Protein AF-A0A4S2KL80-F1 (afdb_monomer)

Sequence (368 aa):
MNFLELFALPRQGFVNNRLKANHPDALMKLTPKEALWGYKMVVFGKWVEIGLLRSFNSSDITTYVVDTGAEDVRKSGTVLSIDSHRQTTYYEHEEPNLVSGKVGFQTAPNAKVGDVLEVTSKSMCRKIRFVANSTRPSKNHDGVKLLNFRLPPPEHMDSTINWSERQYCLSSDECVPRGLISLGCHREEMRGIRLYVSSPFFLRGDSRVKERLEFLDPVDLVKHDTEINVEPLTGVTMELQHRIQYNVFLDNHIEQFQKTSGPFYFPLLWYSREKMADYDTLESIRTSIFIPFELLQNCLKTLTGLFTVTTVVLAIALMFVLVARNQRIVSTETIDAAKFDQDDLSEISSPDLTVDRKYSTTTVSETI

Radius of gyration: 36.81 Å; Cα contacts (8 Å, |Δi|>4): 564; chains: 1; bounding box: 124×47×77 Å

Organism: Opisthorchis felineus (NCBI:txid147828)

pLDDT: mean 80.37, std 19.39, range [27.38, 97.56]

Secondary structure (DSSP, 8-state):
-EEE-----SS-HHHHHHHHHH--SSEEE--HHHHHH-EEEEETTEEEEE-TTGGGTTTS-PPEEE---SS-GGGTTBEEEETTBSB--SSSSHHHHB--SBSTT---SS--TT-EEEEEEGGGTEEEEEEEEEEEEETTEEEEEEEEEEPPPGGGG-TTT-HHHHTT--TTSPPPPTTEEE-GGGTTTTTT--EEEESGGGTT--HHHHTTS--SS---HHHHS-EEEE-TTT--EEEEEEEEEEEEEEPTTSGGGTTSSSSEEEEEEEEEEEEE--HHHHHHHIIIIIHHHHHHHHHHHHHHHHHHHHHHHHHHHHHHHHHHHHHHHHHHHHHHHHHHHHHSTTS---------------------

Mean predicted aligned error: 12.31 Å

Structure (mmCIF, N/CA/C/O backbone):
data_AF-A0A4S2KL80-F1
#
_entry.id   AF-A0A4S2KL80-F1
#
loop_
_atom_site.group_PDB
_atom_site.id
_atom_site.type_symbol
_atom_site.label_atom_id
_atom_site.label_alt_id
_atom_site.label_comp_id
_atom_site.label_asym_id
_atom_site.label_entity_id
_atom_site.label_seq_id
_atom_site.pdbx_PDB_ins_code
_atom_site.Cartn_x
_atom_site.Cartn_y
_atom_site.Cartn_z
_atom_site.occupancy
_atom_site.B_iso_or_equiv
_atom_site.auth_seq_id
_atom_site.auth_comp_id
_atom_site.auth_asym_id
_atom_site.auth_atom_id
_atom_site.pdbx_PDB_model_num
ATOM 1 N N . MET A 1 1 ? 26.111 -7.194 -10.249 1.00 31.42 1 MET A N 1
ATOM 2 C CA . MET A 1 1 ? 24.814 -7.603 -10.822 1.00 31.42 1 MET A CA 1
ATOM 3 C C . MET A 1 1 ? 24.880 -7.339 -12.316 1.00 31.42 1 MET A C 1
ATOM 5 O O . MET A 1 1 ? 25.393 -6.295 -12.698 1.00 31.42 1 MET A O 1
ATOM 9 N N . ASN A 1 2 ? 24.448 -8.285 -13.145 1.00 27.47 2 ASN A N 1
ATOM 10 C CA . ASN A 1 2 ? 24.267 -8.032 -14.575 1.00 27.47 2 ASN A CA 1
ATOM 11 C C . ASN A 1 2 ? 22.843 -7.477 -14.748 1.00 27.47 2 ASN A C 1
ATOM 13 O O . ASN A 1 2 ? 21.900 -8.079 -14.247 1.00 27.47 2 ASN A O 1
ATOM 17 N N . PHE A 1 3 ? 22.707 -6.315 -15.374 1.00 34.38 3 PHE A N 1
ATOM 18 C CA . PHE A 1 3 ? 21.450 -5.643 -15.707 1.00 34.38 3 PHE A CA 1
ATOM 19 C C . PHE A 1 3 ? 21.225 -5.735 -17.220 1.00 34.38 3 PHE A C 1
ATOM 21 O O . PHE A 1 3 ? 22.179 -5.697 -17.983 1.00 34.38 3 PHE A O 1
ATOM 28 N N . LEU A 1 4 ? 19.986 -5.871 -17.685 1.00 37.88 4 LEU A N 1
ATOM 29 C CA . LEU A 1 4 ? 19.698 -5.873 -19.125 1.00 37.88 4 LEU A CA 1
ATOM 30 C C . LEU A 1 4 ? 19.850 -4.480 -19.734 1.00 37.88 4 LEU A C 1
ATOM 32 O O . LEU A 1 4 ? 19.434 -3.488 -19.131 1.00 37.88 4 LEU A O 1
ATOM 36 N N . GLU A 1 5 ? 20.366 -4.426 -20.960 1.00 37.97 5 GLU A N 1
ATOM 37 C CA . GLU A 1 5 ? 20.173 -3.264 -21.818 1.00 37.97 5 GLU A CA 1
ATOM 38 C C . GLU A 1 5 ? 18.746 -3.251 -22.359 1.00 37.97 5 GLU A C 1
ATOM 40 O O . GLU A 1 5 ? 18.240 -4.244 -22.882 1.00 37.97 5 GLU A O 1
ATOM 45 N N . LEU A 1 6 ? 18.082 -2.106 -22.235 1.00 44.25 6 LEU A N 1
ATOM 46 C CA . LEU A 1 6 ? 16.686 -1.947 -22.617 1.00 44.25 6 LEU A CA 1
ATOM 47 C C . LEU A 1 6 ? 16.532 -0.762 -23.551 1.00 44.25 6 LEU A C 1
ATOM 49 O O . LEU A 1 6 ? 16.249 0.351 -23.116 1.00 44.25 6 LEU A O 1
ATOM 53 N N . PHE A 1 7 ? 16.673 -1.021 -24.849 1.00 42.53 7 PHE A N 1
ATOM 54 C CA . PHE A 1 7 ? 16.248 -0.087 -25.884 1.00 42.53 7 PHE A CA 1
ATOM 55 C C . PHE A 1 7 ? 15.554 -0.810 -27.025 1.00 42.53 7 PHE A C 1
ATOM 57 O O . PHE A 1 7 ? 16.185 -1.295 -27.956 1.00 42.53 7 PHE A O 1
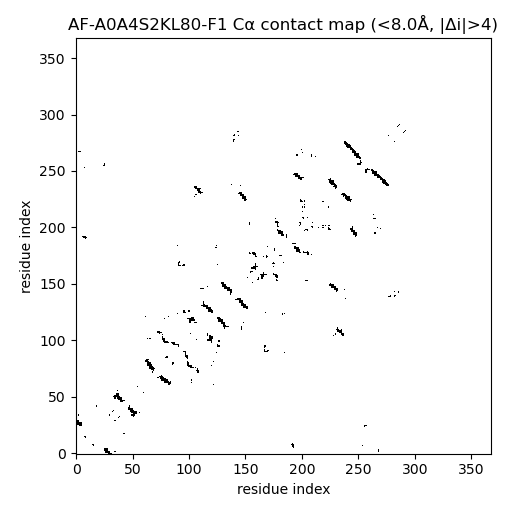ATOM 64 N N . ALA A 1 8 ? 14.227 -0.787 -26.993 1.00 33.16 8 ALA A N 1
ATOM 65 C CA . ALA A 1 8 ? 13.438 -0.789 -28.211 1.00 33.16 8 ALA A CA 1
ATOM 66 C C . ALA A 1 8 ? 12.853 0.612 -28.364 1.00 33.16 8 ALA A C 1
ATOM 68 O O . ALA A 1 8 ? 11.794 0.919 -27.825 1.00 33.16 8 ALA A O 1
ATOM 69 N N . LEU A 1 9 ? 13.576 1.493 -29.055 1.00 33.38 9 LEU A N 1
ATOM 70 C CA . LEU A 1 9 ? 12.987 2.744 -29.519 1.00 33.38 9 LEU A CA 1
ATOM 71 C C . LEU A 1 9 ? 12.082 2.398 -30.716 1.00 33.38 9 LEU A C 1
ATOM 73 O O . LEU A 1 9 ? 12.598 1.898 -31.716 1.00 33.38 9 LEU A O 1
ATOM 77 N N . PRO A 1 10 ? 10.760 2.666 -30.673 1.00 33.03 10 PRO A N 1
ATOM 78 C CA . PRO A 1 10 ? 9.826 2.252 -31.728 1.00 33.03 10 PRO A CA 1
ATOM 79 C C . PRO A 1 10 ? 10.025 2.973 -33.070 1.00 33.03 10 PRO A C 1
ATOM 81 O O . PRO A 1 10 ? 9.266 2.755 -34.011 1.00 33.03 10 PRO A O 1
ATOM 84 N N . ARG A 1 11 ? 11.000 3.885 -33.180 1.00 36.53 11 ARG A N 1
ATOM 85 C CA . ARG A 1 11 ? 11.204 4.699 -34.378 1.00 36.53 11 ARG A CA 1
ATOM 86 C C . ARG A 1 11 ? 12.631 4.576 -34.909 1.00 36.53 11 ARG A C 1
ATOM 88 O O . ARG A 1 11 ? 13.561 5.118 -34.329 1.00 36.53 11 ARG A O 1
ATOM 95 N N . GLN A 1 12 ? 12.695 3.963 -36.096 1.00 36.75 12 GLN A N 1
ATOM 96 C CA . GLN A 1 12 ? 13.754 3.963 -37.116 1.00 36.75 12 GLN A CA 1
ATOM 97 C C . GLN A 1 12 ? 14.901 2.950 -36.945 1.00 36.75 12 GLN A C 1
ATOM 99 O O . GLN A 1 12 ? 15.694 3.011 -36.013 1.00 36.75 12 GLN A O 1
ATOM 104 N N . GLY A 1 13 ? 15.078 2.081 -37.949 1.00 38.72 13 GLY A N 1
ATOM 105 C CA . GLY A 1 13 ? 16.168 1.094 -38.041 1.00 38.72 13 GLY A CA 1
ATOM 106 C C . GLY A 1 13 ? 17.595 1.669 -37.997 1.00 38.72 13 GLY A C 1
ATOM 107 O O . GLY A 1 13 ? 18.551 0.923 -37.819 1.00 38.72 13 GLY A O 1
ATOM 108 N N . PHE A 1 14 ? 17.761 2.992 -38.081 1.00 35.56 14 PHE A N 1
ATOM 109 C CA . PHE A 1 14 ? 19.045 3.674 -37.886 1.00 35.56 14 PHE A CA 1
ATOM 110 C C . PHE A 1 14 ? 19.476 3.733 -36.405 1.00 35.56 14 PHE A C 1
ATOM 112 O O . PHE A 1 14 ? 20.667 3.747 -36.094 1.00 35.56 14 PHE A O 1
ATOM 119 N N . VAL A 1 15 ? 18.503 3.737 -35.486 1.00 43.91 15 VAL A N 1
ATOM 120 C CA . VAL A 1 15 ? 18.697 3.777 -34.028 1.00 43.91 15 VAL A CA 1
ATOM 121 C C . VAL A 1 15 ? 19.325 2.486 -33.512 1.00 43.91 15 VAL A C 1
ATOM 123 O O . VAL A 1 15 ? 20.262 2.525 -32.716 1.00 43.91 15 VAL A O 1
ATOM 126 N N . ASN A 1 16 ? 18.853 1.352 -34.030 1.00 48.31 16 ASN A N 1
ATOM 127 C CA . ASN A 1 16 ? 19.287 0.028 -33.599 1.00 48.31 16 ASN A CA 1
ATOM 128 C C . ASN A 1 16 ? 20.767 -0.234 -33.951 1.00 48.31 16 ASN A C 1
ATOM 130 O O . ASN A 1 16 ? 21.532 -0.738 -33.135 1.00 48.31 16 ASN A O 1
ATOM 134 N N . ASN A 1 17 ? 21.212 0.217 -35.131 1.00 43.78 17 ASN A N 1
ATOM 135 C CA . ASN A 1 17 ? 22.571 -0.031 -35.630 1.00 43.78 17 ASN A CA 1
ATOM 136 C C . ASN A 1 17 ? 23.673 0.719 -34.860 1.00 43.78 17 ASN A C 1
ATOM 138 O O . ASN A 1 17 ? 24.789 0.217 -34.746 1.00 43.78 17 ASN A O 1
ATOM 142 N N . ARG A 1 18 ? 23.390 1.917 -34.326 1.00 44.09 18 ARG A N 1
ATOM 143 C CA . ARG A 1 18 ? 24.398 2.747 -33.634 1.00 44.09 18 ARG A CA 1
ATOM 144 C C . ARG A 1 18 ? 24.534 2.408 -32.146 1.00 44.09 18 ARG A C 1
ATOM 146 O O . ARG A 1 18 ? 25.623 2.545 -31.603 1.00 44.09 18 ARG A O 1
ATOM 153 N N . LEU A 1 19 ? 23.456 1.941 -31.513 1.00 46.22 19 LEU A N 1
ATOM 154 C CA . LEU A 1 19 ? 23.481 1.378 -30.156 1.00 46.22 19 LEU A CA 1
ATOM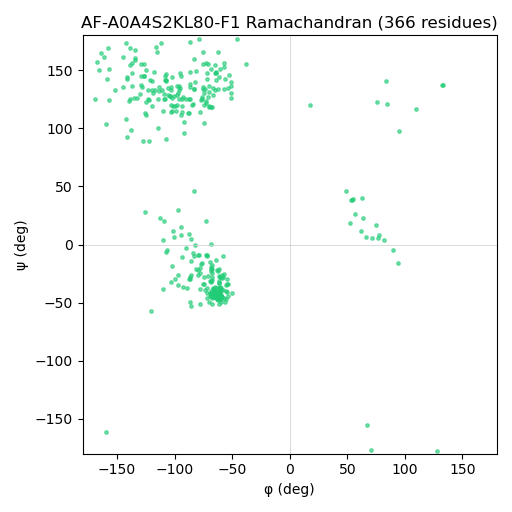 155 C C . LEU A 1 19 ? 24.220 0.031 -30.135 1.00 46.22 19 LEU A C 1
ATOM 157 O O . LEU A 1 19 ? 25.130 -0.142 -29.329 1.00 46.22 19 LEU A O 1
ATOM 161 N N . LYS A 1 20 ? 23.944 -0.844 -31.112 1.00 51.03 20 LYS A N 1
ATOM 162 C CA . LYS A 1 20 ? 24.644 -2.126 -31.324 1.00 51.03 20 LYS A CA 1
ATOM 163 C C . LYS A 1 20 ? 26.166 -1.985 -31.458 1.00 51.03 20 LYS A C 1
ATOM 165 O O . LYS A 1 20 ? 26.905 -2.860 -31.026 1.00 51.03 20 LYS A O 1
ATOM 170 N N . ALA A 1 21 ? 26.639 -0.886 -32.049 1.00 50.34 21 ALA A N 1
ATOM 171 C CA . ALA A 1 21 ? 28.070 -0.619 -32.202 1.00 50.34 21 ALA A CA 1
ATOM 172 C C . ALA A 1 21 ? 28.776 -0.278 -30.875 1.00 50.34 21 ALA A C 1
ATOM 174 O O . ALA A 1 21 ? 29.973 -0.517 -30.752 1.00 50.34 21 ALA A O 1
ATOM 175 N N . ASN A 1 22 ? 28.046 0.269 -29.897 1.00 49.66 22 ASN A N 1
ATOM 176 C CA . ASN A 1 22 ? 28.597 0.661 -28.598 1.00 49.66 22 ASN A CA 1
ATOM 177 C C . ASN A 1 22 ? 28.379 -0.412 -27.519 1.00 49.66 22 ASN A C 1
ATOM 179 O O . ASN A 1 22 ? 29.173 -0.489 -26.584 1.00 49.66 22 ASN A O 1
ATOM 183 N N . HIS A 1 23 ? 27.338 -1.239 -27.663 1.00 55.44 23 HIS A N 1
ATOM 184 C CA . HIS A 1 23 ? 26.968 -2.281 -26.710 1.00 55.44 23 HIS A CA 1
ATOM 185 C C . HIS A 1 23 ? 26.486 -3.544 -27.456 1.00 55.44 23 HIS A C 1
ATOM 187 O O . HIS A 1 23 ? 25.323 -3.640 -27.852 1.00 55.44 23 HIS A O 1
ATOM 193 N N . PRO A 1 24 ? 27.393 -4.499 -27.738 1.00 55.28 24 PRO A N 1
ATOM 194 C CA . PRO A 1 24 ? 27.075 -5.681 -28.541 1.00 55.28 24 PRO A CA 1
ATOM 195 C C . PRO A 1 24 ? 26.300 -6.761 -27.767 1.00 55.28 24 PRO A C 1
ATOM 197 O O . PRO A 1 24 ? 25.646 -7.598 -28.390 1.00 55.28 24 PRO A O 1
ATOM 200 N N . ASP A 1 25 ? 26.353 -6.737 -26.432 1.00 62.81 25 ASP A N 1
ATOM 201 C CA . ASP A 1 25 ? 25.706 -7.714 -25.558 1.00 62.81 25 ASP A CA 1
ATOM 202 C C . ASP A 1 25 ? 24.363 -7.188 -25.037 1.00 62.81 25 ASP A C 1
ATOM 204 O O . ASP A 1 25 ? 24.266 -6.063 -24.562 1.00 62.81 25 ASP A O 1
ATOM 208 N N . ALA A 1 26 ? 23.328 -8.035 -25.035 1.00 66.38 26 ALA A N 1
ATOM 209 C CA . ALA A 1 26 ? 22.003 -7.696 -24.495 1.00 66.38 26 ALA A CA 1
ATOM 210 C C . ALA A 1 26 ? 22.001 -7.415 -22.973 1.00 66.38 26 ALA A C 1
ATOM 212 O O . ALA A 1 26 ? 21.018 -6.929 -22.411 1.00 66.38 26 ALA A O 1
ATOM 213 N N . LEU A 1 27 ? 23.092 -7.772 -22.290 1.00 72.00 27 LEU A N 1
ATOM 214 C CA . LEU A 1 27 ? 23.291 -7.653 -20.852 1.00 72.00 27 LEU A CA 1
ATOM 215 C C . LEU A 1 27 ? 24.482 -6.734 -20.578 1.00 72.00 27 LEU A C 1
ATOM 217 O O . LEU A 1 27 ? 25.580 -6.952 -21.080 1.00 72.00 27 LEU A O 1
ATOM 221 N N . MET A 1 28 ? 24.282 -5.765 -19.695 1.00 74.31 28 MET A N 1
ATOM 222 C CA . MET A 1 28 ? 25.298 -4.848 -19.204 1.00 74.31 28 MET A CA 1
ATOM 223 C C . MET A 1 28 ? 25.656 -5.160 -17.750 1.00 74.31 28 MET A C 1
ATOM 225 O O . MET A 1 28 ? 24.809 -5.446 -16.906 1.00 74.31 28 MET A O 1
ATOM 229 N N . LYS A 1 29 ? 26.934 -5.057 -17.398 1.00 80.38 29 LYS A N 1
ATOM 230 C CA . LYS A 1 29 ? 27.355 -5.136 -15.998 1.00 80.38 29 LYS A CA 1
ATOM 231 C C . LYS A 1 29 ? 27.311 -3.742 -15.380 1.00 80.38 29 LYS A C 1
ATOM 233 O O . LYS A 1 29 ? 28.110 -2.890 -15.747 1.00 80.38 29 LYS A O 1
ATOM 238 N N . LEU A 1 30 ? 26.401 -3.534 -14.430 1.00 83.69 30 LEU A N 1
ATOM 239 C CA . LEU A 1 30 ? 26.254 -2.274 -13.699 1.00 83.69 30 LEU A CA 1
ATOM 240 C C . LEU A 1 30 ? 26.516 -2.481 -12.206 1.00 83.69 30 LEU A C 1
ATOM 242 O O . LEU A 1 30 ? 26.220 -3.537 -11.628 1.00 83.69 30 LEU A O 1
ATOM 246 N N . THR A 1 31 ? 27.050 -1.453 -11.553 1.00 88.50 31 THR A N 1
ATOM 247 C CA . THR A 1 31 ? 27.034 -1.382 -10.090 1.00 88.50 31 THR A CA 1
ATOM 248 C C . THR A 1 31 ? 25.607 -1.115 -9.590 1.00 88.50 31 THR A C 1
ATOM 250 O O . THR A 1 31 ? 24.802 -0.513 -10.306 1.00 88.50 31 THR A O 1
ATOM 253 N N . PRO A 1 32 ? 25.265 -1.498 -8.344 1.00 87.38 32 PRO A N 1
ATOM 254 C CA . PRO A 1 32 ? 23.957 -1.170 -7.772 1.00 87.38 32 PRO A CA 1
ATOM 255 C C . PRO A 1 32 ? 23.650 0.334 -7.800 1.00 87.38 32 PRO A C 1
ATOM 257 O O . PRO A 1 32 ? 22.512 0.728 -8.034 1.00 87.38 32 PRO A O 1
ATOM 260 N N . LYS A 1 33 ? 24.672 1.183 -7.613 1.00 87.62 33 LYS A N 1
ATOM 261 C CA . LYS A 1 33 ? 24.525 2.641 -7.668 1.00 87.62 33 LYS A CA 1
ATOM 262 C C . LYS A 1 33 ? 24.093 3.110 -9.058 1.00 87.62 33 LYS A C 1
ATOM 264 O O . LYS A 1 33 ? 23.167 3.905 -9.160 1.00 87.62 33 LYS A O 1
ATOM 269 N N . GLU A 1 34 ? 24.744 2.611 -10.102 1.00 87.50 34 GLU A N 1
ATOM 270 C CA . GLU A 1 34 ? 24.444 2.966 -11.493 1.00 87.50 34 GLU A CA 1
ATOM 271 C C . GLU A 1 34 ? 23.052 2.497 -11.915 1.00 87.50 34 GLU A C 1
ATOM 273 O O . GLU A 1 34 ? 22.286 3.273 -12.480 1.00 87.50 34 GLU A O 1
ATOM 278 N N . ALA A 1 35 ? 22.694 1.254 -11.588 1.00 83.94 35 ALA A N 1
ATOM 279 C CA . ALA A 1 35 ? 21.402 0.694 -11.965 1.00 83.94 35 ALA A CA 1
ATOM 280 C C . ALA A 1 35 ? 20.217 1.386 -11.269 1.00 83.94 35 ALA A C 1
ATOM 282 O O . ALA A 1 35 ? 19.172 1.606 -11.884 1.00 83.94 35 ALA A O 1
ATOM 283 N N . LEU A 1 36 ? 20.374 1.748 -9.990 1.00 84.31 36 LEU A N 1
ATOM 284 C CA . LEU A 1 36 ? 19.325 2.428 -9.232 1.00 84.31 36 LEU A CA 1
ATOM 285 C C . LEU A 1 36 ? 19.241 3.914 -9.580 1.00 84.31 36 LEU A C 1
ATOM 287 O O . LEU A 1 36 ? 18.157 4.407 -9.882 1.00 84.31 36 LEU A O 1
ATOM 291 N N . TRP A 1 37 ? 20.364 4.628 -9.545 1.00 83.44 37 TRP A N 1
ATOM 292 C CA . TRP A 1 37 ? 20.358 6.094 -9.534 1.00 83.44 37 TRP A CA 1
ATOM 293 C C . TRP A 1 37 ? 20.690 6.733 -10.872 1.00 83.44 37 TRP A C 1
ATOM 295 O O . TRP A 1 37 ? 20.377 7.904 -11.075 1.00 83.44 37 TRP A O 1
ATOM 305 N N . GLY A 1 38 ? 21.299 5.988 -11.788 1.00 84.62 38 GLY A N 1
ATOM 306 C CA . GLY A 1 38 ? 21.689 6.527 -13.075 1.00 84.62 38 GLY A CA 1
ATOM 307 C C . GLY A 1 38 ? 23.109 6.158 -13.466 1.00 84.62 38 GLY A C 1
ATOM 308 O O . GLY A 1 38 ? 24.040 6.308 -12.675 1.00 84.62 38 GLY A O 1
ATOM 309 N N . TYR A 1 39 ? 23.289 5.798 -14.729 1.00 82.69 39 TYR A N 1
ATOM 310 C CA . TYR A 1 39 ? 24.567 5.911 -15.426 1.00 82.69 39 TYR A CA 1
ATOM 311 C C . TYR A 1 39 ? 24.392 6.727 -16.701 1.00 82.69 39 TYR A C 1
ATOM 313 O O . TYR A 1 39 ? 23.312 6.750 -17.293 1.00 82.69 39 TYR A O 1
ATOM 321 N N . LYS A 1 40 ? 25.456 7.422 -17.110 1.00 81.75 40 LYS A N 1
ATOM 322 C CA . LYS A 1 40 ? 25.483 8.224 -18.335 1.00 81.75 40 LYS A CA 1
ATOM 323 C C . LYS A 1 40 ? 25.787 7.338 -19.532 1.00 81.75 40 LYS A C 1
ATOM 325 O O . LYS A 1 40 ? 26.754 6.586 -19.519 1.00 81.75 40 LYS A O 1
ATOM 330 N N . MET A 1 41 ? 25.019 7.519 -20.592 1.00 74.75 41 MET A N 1
ATOM 331 C CA . MET A 1 41 ? 25.278 6.939 -21.900 1.00 74.75 41 MET A CA 1
ATOM 332 C C . MET A 1 41 ? 25.100 7.989 -22.994 1.00 74.75 41 MET A C 1
ATOM 334 O O . MET A 1 41 ? 24.410 8.996 -22.805 1.00 74.75 41 MET A O 1
ATOM 338 N N . VAL A 1 42 ? 25.708 7.747 -24.152 1.00 71.88 42 VAL A N 1
ATOM 339 C CA . VAL A 1 42 ? 25.571 8.619 -25.319 1.00 71.88 42 VAL A CA 1
ATOM 340 C C . VAL A 1 42 ? 24.615 7.974 -26.311 1.00 71.88 42 VAL A C 1
ATOM 342 O O . VAL A 1 42 ? 24.931 6.957 -26.922 1.00 71.88 42 VAL A O 1
ATOM 345 N N . VAL A 1 43 ? 23.464 8.611 -26.518 1.00 67.44 43 VAL A N 1
ATOM 346 C CA . VAL A 1 43 ? 22.474 8.207 -27.522 1.00 67.44 43 VAL A CA 1
ATOM 347 C C . VAL A 1 43 ? 22.302 9.377 -28.490 1.00 67.44 43 VAL A C 1
ATOM 349 O O . VAL A 1 43 ? 21.979 10.492 -28.086 1.00 67.44 43 VAL A O 1
ATOM 352 N N . PHE A 1 44 ? 22.599 9.160 -29.775 1.00 65.62 44 PHE A N 1
ATOM 353 C CA . PHE A 1 44 ? 22.618 10.206 -30.820 1.00 65.62 44 PHE A CA 1
ATOM 354 C C . PHE A 1 44 ? 23.498 11.428 -30.511 1.00 65.62 44 PHE A C 1
ATOM 356 O O . PHE A 1 44 ? 23.132 12.558 -30.823 1.00 65.62 44 PHE A O 1
ATOM 363 N N . GLY A 1 45 ? 24.660 11.221 -29.886 1.00 70.44 45 GLY A N 1
ATOM 364 C CA . GLY A 1 45 ? 25.564 12.323 -29.531 1.00 70.44 45 GLY A CA 1
ATOM 365 C C . GLY A 1 45 ? 25.055 13.207 -28.386 1.00 70.44 45 GLY A C 1
ATOM 366 O O . GLY A 1 45 ? 25.692 14.206 -28.066 1.00 70.44 45 GLY A O 1
ATOM 367 N N . LYS A 1 46 ? 23.933 12.843 -27.750 1.00 70.00 46 LYS A N 1
ATOM 368 C CA . LYS A 1 46 ? 23.431 13.475 -26.529 1.00 70.00 46 LYS A CA 1
ATOM 369 C C . LYS A 1 46 ? 23.634 12.550 -25.338 1.00 70.00 46 LYS A C 1
ATOM 371 O O . LYS A 1 46 ? 23.442 11.338 -25.436 1.00 70.00 46 LYS A O 1
ATOM 376 N N . TRP A 1 47 ? 23.988 13.145 -24.205 1.00 75.31 47 TRP A N 1
ATOM 377 C CA . TRP A 1 47 ? 24.058 12.432 -22.939 1.00 75.31 47 TRP A CA 1
ATOM 378 C C . TRP A 1 47 ? 22.658 12.140 -22.415 1.00 75.31 47 TRP A C 1
ATOM 380 O O . TRP A 1 47 ? 21.779 13.002 -22.391 1.00 75.31 47 TRP A O 1
ATOM 390 N N . VAL A 1 48 ? 22.475 10.905 -21.983 1.00 72.44 48 VAL A N 1
ATOM 391 C CA . VAL A 1 48 ? 21.264 10.386 -21.365 1.00 72.44 48 VAL A CA 1
ATOM 392 C C . VAL A 1 48 ? 21.685 9.707 -20.075 1.00 72.44 48 VAL A C 1
ATOM 394 O O . VAL A 1 48 ? 22.670 8.977 -20.093 1.00 72.44 48 VAL A O 1
ATOM 397 N N . GLU A 1 49 ? 20.948 9.897 -18.978 1.00 77.38 49 GLU A N 1
ATOM 398 C CA . GLU A 1 49 ? 21.149 9.057 -17.792 1.00 77.38 49 GLU A CA 1
ATOM 399 C C . GLU A 1 49 ? 19.959 8.149 -17.562 1.00 77.38 49 GLU A C 1
ATOM 401 O O . GLU A 1 49 ? 18.813 8.608 -17.578 1.00 77.38 49 GLU A O 1
ATOM 406 N N . ILE A 1 50 ? 20.263 6.880 -17.313 1.00 76.69 50 ILE A N 1
ATOM 407 C CA . ILE A 1 50 ? 19.284 5.816 -17.120 1.00 76.69 50 ILE A CA 1
ATOM 408 C C . ILE A 1 50 ? 19.496 5.186 -15.762 1.00 76.69 50 ILE A C 1
ATOM 410 O O . ILE A 1 50 ? 20.590 4.714 -15.470 1.00 76.69 50 ILE A O 1
ATOM 414 N N . GLY A 1 51 ? 18.438 5.171 -14.957 1.00 79.44 51 GLY A N 1
ATOM 415 C CA . GLY A 1 51 ? 18.401 4.516 -13.657 1.00 79.44 51 GLY A CA 1
ATOM 416 C C . GLY A 1 51 ? 16.957 4.238 -13.261 1.00 79.44 51 GLY A C 1
ATOM 417 O O . GLY A 1 51 ? 16.076 5.054 -13.538 1.00 79.44 51 GLY A O 1
ATOM 418 N N . LEU A 1 52 ? 16.716 3.091 -12.625 1.00 78.12 52 LEU A N 1
ATOM 419 C CA . LEU A 1 52 ? 15.365 2.631 -12.289 1.00 78.12 52 LEU A CA 1
ATOM 420 C C . LEU A 1 52 ? 14.643 3.580 -11.322 1.00 78.12 52 LEU A C 1
ATOM 422 O O . LEU A 1 52 ? 13.444 3.799 -11.442 1.00 78.12 52 LEU A O 1
ATOM 426 N N . LEU A 1 53 ? 15.382 4.144 -10.366 1.00 75.50 53 LEU A N 1
ATOM 427 C CA . LEU A 1 53 ? 14.874 5.036 -9.325 1.00 75.50 53 LEU A CA 1
ATOM 428 C C . LEU A 1 53 ? 15.394 6.467 -9.496 1.00 75.50 53 LEU A C 1
ATOM 430 O O . LEU A 1 53 ? 15.421 7.238 -8.540 1.00 75.50 53 LEU A O 1
ATOM 434 N N . ARG A 1 54 ? 15.806 6.849 -10.710 1.00 74.75 54 ARG A N 1
ATOM 435 C CA . ARG A 1 54 ? 16.363 8.181 -10.988 1.00 74.75 54 ARG A CA 1
ATOM 436 C C . ARG A 1 54 ? 15.430 9.307 -10.514 1.00 74.75 54 ARG A C 1
ATOM 438 O O . ARG A 1 54 ? 15.892 10.251 -9.879 1.00 74.75 54 ARG A O 1
ATOM 445 N N . SER A 1 55 ? 14.129 9.195 -10.785 1.00 61.72 55 SER A N 1
ATOM 446 C CA . SER A 1 55 ? 13.119 10.193 -10.396 1.00 61.72 55 SER A CA 1
ATOM 447 C C . SER A 1 55 ? 12.864 10.259 -8.883 1.00 61.72 55 SER A C 1
ATOM 449 O O . SER A 1 55 ? 12.329 11.251 -8.395 1.00 61.72 55 SER A O 1
ATOM 451 N N . PHE A 1 56 ? 13.311 9.261 -8.110 1.00 62.16 56 PHE A N 1
ATOM 452 C CA . PHE A 1 56 ? 13.140 9.227 -6.653 1.00 62.16 56 PHE A CA 1
ATOM 453 C C . PHE A 1 56 ? 14.148 10.105 -5.896 1.00 62.16 56 PHE A C 1
ATOM 455 O O . PHE A 1 56 ? 13.970 10.316 -4.699 1.00 62.16 56 PHE A O 1
ATOM 462 N N . ASN A 1 57 ? 15.175 10.653 -6.558 1.00 55.41 57 ASN A N 1
ATOM 463 C CA . ASN A 1 57 ? 16.135 11.576 -5.939 1.00 55.41 57 ASN A CA 1
ATOM 464 C C . ASN A 1 57 ? 15.622 13.035 -5.913 1.00 55.41 57 ASN A C 1
ATOM 466 O O . ASN A 1 57 ? 16.336 13.967 -6.278 1.00 55.41 57 ASN A O 1
ATOM 470 N N . SER A 1 58 ? 14.361 13.227 -5.511 1.00 51.00 58 SER A N 1
ATOM 471 C CA . SER A 1 58 ? 13.749 14.542 -5.245 1.00 51.00 58 SER A CA 1
ATOM 472 C C . SER A 1 58 ? 13.621 15.498 -6.443 1.00 51.00 58 SER A C 1
ATOM 474 O O . SER A 1 58 ? 13.532 16.706 -6.244 1.00 51.00 58 SER A O 1
ATOM 476 N N . SER A 1 59 ? 13.609 14.992 -7.681 1.00 55.31 59 SER A N 1
ATOM 477 C CA . SER A 1 59 ? 13.460 15.845 -8.877 1.00 55.31 59 SER A CA 1
ATOM 478 C C . SER A 1 59 ? 11.997 16.109 -9.261 1.00 55.31 59 SER A C 1
ATOM 480 O O . SER A 1 59 ? 11.703 17.189 -9.760 1.00 55.31 59 SER A O 1
ATOM 482 N N . ASP A 1 60 ? 11.081 15.179 -8.962 1.00 63.62 60 ASP A N 1
ATOM 483 C CA . ASP A 1 60 ? 9.649 15.315 -9.254 1.00 63.62 60 ASP A CA 1
ATOM 484 C C . ASP A 1 60 ? 8.832 15.387 -7.956 1.00 63.62 60 ASP A C 1
ATOM 486 O O . ASP A 1 60 ? 8.552 14.377 -7.303 1.00 63.62 60 ASP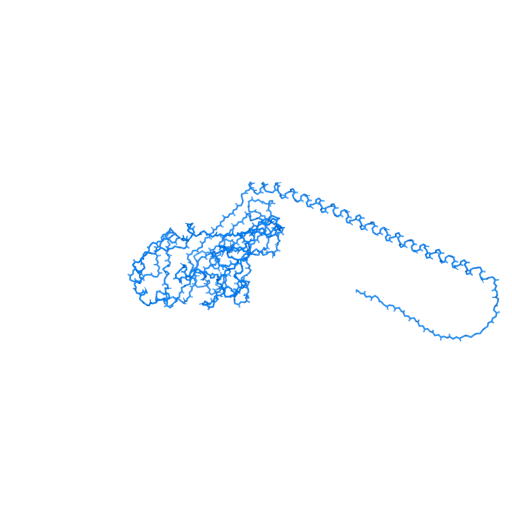 A O 1
ATOM 490 N N . ILE A 1 61 ? 8.443 16.601 -7.560 1.00 71.56 61 ILE A N 1
ATOM 491 C CA . ILE A 1 61 ? 7.546 16.818 -6.419 1.00 71.56 61 ILE A CA 1
ATOM 492 C C . ILE A 1 61 ? 6.119 16.518 -6.880 1.00 71.56 61 ILE A C 1
ATOM 494 O O . ILE A 1 61 ? 5.573 17.228 -7.718 1.00 71.56 61 ILE A O 1
ATOM 498 N N . THR A 1 62 ? 5.508 15.473 -6.324 1.00 82.50 62 THR A N 1
ATOM 499 C CA . THR A 1 62 ? 4.076 15.200 -6.521 1.00 82.50 62 THR A CA 1
ATOM 500 C C . THR A 1 62 ? 3.281 15.841 -5.395 1.00 82.50 62 THR A C 1
ATOM 502 O O . THR A 1 62 ? 3.552 15.571 -4.221 1.00 82.50 62 THR A O 1
ATOM 505 N N . THR A 1 63 ? 2.280 16.646 -5.738 1.00 90.44 63 THR A N 1
ATOM 506 C CA . THR A 1 63 ? 1.421 17.314 -4.755 1.00 90.44 63 THR A CA 1
ATOM 507 C C . THR A 1 63 ? 0.096 16.577 -4.627 1.00 90.44 63 THR A C 1
ATOM 509 O O . THR A 1 63 ? -0.670 16.481 -5.584 1.00 90.44 63 THR A O 1
ATOM 512 N N . TYR A 1 64 ? -0.196 16.086 -3.425 1.00 92.56 64 TYR A N 1
ATOM 513 C CA . TYR A 1 64 ? -1.475 15.467 -3.094 1.00 92.56 64 TYR A CA 1
ATOM 514 C C . TYR A 1 64 ? -2.310 16.446 -2.271 1.00 92.56 64 TYR A C 1
ATOM 516 O O . TYR A 1 64 ? -1.850 16.938 -1.241 1.00 92.56 64 TYR A O 1
ATOM 524 N N . VAL A 1 65 ? -3.547 16.694 -2.696 1.00 95.31 65 VAL A N 1
ATOM 525 C CA . VAL A 1 65 ? -4.559 17.340 -1.849 1.00 95.31 65 VAL A CA 1
ATOM 526 C C . VAL A 1 65 ? -5.387 16.234 -1.223 1.00 95.31 65 VAL A C 1
ATOM 528 O O . VAL A 1 65 ? -5.909 15.377 -1.938 1.00 95.31 65 VAL A O 1
ATOM 531 N N . VAL A 1 66 ? -5.485 16.240 0.101 1.00 95.38 66 VAL A N 1
ATOM 532 C CA . VAL A 1 66 ? -6.116 15.168 0.871 1.00 95.38 66 VAL A CA 1
ATOM 533 C C . VAL A 1 66 ? -7.177 15.727 1.802 1.00 95.38 66 VAL A C 1
ATOM 535 O O . VAL A 1 66 ? -7.030 16.824 2.340 1.00 95.38 66 VAL A O 1
ATOM 538 N N . ASP A 1 67 ? -8.245 14.965 1.982 1.00 95.56 67 ASP A N 1
ATOM 539 C CA . ASP A 1 67 ? -9.281 15.257 2.962 1.00 95.56 67 ASP A CA 1
ATOM 540 C C . ASP A 1 67 ? -8.722 15.015 4.373 1.00 95.56 67 ASP A C 1
ATOM 542 O O . ASP A 1 67 ? -8.162 13.954 4.666 1.00 95.56 67 ASP A O 1
ATOM 546 N N . THR A 1 68 ? -8.837 16.015 5.245 1.00 93.69 68 THR A N 1
ATOM 547 C CA . THR A 1 68 ? -8.343 15.946 6.627 1.00 93.69 68 THR A CA 1
ATOM 548 C C . THR A 1 68 ? -9.248 15.108 7.530 1.00 93.69 68 THR A C 1
ATOM 550 O O . THR A 1 68 ? -8.831 14.714 8.616 1.00 93.69 68 THR A O 1
ATOM 553 N N . GLY A 1 69 ? -10.482 14.832 7.099 1.00 94.44 69 GLY A N 1
ATOM 554 C CA . GLY A 1 69 ? -11.503 14.159 7.892 1.00 94.44 69 GLY A CA 1
ATOM 555 C C . GLY A 1 69 ? -12.141 15.039 8.967 1.00 94.44 69 GLY A C 1
ATOM 556 O O . GLY A 1 69 ? -12.771 14.503 9.874 1.00 94.44 69 GLY A O 1
ATOM 557 N N . ALA A 1 70 ? -11.990 16.368 8.886 1.00 95.50 70 ALA A N 1
ATOM 558 C CA . ALA A 1 70 ? -12.558 17.303 9.862 1.00 95.50 70 ALA A CA 1
ATOM 559 C C . ALA A 1 70 ? -14.096 17.231 9.938 1.00 95.50 70 ALA A C 1
ATOM 561 O O . ALA A 1 70 ? -14.660 17.343 11.023 1.00 95.50 70 ALA A O 1
ATOM 562 N N . GLU A 1 71 ? -14.765 17.019 8.800 1.00 95.50 71 GLU A N 1
ATOM 563 C CA . GLU A 1 71 ? -16.224 16.837 8.735 1.00 95.50 71 GLU A CA 1
ATOM 564 C C . GLU A 1 71 ? -16.642 15.366 8.887 1.00 95.50 71 GLU A C 1
ATOM 566 O O . GLU A 1 71 ? -17.654 15.060 9.513 1.00 95.50 71 GLU A O 1
ATOM 571 N N . ASP A 1 72 ? -15.864 14.445 8.312 1.00 94.81 72 ASP A N 1
ATOM 572 C CA . ASP A 1 72 ? -16.094 13.003 8.398 1.00 94.81 72 ASP A CA 1
ATOM 573 C C . ASP A 1 72 ? -14.759 12.271 8.524 1.00 94.81 72 ASP A C 1
ATOM 575 O O . ASP A 1 72 ? -14.009 12.134 7.553 1.00 94.81 72 ASP A O 1
ATOM 579 N N . VAL A 1 73 ? -14.486 11.736 9.715 1.00 91.75 73 VAL A N 1
ATOM 580 C CA . VAL A 1 73 ? -13.227 11.043 10.023 1.00 91.75 73 VAL A CA 1
ATOM 581 C C . VAL A 1 73 ? -12.951 9.863 9.082 1.00 91.75 73 VAL A C 1
ATOM 583 O O . VAL A 1 73 ? -11.795 9.528 8.824 1.00 91.75 73 VAL A O 1
ATOM 586 N N . ARG A 1 74 ? -13.987 9.257 8.484 1.00 92.62 74 ARG A N 1
ATOM 587 C CA . ARG A 1 74 ? -13.832 8.149 7.523 1.00 92.62 74 ARG A CA 1
ATOM 588 C C . ARG A 1 74 ? -13.170 8.603 6.225 1.00 92.62 74 ARG A C 1
ATOM 590 O O . ARG A 1 74 ? -12.539 7.795 5.539 1.00 92.62 74 ARG A O 1
ATOM 597 N N . LYS A 1 75 ? -13.276 9.891 5.889 1.00 93.88 75 LYS A N 1
ATOM 598 C CA . LYS A 1 75 ? -12.618 10.493 4.725 1.00 93.88 75 LYS A CA 1
ATOM 599 C C . LYS A 1 75 ? -11.177 10.916 5.000 1.00 93.88 75 LYS A C 1
ATOM 601 O O . LYS A 1 75 ? -10.469 11.196 4.043 1.00 93.88 75 LYS A O 1
ATOM 606 N N . SER A 1 76 ? -10.702 10.861 6.246 1.00 92.75 76 SER A N 1
ATOM 607 C CA . SER A 1 76 ? -9.323 11.227 6.590 1.00 92.75 76 SER A CA 1
ATOM 608 C C . SER A 1 76 ? -8.296 10.510 5.708 1.00 92.75 76 SER A C 1
ATOM 610 O O . SER A 1 76 ? -8.342 9.287 5.540 1.00 92.75 76 SER A O 1
ATOM 612 N N . GLY A 1 77 ? -7.408 11.278 5.082 1.00 92.25 77 GLY A N 1
ATOM 613 C CA . GLY A 1 77 ? -6.383 10.777 4.174 1.00 92.25 77 GLY A CA 1
ATOM 614 C C . GLY A 1 77 ? -6.887 10.385 2.784 1.00 92.25 77 GLY A C 1
ATOM 615 O O . GLY A 1 77 ? -6.104 9.839 2.011 1.00 92.25 77 GLY A O 1
ATOM 616 N N . THR A 1 78 ? -8.156 10.623 2.436 1.00 95.19 78 THR A N 1
ATOM 617 C CA . THR A 1 78 ? -8.663 10.391 1.075 1.00 95.19 78 THR A CA 1
ATOM 618 C C . THR A 1 78 ? -8.069 11.416 0.108 1.00 95.19 78 THR A C 1
ATOM 620 O O . THR A 1 78 ? -8.096 12.614 0.380 1.00 95.19 78 THR A O 1
ATOM 623 N N . VAL A 1 79 ? -7.540 10.965 -1.028 1.00 95.50 79 VAL A N 1
ATOM 624 C CA . VAL A 1 79 ? -6.958 11.838 -2.054 1.00 95.50 79 V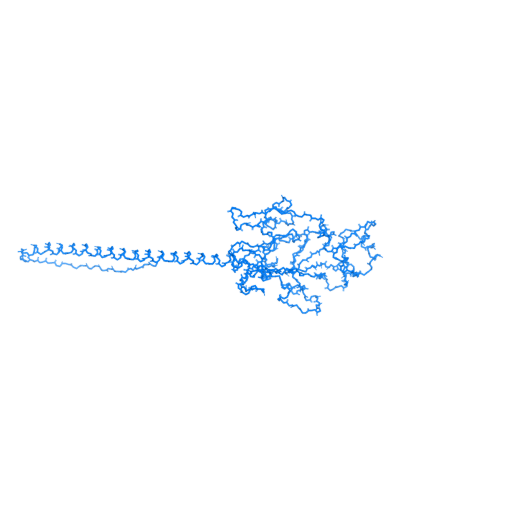AL A CA 1
ATOM 625 C C . VAL A 1 79 ? -8.070 12.508 -2.855 1.00 95.50 79 VAL A C 1
ATOM 627 O O . VAL A 1 79 ? -8.920 11.834 -3.432 1.00 95.50 79 VAL A O 1
ATOM 630 N N . LEU A 1 80 ? -8.036 13.838 -2.906 1.00 95.25 80 LEU A N 1
ATOM 631 C CA . LEU A 1 80 ? -8.973 14.672 -3.660 1.00 95.25 80 LEU A CA 1
ATOM 632 C C . LEU A 1 80 ? -8.406 15.085 -5.022 1.00 95.25 80 LEU A C 1
ATOM 634 O O . LEU A 1 80 ? -9.155 15.203 -5.987 1.00 95.25 80 LEU A O 1
ATOM 638 N N . SER A 1 81 ? -7.094 15.322 -5.111 1.00 94.94 81 SER A N 1
ATOM 639 C CA . SER A 1 81 ? -6.414 15.614 -6.378 1.00 94.94 81 SER A CA 1
ATOM 640 C C . SER A 1 81 ? -4.923 15.295 -6.321 1.00 94.94 81 SER A C 1
ATOM 642 O O . SER A 1 81 ? -4.303 15.435 -5.263 1.00 94.94 81 SER A O 1
ATOM 644 N N . ILE A 1 82 ? -4.348 14.953 -7.473 1.00 92.62 82 ILE A N 1
ATOM 645 C CA . ILE A 1 82 ? -2.905 14.782 -7.692 1.00 92.62 82 ILE A CA 1
ATOM 646 C C . ILE A 1 82 ? -2.462 15.867 -8.670 1.00 92.62 82 ILE A C 1
ATOM 648 O O . ILE A 1 82 ? -3.059 16.004 -9.734 1.00 92.62 82 ILE A O 1
ATOM 652 N N . ASP A 1 83 ? -1.457 16.658 -8.301 1.00 90.62 83 ASP A N 1
ATOM 653 C CA . ASP A 1 83 ? -0.941 17.779 -9.099 1.00 90.62 83 ASP A CA 1
ATOM 654 C C . ASP A 1 83 ? -2.066 18.696 -9.610 1.00 90.62 83 ASP A C 1
ATOM 656 O O . ASP A 1 83 ? -2.137 19.033 -10.787 1.00 90.62 83 ASP A O 1
ATOM 660 N N . SER A 1 84 ? -2.997 19.042 -8.712 1.00 92.62 84 SER A N 1
ATOM 661 C CA . SER A 1 84 ? -4.198 19.855 -8.979 1.00 92.62 84 SER A CA 1
ATOM 662 C C . SER A 1 84 ? -5.259 19.227 -9.898 1.00 92.62 84 SER A C 1
ATOM 664 O O . SER A 1 84 ? -6.266 19.873 -10.184 1.00 92.62 84 SER A O 1
ATOM 666 N N . HIS A 1 85 ? -5.110 17.961 -10.293 1.00 93.25 85 HIS A N 1
ATOM 667 C CA . HIS A 1 85 ? -6.082 17.240 -11.116 1.00 93.25 85 HIS A CA 1
ATOM 668 C C . HIS A 1 85 ? -6.902 16.254 -10.273 1.00 93.25 85 HIS A C 1
ATOM 670 O O . HIS A 1 85 ? -6.354 15.427 -9.543 1.00 93.25 85 HIS A O 1
ATOM 676 N N . ARG A 1 86 ? -8.236 16.328 -10.376 1.00 94.25 86 ARG A N 1
ATOM 677 C CA . ARG A 1 86 ? -9.172 15.365 -9.750 1.00 94.25 86 ARG A CA 1
ATOM 678 C C . ARG A 1 86 ? -9.373 14.094 -10.578 1.00 94.25 86 ARG A C 1
ATOM 680 O O . ARG A 1 86 ? -9.982 13.133 -10.119 1.00 94.25 86 ARG A O 1
ATOM 687 N N . GLN A 1 87 ? -8.865 14.098 -11.802 1.00 94.44 87 GLN A N 1
ATOM 688 C CA . GLN A 1 87 ? -8.946 12.990 -12.731 1.00 94.44 87 GLN A CA 1
ATOM 689 C C . GLN A 1 87 ? -7.658 12.939 -13.550 1.00 94.44 87 GLN A C 1
ATOM 691 O O . GLN A 1 87 ? -7.161 13.979 -13.983 1.00 94.44 87 GLN A O 1
ATOM 696 N N . THR A 1 88 ? -7.106 11.745 -13.729 1.00 91.50 88 THR A N 1
ATOM 697 C CA . THR A 1 88 ? -5.954 11.503 -14.602 1.00 91.50 88 THR A CA 1
ATOM 698 C C . THR A 1 88 ? -6.409 11.242 -16.036 1.00 91.50 88 THR A C 1
ATOM 700 O O . THR A 1 88 ? -7.594 11.126 -16.320 1.00 91.50 88 THR A O 1
ATOM 703 N N . THR A 1 89 ? -5.469 11.130 -16.965 1.00 91.62 89 THR A N 1
ATOM 704 C CA . THR A 1 89 ? -5.759 10.821 -18.376 1.00 91.62 89 THR A CA 1
ATOM 705 C C . THR A 1 89 ? -4.969 9.604 -18.851 1.00 91.62 89 THR A C 1
ATOM 707 O O . THR A 1 89 ? -4.620 9.495 -20.021 1.00 91.62 89 THR A O 1
ATOM 710 N N . TYR A 1 90 ? -4.637 8.703 -17.922 1.00 89.62 90 TYR A N 1
ATOM 711 C CA . TYR A 1 90 ? -3.793 7.545 -18.196 1.00 89.62 90 TYR A CA 1
ATOM 712 C C . TYR A 1 90 ? -4.524 6.475 -18.999 1.00 89.62 90 TYR A C 1
ATOM 714 O O . TYR A 1 90 ? -3.909 5.876 -19.870 1.00 89.62 90 TYR A O 1
ATOM 722 N N . TYR A 1 91 ? -5.807 6.241 -18.719 1.00 91.62 91 TYR A N 1
ATOM 723 C CA . TYR A 1 91 ? -6.594 5.174 -19.348 1.00 91.62 91 TYR A CA 1
ATOM 724 C C . TYR A 1 91 ? -7.735 5.731 -20.199 1.00 91.62 91 TYR A C 1
ATOM 726 O O . TYR A 1 91 ? -8.098 6.898 -20.083 1.00 91.62 91 TYR A O 1
ATOM 734 N N . GLU A 1 92 ? -8.326 4.889 -21.040 1.00 90.56 92 GLU A N 1
ATOM 735 C CA . GLU A 1 92 ? -9.456 5.277 -21.898 1.00 90.56 92 GLU A CA 1
ATOM 736 C C . GLU A 1 92 ? -10.770 5.402 -21.133 1.00 90.56 92 GLU A C 1
ATOM 738 O O . GLU A 1 92 ? -11.606 6.24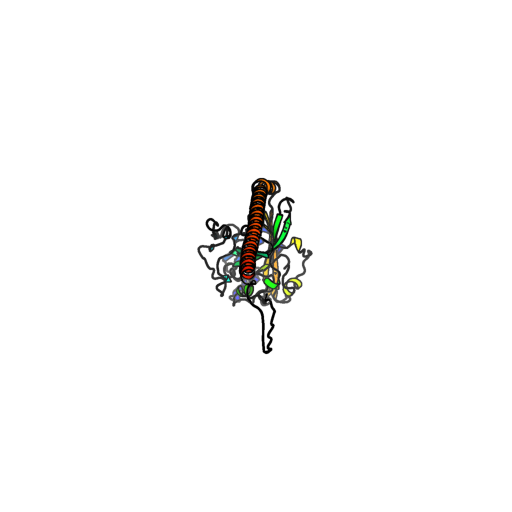5 -21.450 1.00 90.56 92 GLU A O 1
ATOM 743 N N . HIS A 1 93 ? -10.955 4.563 -20.116 1.00 90.88 93 HIS A N 1
ATOM 744 C CA . HIS A 1 93 ? -12.156 4.581 -19.296 1.00 90.88 93 HIS A CA 1
ATOM 745 C C . HIS A 1 93 ? -12.080 5.666 -18.218 1.00 90.88 93 HIS A C 1
ATOM 747 O O . HIS A 1 93 ? -11.014 5.997 -17.699 1.00 90.88 93 HIS A O 1
ATOM 753 N N . GLU A 1 94 ? -13.237 6.206 -17.843 1.00 91.94 94 GLU A N 1
ATOM 754 C CA . GLU A 1 94 ? -13.330 7.309 -16.885 1.00 91.94 94 GLU A CA 1
ATOM 755 C C . GLU A 1 94 ? -13.006 6.875 -15.444 1.00 91.94 94 GLU A C 1
ATOM 757 O O . GLU A 1 94 ? -12.215 7.513 -14.753 1.00 91.94 94 GLU A O 1
ATOM 762 N N . GLU A 1 95 ? -13.576 5.752 -15.006 1.00 91.94 95 GLU A N 1
ATOM 763 C CA . GLU A 1 95 ? -13.455 5.196 -13.652 1.00 91.94 95 GLU A CA 1
ATOM 764 C C . GLU A 1 95 ? -12.010 4.953 -13.149 1.00 91.94 95 GLU A C 1
ATOM 766 O O . GLU A 1 95 ? -11.698 5.376 -12.023 1.00 91.94 95 GLU A O 1
ATOM 771 N N . PRO A 1 96 ? -11.083 4.340 -13.920 1.00 91.94 96 PRO A N 1
ATOM 772 C CA . PRO A 1 96 ? -9.707 4.126 -13.467 1.00 91.94 96 PRO A CA 1
ATOM 773 C C . PRO A 1 96 ? -8.933 5.441 -13.324 1.00 91.94 96 PRO A C 1
ATOM 775 O O . PRO A 1 96 ? -7.949 5.487 -12.584 1.00 91.94 96 PRO A O 1
ATOM 778 N N . ASN A 1 97 ? -9.392 6.497 -14.001 1.00 93.62 97 ASN A N 1
ATOM 779 C CA . ASN A 1 97 ? -8.795 7.821 -13.970 1.00 93.62 97 ASN A CA 1
ATOM 780 C C . ASN A 1 97 ? -9.292 8.695 -12.810 1.00 93.62 97 ASN A C 1
ATOM 782 O O . ASN A 1 97 ? -8.681 9.723 -12.520 1.00 93.62 97 ASN A O 1
ATOM 786 N N . LEU A 1 98 ? -10.385 8.326 -12.135 1.00 94.44 98 LEU A N 1
ATOM 787 C CA . LEU A 1 98 ? -10.902 9.096 -11.003 1.00 94.44 98 LEU A CA 1
ATOM 788 C C . LEU A 1 98 ? -9.942 9.030 -9.809 1.00 94.44 98 LEU A C 1
ATOM 790 O O . LEU A 1 98 ? -9.731 7.959 -9.214 1.00 94.44 98 LEU A O 1
ATOM 794 N N . VAL A 1 99 ? -9.422 10.195 -9.409 1.00 93.62 99 VAL A N 1
ATOM 795 C CA . VAL A 1 99 ? -8.590 10.329 -8.211 1.00 93.62 99 VAL A CA 1
ATOM 796 C C . VAL A 1 99 ? -9.471 10.132 -6.981 1.00 93.62 99 VAL A C 1
ATOM 798 O O . VAL A 1 99 ? -10.442 10.845 -6.756 1.00 93.62 99 VAL A O 1
ATOM 801 N N . SER A 1 100 ? -9.153 9.099 -6.212 1.00 93.00 100 SER A N 1
ATOM 802 C CA . SER A 1 100 ? -9.870 8.680 -5.002 1.00 93.00 100 SER A CA 1
ATOM 803 C C . SER A 1 100 ? -8.929 7.816 -4.156 1.00 93.00 100 SER A C 1
ATOM 805 O O . SER A 1 100 ? -7.716 7.886 -4.349 1.00 93.00 100 SER A O 1
ATOM 807 N N . GLY A 1 101 ? -9.436 7.011 -3.220 1.00 93.44 101 GLY A N 1
ATOM 808 C CA . GLY A 1 101 ? -8.600 6.171 -2.357 1.00 93.44 101 GLY A CA 1
ATOM 809 C C . GLY A 1 101 ? -7.796 6.973 -1.329 1.00 93.44 101 GLY A C 1
ATOM 810 O O . GLY A 1 101 ? -7.938 8.188 -1.207 1.00 93.44 101 GLY A O 1
ATOM 811 N N . LYS A 1 102 ? -6.967 6.285 -0.551 1.00 94.25 102 LYS A N 1
ATOM 812 C CA . LYS A 1 102 ? -6.164 6.843 0.537 1.00 94.25 102 LYS A CA 1
ATOM 813 C C . LYS A 1 102 ? -4.761 7.206 0.063 1.00 94.25 102 LYS A C 1
ATOM 815 O O . LYS A 1 102 ? -4.164 6.515 -0.766 1.00 94.25 102 LYS A O 1
ATOM 820 N N . VAL A 1 103 ? -4.223 8.287 0.626 1.00 90.25 103 VAL A N 1
ATOM 821 C CA . VAL A 1 103 ? -2.792 8.579 0.582 1.00 90.25 103 VAL A CA 1
ATOM 822 C C . VAL A 1 103 ? -2.089 7.669 1.591 1.00 90.25 103 VAL A C 1
ATOM 824 O O . VAL A 1 103 ? -2.442 7.635 2.773 1.00 90.25 103 VAL A O 1
ATOM 827 N N . GLY A 1 104 ? -1.094 6.914 1.130 1.00 88.19 104 GLY A N 1
ATOM 828 C CA . GLY A 1 104 ? -0.402 5.941 1.978 1.00 88.19 104 GLY A CA 1
ATOM 829 C C . GLY A 1 104 ? -1.291 4.763 2.395 1.00 88.19 104 GLY A C 1
ATOM 830 O O . GLY A 1 104 ? -2.235 4.410 1.701 1.00 88.19 104 GLY A O 1
ATOM 831 N N . PHE A 1 105 ? -0.960 4.126 3.520 1.00 91.38 105 PHE A N 1
ATOM 832 C CA . PHE A 1 105 ? -1.506 2.815 3.908 1.00 91.38 105 PHE A CA 1
ATOM 833 C C . PHE A 1 105 ? -2.488 2.855 5.095 1.00 91.38 105 PHE A C 1
ATOM 835 O O . PHE A 1 105 ? -2.721 1.838 5.746 1.00 91.38 105 PHE A O 1
ATOM 842 N N . GLN A 1 106 ? -3.061 4.024 5.380 1.00 91.19 106 GLN A N 1
ATOM 843 C CA . GLN A 1 106 ? -4.031 4.228 6.461 1.00 91.19 106 GLN A CA 1
ATOM 844 C C . GLN A 1 106 ? -5.465 3.930 6.007 1.00 91.19 106 GLN A C 1
ATOM 846 O O . GLN A 1 106 ? -5.819 4.167 4.853 1.00 91.19 106 GLN A O 1
ATOM 851 N N . THR A 1 107 ? -6.300 3.452 6.923 1.00 93.62 107 THR A N 1
ATOM 852 C CA . THR A 1 107 ? -7.711 3.109 6.674 1.00 93.62 107 THR A CA 1
ATOM 853 C C . THR A 1 107 ? -8.645 4.072 7.405 1.00 93.62 107 THR A C 1
ATOM 855 O O . THR A 1 107 ? -8.200 4.929 8.167 1.00 93.62 107 THR A O 1
ATOM 858 N N . ALA A 1 108 ? -9.951 3.957 7.161 1.00 92.44 108 ALA A N 1
ATOM 859 C CA . ALA A 1 108 ? -10.930 4.631 8.005 1.00 92.44 108 ALA A CA 1
ATOM 860 C C . ALA A 1 108 ? -10.948 4.005 9.419 1.00 92.44 108 ALA A C 1
ATOM 862 O O . ALA A 1 108 ? -10.706 2.804 9.547 1.00 92.44 108 ALA A O 1
ATOM 863 N N . PRO A 1 109 ? -11.282 4.778 10.469 1.00 92.75 109 PRO A N 1
ATOM 864 C CA . PRO A 1 109 ? -11.463 4.239 11.817 1.00 92.75 109 PRO A CA 1
ATOM 865 C C . PRO A 1 109 ? -12.515 3.125 11.878 1.00 92.75 109 PRO A C 1
ATOM 867 O O . PRO A 1 109 ? -13.496 3.144 11.130 1.00 92.75 109 PRO A O 1
ATOM 870 N N . ASN A 1 110 ? -12.372 2.227 12.853 1.00 92.56 110 ASN A N 1
ATOM 871 C CA . ASN A 1 110 ? -13.217 1.043 13.065 1.00 92.56 110 ASN A CA 1
ATOM 872 C C . ASN A 1 110 ? -13.175 0.019 11.917 1.00 92.56 110 ASN A C 1
ATOM 874 O O . ASN A 1 110 ? -14.210 -0.557 11.565 1.00 92.56 110 ASN A O 1
ATOM 878 N N . ALA A 1 111 ? -11.986 -0.215 11.360 1.00 94.38 111 ALA A N 1
ATOM 879 C CA . ALA A 1 111 ? -11.764 -1.191 10.301 1.00 94.38 111 ALA A CA 1
ATOM 880 C C . ALA A 1 111 ? -12.041 -2.633 10.769 1.00 94.38 111 ALA A C 1
ATOM 882 O O . ALA A 1 111 ? -11.818 -2.999 11.928 1.00 94.38 111 ALA A O 1
ATOM 883 N N . LYS A 1 112 ? -12.517 -3.478 9.854 1.00 96.12 112 LYS A N 1
ATOM 884 C CA . LYS A 1 112 ? -12.936 -4.863 10.104 1.00 96.12 112 LYS A CA 1
ATOM 885 C C . LYS A 1 112 ? -12.389 -5.814 9.046 1.00 96.12 112 LYS A C 1
ATOM 887 O O . LYS A 1 112 ? -12.016 -5.422 7.945 1.00 96.12 112 LYS A O 1
ATOM 892 N N . VAL A 1 113 ? -12.366 -7.104 9.378 1.00 97.00 113 VAL A N 1
ATOM 893 C CA . VAL A 1 113 ? -12.067 -8.156 8.396 1.00 97.00 113 VAL A CA 1
ATOM 894 C C . VAL A 1 113 ? -13.064 -8.061 7.238 1.00 97.00 113 VAL A C 1
ATOM 896 O O . VAL A 1 113 ? -14.265 -7.935 7.467 1.00 97.00 113 VAL A O 1
ATOM 899 N N . GLY A 1 114 ? -12.556 -8.126 6.008 1.00 95.69 114 GLY A N 1
ATOM 900 C CA . GLY A 1 114 ? -13.323 -7.914 4.780 1.00 95.69 114 GLY A CA 1
ATOM 901 C C . GLY A 1 114 ? -13.282 -6.480 4.244 1.00 95.69 114 GLY A C 1
ATOM 902 O O . GLY A 1 114 ? -13.585 -6.286 3.068 1.00 95.69 114 GLY A O 1
ATOM 903 N N . ASP A 1 115 ? -12.859 -5.494 5.042 1.00 96.00 115 ASP A N 1
ATOM 904 C CA . ASP A 1 115 ? -12.725 -4.118 4.563 1.00 96.00 115 ASP A CA 1
ATOM 905 C C . ASP A 1 115 ? -11.649 -4.006 3.476 1.00 96.00 115 ASP A C 1
ATOM 907 O O . ASP A 1 115 ? -10.632 -4.711 3.481 1.00 96.00 115 ASP A O 1
ATOM 911 N N . VAL A 1 116 ? -11.872 -3.079 2.543 1.00 95.19 116 VAL A N 1
ATOM 912 C CA . VAL A 1 116 ? -10.969 -2.805 1.422 1.00 95.19 116 VAL A CA 1
ATOM 913 C C . VAL A 1 116 ? -10.267 -1.471 1.641 1.00 95.19 116 VAL A C 1
ATOM 915 O O . VAL A 1 116 ? -10.904 -0.431 1.800 1.00 95.19 116 VAL A O 1
ATOM 918 N N . LEU A 1 117 ? -8.941 -1.502 1.590 1.00 95.75 117 LEU A N 1
ATOM 919 C CA . LEU A 1 117 ? -8.082 -0.331 1.531 1.00 95.75 117 LEU A CA 1
ATOM 920 C C . LEU A 1 117 ? -7.668 -0.088 0.079 1.00 95.75 117 LEU A C 1
ATOM 922 O O . LEU A 1 117 ? -6.940 -0.888 -0.503 1.00 95.75 117 LEU A O 1
ATOM 926 N N . GLU A 1 118 ? -8.094 1.030 -0.498 1.00 95.31 118 GLU A N 1
ATOM 927 C CA . GLU A 1 118 ? -7.626 1.473 -1.812 1.00 95.31 118 GLU A CA 1
ATOM 928 C C . GLU A 1 118 ? -6.554 2.541 -1.638 1.00 95.31 118 GLU A C 1
ATOM 930 O O . GLU A 1 118 ? -6.819 3.591 -1.060 1.00 95.31 118 GLU A O 1
ATOM 935 N N . VAL A 1 119 ? -5.348 2.280 -2.132 1.00 94.94 119 VAL A N 1
ATOM 936 C CA . VAL A 1 119 ? -4.207 3.195 -2.054 1.00 94.94 119 VAL A CA 1
ATOM 937 C C . VAL A 1 119 ? -3.963 3.810 -3.418 1.00 94.94 119 VAL A C 1
ATOM 939 O O . VAL A 1 119 ? -3.798 3.096 -4.409 1.00 94.94 119 VAL A O 1
ATOM 942 N N . THR A 1 120 ? -3.880 5.134 -3.457 1.00 92.00 120 THR A N 1
ATOM 943 C CA . THR A 1 120 ? -3.568 5.874 -4.680 1.00 92.00 120 THR A CA 1
ATOM 944 C C . THR A 1 120 ? -2.111 6.293 -4.688 1.00 92.00 120 THR A C 1
ATOM 946 O O . THR A 1 120 ? -1.621 6.912 -3.745 1.00 92.00 120 THR A O 1
ATOM 949 N N . SER A 1 121 ? -1.417 5.971 -5.779 1.00 87.38 121 SER A N 1
ATOM 950 C CA . SER A 1 121 ? -0.030 6.373 -6.001 1.00 87.38 121 SER A CA 1
ATOM 951 C C . SER A 1 121 ? 0.171 6.806 -7.446 1.00 87.38 121 SER A C 1
ATOM 953 O O . SER A 1 121 ? -0.066 6.013 -8.360 1.00 87.38 121 SER A O 1
ATOM 955 N N . LYS A 1 122 ? 0.689 8.024 -7.654 1.00 87.19 122 LYS A N 1
ATOM 956 C CA . LYS A 1 122 ? 1.062 8.515 -8.990 1.00 87.19 122 LYS A CA 1
ATOM 957 C C . LYS A 1 122 ? 2.036 7.564 -9.691 1.00 87.19 122 LYS A C 1
ATOM 959 O O . LYS A 1 122 ? 1.855 7.286 -10.863 1.00 87.19 122 LYS A O 1
ATOM 964 N N . SER A 1 123 ? 2.998 6.996 -8.957 1.00 84.94 123 SER A N 1
ATOM 965 C CA . SER A 1 123 ? 4.016 6.097 -9.523 1.00 84.94 123 SER A CA 1
ATOM 966 C C . SER A 1 123 ? 3.481 4.752 -10.014 1.00 84.94 123 SER A C 1
ATOM 968 O O . SER A 1 123 ? 4.138 4.090 -10.807 1.00 84.94 123 SER A O 1
ATOM 970 N N . MET A 1 124 ? 2.329 4.310 -9.502 1.00 88.81 124 MET A N 1
ATOM 971 C CA . MET A 1 124 ? 1.671 3.085 -9.968 1.00 88.81 124 MET A CA 1
ATOM 972 C C . MET A 1 124 ? 0.642 3.391 -11.056 1.00 88.81 124 MET A C 1
ATOM 974 O O . MET A 1 124 ? 0.111 2.464 -11.654 1.00 88.81 124 MET A O 1
ATOM 978 N N . CYS A 1 125 ? 0.325 4.672 -11.277 1.00 87.50 125 CYS A N 1
ATOM 979 C CA . CYS A 1 125 ? -0.707 5.156 -12.192 1.00 87.50 125 CYS A CA 1
ATOM 980 C C . CYS A 1 125 ? -2.087 4.538 -12.004 1.00 87.50 125 CYS A C 1
ATOM 982 O O . CYS A 1 125 ? -2.897 4.570 -12.920 1.00 87.50 125 CYS A O 1
ATOM 984 N N . ARG A 1 126 ? -2.372 3.936 -10.854 1.00 90.56 126 ARG A N 1
ATOM 985 C CA . ARG A 1 126 ? -3.679 3.368 -10.540 1.00 90.56 126 ARG A CA 1
ATOM 986 C C . ARG A 1 126 ? -3.868 3.258 -9.038 1.00 90.56 126 ARG A C 1
ATOM 988 O O . ARG A 1 126 ? -2.922 3.392 -8.258 1.00 90.56 126 ARG A O 1
ATOM 995 N N . LYS A 1 127 ? -5.108 2.966 -8.660 1.00 92.06 127 LYS A N 1
ATOM 996 C CA . LYS A 1 127 ? -5.475 2.533 -7.315 1.00 92.06 127 LYS A CA 1
ATOM 997 C C . LYS A 1 127 ? -5.050 1.080 -7.124 1.00 92.06 127 LYS A C 1
ATOM 999 O O . LYS A 1 127 ? -5.296 0.243 -7.997 1.00 92.06 127 LYS A O 1
ATOM 1004 N N . ILE A 1 128 ? -4.421 0.792 -5.989 1.00 92.88 128 ILE A N 1
ATOM 1005 C CA . ILE A 1 128 ? -4.065 -0.562 -5.558 1.00 92.88 128 ILE A CA 1
ATOM 1006 C C . ILE A 1 128 ? -4.959 -0.936 -4.387 1.00 92.88 128 ILE A C 1
ATOM 1008 O O . ILE A 1 128 ? -5.033 -0.209 -3.398 1.00 92.88 128 ILE A O 1
ATOM 1012 N N . ARG A 1 129 ? -5.649 -2.067 -4.510 1.00 93.75 129 ARG A N 1
ATOM 1013 C CA . ARG A 1 129 ? -6.600 -2.544 -3.508 1.00 93.75 129 ARG A CA 1
ATOM 1014 C C . ARG A 1 129 ? -5.911 -3.553 -2.598 1.00 93.75 129 ARG A C 1
ATOM 1016 O O . ARG A 1 129 ? -5.206 -4.438 -3.077 1.00 93.75 129 ARG A O 1
ATOM 1023 N N . PHE A 1 130 ? -6.154 -3.439 -1.301 1.00 95.56 130 PHE A N 1
ATOM 1024 C CA . PHE A 1 130 ? -5.768 -4.406 -0.282 1.00 95.56 130 PHE A CA 1
ATOM 1025 C C . PHE A 1 130 ? -7.006 -4.788 0.525 1.00 95.56 130 PHE A C 1
ATOM 1027 O O . PHE A 1 130 ? -7.871 -3.950 0.762 1.00 95.56 130 PHE A O 1
ATOM 1034 N N . VAL A 1 131 ? -7.101 -6.042 0.955 1.00 96.19 131 VAL A N 1
ATOM 1035 C CA . VAL A 1 131 ? -8.260 -6.574 1.680 1.00 96.19 131 VAL A CA 1
ATOM 1036 C C . VAL A 1 131 ? -7.819 -7.069 3.049 1.00 96.19 131 VAL A C 1
ATOM 1038 O O . VAL A 1 131 ? -6.826 -7.795 3.163 1.00 96.19 131 VAL A O 1
ATOM 1041 N N . ALA A 1 132 ? -8.564 -6.682 4.080 1.00 96.75 132 ALA A N 1
ATOM 1042 C CA . ALA A 1 132 ? -8.373 -7.169 5.436 1.00 96.75 132 ALA A CA 1
ATOM 1043 C C . ALA A 1 132 ? -8.744 -8.653 5.531 1.00 96.75 132 ALA A C 1
ATOM 1045 O O . ALA A 1 132 ? -9.900 -9.023 5.320 1.00 96.75 132 ALA A O 1
ATOM 1046 N N . ASN A 1 133 ? -7.783 -9.508 5.880 1.00 94.19 133 ASN A N 1
ATOM 1047 C CA . ASN A 1 133 ? -7.986 -10.960 5.902 1.00 94.19 133 ASN A CA 1
ATOM 1048 C C . ASN A 1 133 ? -8.166 -11.545 7.313 1.00 94.19 133 ASN A C 1
ATOM 1050 O O . ASN A 1 133 ? -8.846 -12.552 7.480 1.00 94.19 133 ASN A O 1
ATOM 1054 N N . SER A 1 134 ? -7.520 -10.961 8.322 1.00 95.38 134 SER A N 1
ATOM 1055 C CA . SER A 1 134 ? -7.379 -11.540 9.657 1.00 95.38 134 SER A CA 1
ATOM 1056 C C . SER A 1 134 ? -6.867 -10.497 10.643 1.00 95.38 134 SER A C 1
ATOM 1058 O O . SER A 1 134 ? -6.216 -9.529 10.255 1.00 95.38 134 SER A O 1
ATOM 1060 N N . THR A 1 135 ? -7.125 -10.718 11.929 1.00 96.56 135 THR A N 1
ATOM 1061 C CA . THR A 1 135 ? -6.561 -9.920 13.022 1.00 96.56 135 THR A CA 1
ATOM 1062 C C . THR A 1 135 ? -5.484 -10.729 13.733 1.00 96.56 135 THR A C 1
ATOM 1064 O O . THR A 1 135 ? -5.693 -11.909 14.023 1.00 96.56 135 THR A O 1
ATOM 1067 N N . ARG A 1 136 ? -4.335 -10.115 14.021 1.00 95.00 136 ARG A N 1
ATOM 1068 C CA . ARG A 1 136 ? -3.190 -10.756 14.685 1.00 95.00 136 ARG A CA 1
ATOM 1069 C C . ARG A 1 136 ? -2.560 -9.809 15.710 1.00 95.00 136 ARG A C 1
ATOM 1071 O O . ARG A 1 136 ? -2.706 -8.599 15.556 1.00 95.00 136 ARG A O 1
ATOM 1078 N N . PRO A 1 137 ? -1.881 -10.316 16.749 1.00 95.94 137 PRO A N 1
ATOM 1079 C CA . PRO A 1 137 ? -1.061 -9.471 17.611 1.00 95.94 137 PRO A CA 1
ATOM 1080 C C . PRO A 1 137 ? 0.054 -8.780 16.813 1.00 95.94 137 PRO A C 1
ATOM 1082 O O . PRO A 1 137 ? 0.514 -9.317 15.801 1.00 95.94 137 PRO A O 1
ATOM 1085 N N . SER A 1 138 ? 0.484 -7.602 17.264 1.00 96.06 138 SER A N 1
ATOM 1086 C CA . SER A 1 138 ? 1.687 -6.953 16.743 1.00 96.06 138 SER A CA 1
ATOM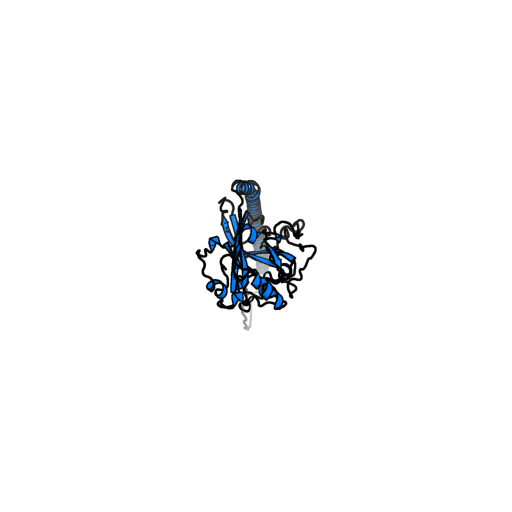 1087 C C . SER A 1 138 ? 2.905 -7.835 16.996 1.00 96.06 138 SER A C 1
ATOM 1089 O O . SER A 1 138 ? 3.020 -8.461 18.049 1.00 96.06 138 SER A O 1
ATOM 1091 N N . LYS A 1 139 ? 3.852 -7.833 16.054 1.00 94.00 139 LYS A N 1
ATOM 1092 C CA . LYS A 1 139 ? 5.122 -8.565 16.177 1.00 94.00 139 LYS A CA 1
ATOM 1093 C C . LYS A 1 139 ? 5.953 -8.097 17.369 1.00 94.00 139 LYS A C 1
ATOM 1095 O O . LYS A 1 139 ? 6.731 -8.880 17.902 1.00 94.00 139 LYS A O 1
ATOM 1100 N N . ASN A 1 140 ? 5.788 -6.835 17.758 1.00 96.00 140 ASN A N 1
ATOM 1101 C CA . ASN A 1 140 ? 6.555 -6.206 18.823 1.00 96.00 140 ASN A CA 1
ATOM 1102 C C . ASN A 1 140 ? 5.739 -6.002 20.103 1.00 96.00 140 ASN A C 1
ATOM 1104 O O . ASN A 1 140 ? 6.316 -5.536 21.073 1.00 96.00 140 ASN A O 1
ATOM 1108 N N . HIS A 1 141 ? 4.433 -6.304 20.136 1.00 96.19 141 HIS A N 1
ATOM 1109 C CA . HIS A 1 141 ? 3.613 -6.113 21.336 1.00 96.19 141 HIS A CA 1
ATOM 1110 C C . HIS A 1 141 ? 2.323 -6.960 21.316 1.00 96.19 141 HIS A C 1
ATOM 1112 O O . HIS A 1 141 ? 1.319 -6.571 20.715 1.00 96.19 141 HIS A O 1
ATOM 1118 N N . ASP A 1 142 ? 2.284 -8.061 22.073 1.00 93.19 142 ASP A N 1
ATOM 1119 C CA . ASP A 1 142 ? 1.158 -9.018 22.066 1.00 93.19 142 ASP A CA 1
ATOM 1120 C C . ASP A 1 142 ? -0.194 -8.414 22.485 1.00 93.19 142 ASP A C 1
ATOM 1122 O O . ASP A 1 142 ? -1.261 -8.856 22.053 1.00 93.19 142 ASP A O 1
ATOM 1126 N N . GLY A 1 143 ? -0.164 -7.371 23.319 1.00 92.31 143 GLY A N 1
ATOM 1127 C CA . GLY A 1 143 ? -1.366 -6.646 23.727 1.00 92.31 143 GLY A CA 1
ATOM 1128 C C . GLY A 1 143 ? -2.028 -5.839 22.604 1.00 92.31 143 GLY A C 1
ATOM 1129 O O . GLY A 1 143 ? -3.215 -5.543 22.705 1.00 92.31 143 GLY A O 1
ATOM 1130 N N . VAL A 1 144 ? -1.315 -5.484 21.531 1.00 96.12 144 VAL A N 1
ATOM 1131 C CA . VAL A 1 144 ? -1.865 -4.667 20.439 1.00 96.12 144 VAL A CA 1
ATOM 1132 C C . VAL A 1 144 ? -2.303 -5.581 19.304 1.00 96.12 144 VAL A C 1
ATOM 1134 O O . VAL A 1 144 ? -1.496 -6.312 18.739 1.00 96.12 144 VAL A O 1
ATOM 1137 N N . LYS A 1 145 ? -3.590 -5.539 18.953 1.00 95.88 145 LYS A N 1
ATOM 1138 C CA . LYS A 1 145 ? -4.153 -6.328 17.852 1.00 95.88 145 LYS A CA 1
ATOM 1139 C C . LYS A 1 145 ? -4.231 -5.483 16.591 1.00 95.88 145 LYS A C 1
ATOM 1141 O O . LYS A 1 145 ? -4.788 -4.392 16.610 1.00 95.88 145 LYS A O 1
ATOM 1146 N N . LEU A 1 146 ? -3.722 -6.021 15.492 1.00 97.25 146 LEU A N 1
ATOM 1147 C CA . LEU A 1 146 ? -3.674 -5.370 14.193 1.00 97.25 146 LEU A CA 1
ATOM 1148 C C . LEU A 1 146 ? -4.453 -6.180 13.158 1.00 97.25 146 LEU A C 1
ATOM 1150 O O . LEU A 1 146 ? -4.418 -7.411 13.134 1.00 97.25 146 LEU A O 1
ATOM 1154 N N . LEU A 1 147 ? -5.157 -5.476 12.287 1.00 97.56 147 LEU A N 1
ATOM 1155 C CA . LEU A 1 147 ? -5.835 -6.014 11.123 1.00 97.56 147 LEU A CA 1
ATOM 1156 C C . LEU A 1 147 ? -4.840 -6.121 9.964 1.00 97.56 147 LEU A C 1
ATOM 1158 O O . LEU A 1 147 ? -4.251 -5.123 9.551 1.00 97.56 147 LEU A O 1
ATOM 1162 N N . ASN A 1 148 ? -4.646 -7.332 9.449 1.00 96.38 148 ASN A N 1
ATOM 1163 C CA . ASN A 1 148 ? -3.722 -7.617 8.361 1.00 96.38 148 ASN A CA 1
ATOM 1164 C C . ASN A 1 148 ? -4.421 -7.429 7.008 1.00 96.38 148 ASN A C 1
ATOM 1166 O O . ASN A 1 148 ? -5.318 -8.190 6.640 1.00 96.38 148 ASN A O 1
ATOM 1170 N N . PHE A 1 149 ? -3.986 -6.419 6.263 1.00 96.62 149 PHE A N 1
ATOM 1171 C CA . PHE A 1 149 ? -4.363 -6.178 4.878 1.00 96.62 149 PHE A CA 1
ATOM 1172 C C . PHE A 1 149 ? -3.318 -6.782 3.942 1.00 96.62 149 PHE A C 1
ATOM 1174 O O . PHE A 1 149 ? -2.109 -6.615 4.136 1.00 96.62 149 PHE A O 1
ATOM 1181 N N . ARG A 1 150 ? -3.798 -7.471 2.906 1.00 94.25 150 ARG A N 1
ATOM 1182 C CA . ARG A 1 150 ? -2.974 -8.076 1.849 1.00 94.25 150 ARG A CA 1
ATOM 1183 C C . ARG A 1 150 ? -3.552 -7.775 0.478 1.00 94.25 150 ARG A C 1
ATOM 1185 O O . ARG A 1 150 ? -4.692 -7.328 0.371 1.00 94.25 150 ARG A O 1
ATOM 1192 N N . LEU A 1 151 ? -2.778 -8.036 -0.572 1.00 92.38 151 LEU A N 1
ATOM 1193 C CA . LEU A 1 151 ? -3.324 -8.024 -1.928 1.00 92.38 151 LEU A CA 1
ATOM 1194 C C . LEU A 1 151 ? -4.509 -9.005 -2.023 1.00 92.38 151 LEU A C 1
ATOM 1196 O O . LEU A 1 151 ? -4.473 -10.064 -1.384 1.00 92.38 151 LEU A O 1
ATOM 1200 N N . PRO A 1 152 ? -5.562 -8.663 -2.785 1.00 91.12 152 PRO A N 1
ATOM 1201 C CA . PRO A 1 152 ? -6.712 -9.533 -2.961 1.00 91.12 152 PRO A CA 1
ATOM 1202 C C . PRO A 1 152 ? -6.306 -10.853 -3.637 1.00 91.12 152 PRO A C 1
ATOM 1204 O O . PRO A 1 152 ? -5.211 -10.960 -4.202 1.00 91.12 152 PRO A O 1
ATOM 1207 N N . PRO A 1 153 ? -7.178 -11.876 -3.599 1.00 87.56 153 PRO A N 1
ATOM 1208 C CA . PRO A 1 153 ? -6.935 -13.118 -4.316 1.00 87.56 153 PRO A CA 1
ATOM 1209 C C . PRO A 1 153 ? -6.620 -12.861 -5.801 1.00 87.56 153 PRO A C 1
ATOM 1211 O O . PRO A 1 153 ? -7.189 -11.930 -6.381 1.00 87.56 153 PRO A O 1
ATOM 1214 N N . PRO A 1 154 ? -5.743 -13.665 -6.430 1.00 84.44 154 PRO A N 1
ATOM 1215 C CA . PRO A 1 154 ? -5.257 -13.423 -7.790 1.00 84.44 154 PRO A CA 1
ATOM 1216 C C . PRO A 1 154 ? -6.371 -13.235 -8.822 1.00 84.44 154 PRO A C 1
ATOM 1218 O O . PRO A 1 154 ? -6.221 -12.446 -9.748 1.00 84.44 154 PRO A O 1
ATOM 1221 N N . GLU A 1 155 ? -7.492 -13.936 -8.653 1.00 83.69 155 GLU A N 1
ATOM 1222 C CA . GLU A 1 155 ? -8.663 -13.894 -9.536 1.00 83.69 155 GLU A CA 1
ATOM 1223 C C . GLU A 1 155 ? -9.278 -12.491 -9.601 1.00 83.69 155 GLU A C 1
ATOM 1225 O O . GLU A 1 155 ? -9.763 -12.068 -10.646 1.00 83.69 155 GLU A O 1
ATOM 1230 N N . HIS A 1 156 ? -9.209 -11.734 -8.502 1.00 86.19 156 HIS A N 1
ATOM 1231 C CA . HIS A 1 156 ? -9.698 -10.357 -8.450 1.00 86.19 156 HIS A CA 1
ATOM 1232 C C . HIS A 1 156 ? -8.746 -9.370 -9.133 1.00 86.19 156 HIS A C 1
ATOM 1234 O O . HIS A 1 156 ? -9.171 -8.260 -9.439 1.00 86.19 156 HIS A O 1
ATOM 1240 N N . MET A 1 157 ? -7.491 -9.768 -9.365 1.00 85.19 157 MET A N 1
ATOM 1241 C CA . MET A 1 157 ? -6.451 -8.987 -10.048 1.00 85.19 157 MET A CA 1
ATOM 1242 C C . MET A 1 157 ? -6.252 -9.433 -11.508 1.00 85.19 157 MET A C 1
ATOM 1244 O O . MET A 1 157 ? -5.254 -9.081 -12.136 1.00 85.19 157 MET A O 1
ATOM 1248 N N . ASP A 1 158 ? -7.157 -10.257 -12.041 1.00 87.50 158 ASP A N 1
ATOM 1249 C CA . ASP A 1 158 ? -7.073 -10.778 -13.401 1.00 87.50 158 ASP A CA 1
ATOM 1250 C C . ASP A 1 158 ? -7.884 -9.912 -14.373 1.00 87.50 158 ASP A C 1
ATOM 1252 O O . ASP A 1 158 ? -9.115 -9.901 -14.350 1.00 87.50 158 ASP A O 1
ATOM 1256 N N . SER A 1 159 ? -7.190 -9.207 -15.265 1.00 87.94 159 SER A N 1
ATOM 1257 C CA . SER A 1 159 ? -7.785 -8.346 -16.296 1.00 87.94 159 SER A CA 1
ATOM 1258 C C . SER A 1 159 ? -8.567 -9.112 -17.372 1.00 87.94 159 SER A C 1
ATOM 1260 O O . SER A 1 159 ? -9.384 -8.521 -18.084 1.00 87.94 159 SER A O 1
ATOM 1262 N N . THR A 1 160 ? -8.353 -10.425 -17.502 1.00 84.44 160 THR A N 1
ATOM 1263 C CA . THR A 1 160 ? -9.066 -11.258 -18.482 1.00 84.44 160 THR A CA 1
ATOM 1264 C C . THR A 1 160 ? -10.469 -11.637 -18.013 1.00 84.44 160 THR A C 1
ATOM 1266 O O . THR A 1 160 ? -11.354 -11.830 -18.847 1.00 84.44 160 THR A O 1
ATOM 1269 N N . ILE A 1 161 ? -10.682 -11.683 -16.693 1.00 86.19 161 ILE A N 1
ATOM 1270 C CA . ILE A 1 161 ? -11.933 -12.120 -16.058 1.00 86.19 161 ILE A CA 1
ATOM 1271 C C . ILE A 1 161 ? -12.661 -10.939 -15.403 1.00 86.19 161 ILE A C 1
ATOM 1273 O O . ILE A 1 161 ? -13.888 -10.866 -15.458 1.00 86.19 161 ILE A O 1
ATOM 1277 N N . ASN A 1 162 ? -11.929 -10.005 -14.790 1.00 89.12 162 ASN A N 1
ATOM 1278 C CA . ASN A 1 162 ? -12.501 -8.932 -13.988 1.00 89.12 162 ASN A CA 1
ATOM 1279 C C . ASN A 1 162 ? -12.505 -7.587 -14.734 1.00 89.12 162 ASN A C 1
ATOM 1281 O O . ASN A 1 162 ? -11.455 -7.030 -15.065 1.00 89.12 162 ASN A O 1
ATOM 1285 N N . TRP A 1 163 ? -13.698 -7.017 -14.936 1.00 89.75 163 TRP A N 1
ATOM 1286 C CA . TRP A 1 163 ? -13.869 -5.705 -15.567 1.00 89.75 163 TRP A CA 1
ATOM 1287 C C . TRP A 1 163 ? -13.131 -4.592 -14.818 1.00 89.75 163 TRP A C 1
ATOM 1289 O O . TRP A 1 163 ? -12.504 -3.756 -15.463 1.00 89.75 163 TRP A O 1
ATOM 1299 N N . SER A 1 164 ? -13.120 -4.616 -13.478 1.00 88.00 164 SER A N 1
ATOM 1300 C CA . SER A 1 164 ? -12.434 -3.583 -12.684 1.00 88.00 164 SER A CA 1
ATOM 1301 C C . SER A 1 164 ? -10.923 -3.550 -12.928 1.00 88.00 164 SER A C 1
ATOM 1303 O O . SER A 1 164 ? -10.282 -2.534 -12.692 1.00 88.00 164 SER A O 1
ATOM 1305 N N . GLU A 1 165 ? -10.346 -4.659 -13.395 1.00 89.94 165 GLU A N 1
ATOM 1306 C CA . GLU A 1 165 ? -8.935 -4.754 -13.770 1.00 89.94 165 GLU A CA 1
ATOM 1307 C C . GLU A 1 165 ? -8.719 -4.469 -15.256 1.00 89.94 165 GLU A C 1
ATOM 1309 O O . GLU A 1 165 ? -7.744 -3.818 -15.629 1.00 89.94 165 GLU A O 1
ATOM 1314 N N . ARG A 1 166 ? -9.653 -4.898 -16.110 1.00 90.62 166 ARG A N 1
ATOM 1315 C CA . ARG A 1 166 ? -9.598 -4.681 -17.561 1.00 90.62 166 ARG A CA 1
ATOM 1316 C C . ARG A 1 166 ? -9.596 -3.204 -17.948 1.00 90.62 166 ARG A C 1
ATOM 1318 O O . ARG A 1 166 ? -8.964 -2.839 -18.934 1.00 90.62 166 ARG A O 1
ATOM 1325 N N . GLN A 1 167 ? -10.255 -2.355 -17.162 1.00 91.50 167 GLN A N 1
ATOM 1326 C CA . GLN A 1 167 ? -10.265 -0.907 -17.385 1.00 91.50 167 GLN A CA 1
ATOM 1327 C C . GLN A 1 167 ? -8.869 -0.262 -17.306 1.00 91.50 167 GLN A C 1
ATOM 1329 O O . GLN A 1 167 ? -8.668 0.821 -17.850 1.00 91.50 167 GLN A O 1
ATOM 1334 N N . TYR A 1 168 ? -7.905 -0.919 -16.650 1.00 90.19 168 TYR A N 1
ATOM 1335 C CA . TYR A 1 168 ? -6.514 -0.468 -16.558 1.00 90.19 168 TYR A CA 1
ATOM 1336 C C . TYR A 1 168 ? -5.644 -0.916 -17.749 1.00 90.19 168 TYR A C 1
ATOM 1338 O O . TYR A 1 168 ? -4.433 -0.689 -17.748 1.00 90.19 168 TYR A O 1
ATOM 1346 N N . CYS A 1 169 ? -6.221 -1.556 -18.769 1.00 89.06 169 CYS A N 1
ATOM 1347 C CA . CYS A 1 169 ? -5.519 -1.869 -20.010 1.00 89.06 169 CYS A CA 1
ATOM 1348 C C . CYS A 1 169 ? -5.614 -0.695 -20.995 1.00 89.06 169 CYS A C 1
ATOM 1350 O O . CYS A 1 169 ? -6.687 -0.131 -21.195 1.00 89.06 169 CYS A O 1
ATOM 1352 N N . LEU A 1 170 ? -4.498 -0.340 -21.631 1.00 82.38 170 LEU A N 1
ATOM 1353 C CA . LEU A 1 170 ? -4.462 0.650 -22.714 1.00 82.38 170 LEU A CA 1
ATOM 1354 C C . LEU A 1 170 ? -4.747 -0.058 -24.038 1.00 82.38 170 LEU A C 1
ATOM 1356 O O . LEU A 1 170 ? -4.146 -1.098 -24.265 1.00 82.38 170 LEU A O 1
ATOM 1360 N N . SER A 1 171 ? -5.548 0.495 -24.953 1.00 73.38 171 SER A N 1
ATOM 1361 C CA . SER A 1 171 ? -5.794 -0.129 -26.274 1.00 73.38 171 SER A CA 1
ATOM 1362 C C . SER A 1 171 ? -4.521 -0.368 -27.088 1.00 73.38 171 SER A C 1
ATOM 1364 O O . SER A 1 171 ? -4.465 -1.288 -27.900 1.00 73.38 171 SER A O 1
ATOM 1366 N N . SER A 1 172 ? -3.488 0.449 -26.860 1.00 68.19 172 SER A N 1
ATOM 1367 C CA . SER A 1 172 ? -2.173 0.297 -27.493 1.00 68.19 172 SER A CA 1
ATOM 1368 C C . SER A 1 172 ? -1.354 -0.896 -26.978 1.00 68.19 172 SER A C 1
ATOM 1370 O O . SER A 1 172 ? -0.328 -1.212 -27.579 1.00 68.19 172 SER A O 1
ATOM 1372 N N . ASP A 1 173 ? -1.789 -1.545 -25.893 1.00 67.81 173 ASP A N 1
ATOM 1373 C CA . ASP A 1 173 ? -1.126 -2.684 -25.262 1.00 67.81 173 ASP A CA 1
ATOM 1374 C C . ASP A 1 173 ? -2.097 -3.849 -25.044 1.00 67.81 173 ASP A C 1
ATOM 1376 O O . ASP A 1 173 ? -3.259 -3.676 -24.688 1.00 67.81 173 ASP A O 1
ATOM 1380 N N . GLU A 1 174 ? -1.601 -5.077 -25.167 1.00 74.25 174 GLU A N 1
ATOM 1381 C CA . GLU A 1 174 ? -2.346 -6.218 -24.644 1.00 74.25 174 GLU A CA 1
ATOM 1382 C C . GLU A 1 174 ? -2.461 -6.114 -23.116 1.00 74.25 174 GLU A C 1
ATOM 1384 O O . GLU A 1 174 ? -1.515 -5.714 -22.425 1.00 74.25 174 GLU A O 1
ATOM 1389 N N . CYS A 1 175 ? -3.624 -6.497 -22.580 1.00 86.19 175 CYS A N 1
ATOM 1390 C CA . CYS A 1 175 ? -3.790 -6.651 -21.141 1.00 86.19 175 CYS A CA 1
ATOM 1391 C C . CYS A 1 175 ? -2.708 -7.584 -20.587 1.00 86.19 175 CYS A C 1
ATOM 1393 O O . CYS A 1 175 ? -2.429 -8.651 -21.136 1.00 86.19 175 CYS A O 1
ATOM 1395 N N . VAL A 1 176 ? -2.109 -7.180 -19.471 1.00 87.69 176 VAL A N 1
ATOM 1396 C CA . VAL A 1 176 ? -1.029 -7.944 -18.848 1.00 87.69 176 VAL A CA 1
ATOM 1397 C C . VAL A 1 176 ? -1.554 -9.221 -18.190 1.00 87.69 176 VAL A C 1
ATOM 1399 O O . VAL A 1 176 ? -2.672 -9.213 -17.664 1.00 87.69 176 VAL A O 1
ATOM 1402 N N . PRO A 1 177 ? -0.753 -10.304 -18.163 1.00 88.44 177 PRO A N 1
ATOM 1403 C CA . PRO A 1 177 ? -1.090 -11.503 -17.410 1.00 88.44 177 PRO A CA 1
ATOM 1404 C C . PRO A 1 177 ? -1.324 -11.211 -15.926 1.00 88.44 177 PRO A C 1
ATOM 1406 O O . PRO A 1 177 ? -0.784 -10.257 -15.359 1.00 88.44 177 PRO A O 1
ATOM 1409 N N . ARG A 1 178 ? -2.086 -12.092 -15.276 1.00 90.31 178 ARG A N 1
ATOM 1410 C CA . ARG A 1 178 ? -2.414 -12.004 -13.851 1.00 90.31 178 ARG A CA 1
ATOM 1411 C C . ARG A 1 178 ? -1.167 -11.812 -12.977 1.00 90.31 178 ARG A C 1
ATOM 1413 O O . ARG A 1 178 ? -0.158 -12.499 -13.151 1.00 90.31 178 ARG A O 1
ATOM 1420 N N . GLY A 1 179 ? -1.264 -10.910 -12.000 1.00 88.62 179 GLY A N 1
ATOM 1421 C CA . GLY A 1 179 ? -0.187 -10.591 -11.049 1.00 88.62 179 GLY A CA 1
ATOM 1422 C C . GLY A 1 179 ? 0.868 -9.607 -11.566 1.00 88.62 179 GLY A C 1
ATOM 1423 O O . GLY A 1 179 ? 1.832 -9.327 -10.851 1.00 88.62 179 GLY A O 1
ATOM 1424 N N . LEU A 1 180 ? 0.683 -9.071 -12.776 1.00 90.69 180 LEU A N 1
ATOM 1425 C CA . LEU A 1 180 ? 1.448 -7.949 -13.310 1.00 90.69 180 LEU A CA 1
ATOM 1426 C C . LEU A 1 180 ? 0.592 -6.684 -13.345 1.00 90.69 180 LEU A C 1
ATOM 1428 O O . LEU A 1 180 ? -0.609 -6.726 -13.594 1.00 90.69 180 LEU A O 1
ATOM 1432 N N . ILE A 1 181 ? 1.240 -5.544 -13.142 1.00 90.81 181 ILE A N 1
ATOM 1433 C CA . ILE A 1 181 ? 0.664 -4.210 -13.297 1.00 90.81 181 ILE A CA 1
ATOM 1434 C C . ILE A 1 181 ? 1.532 -3.456 -14.298 1.00 90.81 181 ILE A C 1
ATOM 1436 O O . ILE A 1 181 ? 2.745 -3.372 -14.123 1.00 90.81 181 ILE A O 1
ATOM 1440 N N . SER A 1 182 ? 0.926 -2.921 -15.357 1.00 90.00 182 SER A N 1
ATOM 1441 C CA . SER A 1 182 ? 1.641 -2.116 -16.352 1.00 90.00 182 SER A CA 1
ATOM 1442 C C . SER A 1 182 ? 1.953 -0.724 -15.808 1.00 90.00 182 SER A C 1
ATOM 1444 O O . SER A 1 182 ? 1.073 -0.069 -15.256 1.00 90.00 182 SER A O 1
ATOM 1446 N N . LEU A 1 183 ? 3.179 -0.244 -16.028 1.00 89.19 183 LEU A N 1
ATOM 1447 C CA . LEU A 1 183 ? 3.551 1.164 -15.842 1.00 89.19 183 LEU A CA 1
ATOM 1448 C C . LEU A 1 183 ? 3.509 1.933 -17.175 1.00 89.19 183 LEU A C 1
ATOM 1450 O O . LEU A 1 183 ? 4.259 2.884 -17.380 1.00 89.19 183 LEU A O 1
ATOM 1454 N N . GLY A 1 184 ? 2.639 1.515 -18.103 1.00 85.75 184 GLY A N 1
ATOM 1455 C CA . GLY A 1 184 ? 2.510 2.092 -19.447 1.00 85.75 184 GLY A CA 1
ATOM 1456 C C . GLY A 1 184 ? 2.175 3.587 -19.472 1.00 85.75 184 GLY A C 1
ATOM 1457 O O . GLY A 1 184 ? 2.594 4.287 -20.386 1.00 85.75 184 GLY A O 1
ATOM 1458 N N . CYS A 1 185 ? 1.520 4.108 -18.436 1.00 85.06 185 CYS A N 1
ATOM 1459 C CA . CYS A 1 185 ? 1.335 5.548 -18.208 1.00 85.06 185 CYS A CA 1
ATOM 1460 C C . CYS A 1 185 ? 2.651 6.355 -18.196 1.00 85.06 185 CYS A C 1
ATOM 1462 O O . CYS A 1 185 ? 2.663 7.516 -18.586 1.00 85.06 185 CYS A O 1
ATOM 1464 N N . HIS A 1 186 ? 3.762 5.738 -17.780 1.00 84.25 186 HIS A N 1
ATOM 1465 C CA . HIS A 1 186 ? 5.090 6.346 -17.735 1.00 84.25 186 HIS A CA 1
ATOM 1466 C C . HIS A 1 186 ? 5.905 6.036 -18.997 1.00 84.25 186 HIS A C 1
ATOM 1468 O O . HIS A 1 186 ? 7.094 6.343 -19.057 1.00 84.25 186 HIS A O 1
ATOM 1474 N N . ARG A 1 187 ? 5.306 5.421 -20.028 1.00 81.62 187 ARG A N 1
ATOM 1475 C CA . ARG A 1 187 ? 6.011 4.979 -21.242 1.00 81.62 187 ARG A CA 1
ATOM 1476 C C . ARG A 1 187 ? 6.782 6.108 -21.913 1.00 81.62 187 ARG A C 1
ATOM 1478 O O . ARG A 1 187 ? 7.898 5.876 -22.371 1.00 81.62 187 ARG A O 1
ATOM 1485 N N . GLU A 1 188 ? 6.214 7.307 -21.985 1.00 78.69 188 GLU A N 1
ATOM 1486 C CA . GLU A 1 188 ? 6.883 8.461 -22.594 1.00 78.69 188 GLU A CA 1
ATOM 1487 C C . GLU A 1 188 ? 8.092 8.915 -21.766 1.00 78.69 188 GLU A C 1
ATOM 1489 O O . GLU A 1 188 ? 9.190 9.068 -22.306 1.00 78.69 188 GLU A O 1
ATOM 1494 N N . GLU A 1 189 ? 7.923 9.021 -20.445 1.00 75.75 189 GLU A N 1
ATOM 1495 C CA . GLU A 1 189 ? 8.991 9.342 -19.487 1.00 75.75 189 GLU A CA 1
ATOM 1496 C C . GLU A 1 189 ? 10.119 8.295 -19.535 1.00 75.75 189 GLU A C 1
ATOM 1498 O O . GLU A 1 189 ? 11.307 8.625 -19.488 1.00 75.75 189 GLU A O 1
ATOM 1503 N N . MET A 1 190 ? 9.748 7.028 -19.726 1.00 73.12 190 MET A N 1
ATOM 1504 C CA . MET A 1 190 ? 10.640 5.876 -19.865 1.00 73.12 190 MET A CA 1
ATOM 1505 C C . MET A 1 190 ? 11.106 5.637 -21.311 1.00 73.12 190 MET A C 1
ATOM 1507 O O . MET A 1 190 ? 11.733 4.616 -21.598 1.00 73.12 190 MET A O 1
ATOM 1511 N N . ARG A 1 191 ? 10.831 6.565 -22.238 1.00 74.69 191 ARG A N 1
ATOM 1512 C CA . ARG A 1 191 ? 11.288 6.534 -23.641 1.00 74.69 191 ARG A CA 1
ATOM 1513 C C . ARG A 1 191 ? 10.931 5.254 -24.399 1.00 74.69 191 ARG A C 1
ATOM 1515 O O . ARG A 1 191 ? 11.721 4.750 -25.196 1.00 74.69 191 ARG A O 1
ATOM 1522 N N . GLY A 1 192 ? 9.732 4.739 -24.161 1.00 76.69 192 GLY A N 1
ATOM 1523 C CA . GLY A 1 192 ? 9.202 3.543 -24.812 1.00 76.69 192 GLY A CA 1
ATOM 1524 C C . GLY A 1 192 ? 9.514 2.232 -24.088 1.00 76.69 192 GLY A C 1
ATOM 1525 O O . GLY A 1 192 ? 9.002 1.194 -24.504 1.00 76.69 192 GLY A O 1
ATOM 1526 N N . ILE A 1 193 ? 10.302 2.248 -23.005 1.00 80.50 193 ILE A N 1
ATOM 1527 C CA . ILE A 1 193 ? 10.560 1.041 -22.209 1.00 80.50 193 ILE A CA 1
ATOM 1528 C C . ILE A 1 193 ? 9.261 0.607 -21.520 1.00 80.50 193 ILE A C 1
ATOM 1530 O O . ILE A 1 193 ? 8.597 1.392 -20.845 1.00 80.50 193 ILE A O 1
ATOM 1534 N N . ARG A 1 194 ? 8.906 -0.669 -21.686 1.00 86.62 194 ARG A N 1
ATOM 1535 C CA . ARG A 1 194 ? 7.708 -1.271 -21.092 1.00 86.62 194 ARG A CA 1
ATOM 1536 C C . ARG A 1 194 ? 8.046 -1.887 -19.736 1.00 86.62 194 ARG A C 1
ATOM 1538 O O . ARG A 1 194 ? 8.534 -3.017 -19.680 1.00 86.62 194 ARG A O 1
ATOM 1545 N N . LEU A 1 195 ? 7.812 -1.135 -18.660 1.00 88.38 195 LEU A N 1
ATOM 1546 C CA . LEU A 1 195 ? 7.997 -1.609 -17.287 1.00 88.38 195 LEU A CA 1
ATOM 1547 C C . LEU A 1 195 ? 6.698 -2.136 -16.679 1.00 88.38 195 LEU A C 1
ATOM 1549 O O . LEU A 1 195 ? 5.606 -1.632 -16.941 1.00 88.38 195 LEU A O 1
ATOM 1553 N N . TYR A 1 196 ? 6.856 -3.136 -15.820 1.00 91.69 196 TYR A N 1
ATOM 1554 C CA . TYR A 1 196 ? 5.772 -3.802 -15.118 1.00 91.69 196 TYR A CA 1
ATOM 1555 C C . TYR A 1 196 ? 6.144 -4.022 -13.663 1.00 91.69 196 TYR A C 1
ATOM 1557 O O . TYR A 1 196 ? 7.297 -4.292 -13.328 1.00 91.69 196 TYR A O 1
ATOM 1565 N N . VAL A 1 197 ? 5.144 -3.977 -12.802 1.00 92.94 197 VAL A N 1
ATOM 1566 C CA . VAL A 1 197 ? 5.265 -4.257 -11.379 1.00 92.94 197 VAL A CA 1
ATOM 1567 C C . VAL A 1 197 ? 4.617 -5.599 -11.064 1.00 92.94 197 VAL A C 1
ATOM 1569 O O . VAL A 1 197 ? 3.563 -5.920 -11.603 1.00 92.94 197 VAL A O 1
ATOM 1572 N N . SER A 1 198 ? 5.229 -6.372 -10.175 1.00 93.38 198 SER A N 1
ATOM 1573 C CA . SER A 1 198 ? 4.636 -7.580 -9.595 1.00 93.38 198 SER A CA 1
ATOM 1574 C C . SER A 1 198 ? 5.004 -7.713 -8.120 1.00 93.38 198 SER A C 1
ATOM 1576 O O . SER A 1 198 ? 5.854 -6.983 -7.602 1.00 93.38 198 SER A O 1
ATOM 1578 N N . SER A 1 199 ? 4.423 -8.696 -7.437 1.00 93.19 199 SER A N 1
ATOM 1579 C CA . SER A 1 199 ? 5.027 -9.214 -6.208 1.00 93.19 199 SER A CA 1
ATOM 1580 C C . SER A 1 199 ? 6.378 -9.894 -6.518 1.00 93.19 199 SER A C 1
ATOM 1582 O O . SER A 1 199 ? 6.577 -10.357 -7.653 1.00 93.19 199 SER A O 1
ATOM 1584 N N . PRO A 1 200 ? 7.316 -9.963 -5.551 1.00 93.25 200 PRO A N 1
ATOM 1585 C CA . PRO A 1 200 ? 8.602 -10.638 -5.731 1.00 93.25 200 PRO A CA 1
ATOM 1586 C C . PRO A 1 200 ? 8.445 -12.059 -6.273 1.00 93.25 200 PRO A C 1
ATOM 1588 O O . PRO A 1 200 ? 7.533 -12.784 -5.876 1.00 93.25 200 PRO A O 1
ATOM 1591 N N . PHE A 1 201 ? 9.324 -12.447 -7.197 1.00 91.50 201 PHE A N 1
ATOM 1592 C CA . PHE A 1 201 ? 9.332 -13.756 -7.859 1.00 91.50 201 PHE A CA 1
ATOM 1593 C C . PHE A 1 201 ? 8.021 -14.109 -8.583 1.00 91.50 201 PHE A C 1
ATOM 1595 O O . PHE A 1 201 ? 7.679 -15.285 -8.726 1.00 91.50 201 PHE A O 1
ATOM 1602 N N . PHE A 1 202 ? 7.263 -13.090 -9.006 1.00 91.81 202 PHE A N 1
ATOM 1603 C CA . PHE A 1 202 ? 5.912 -13.239 -9.560 1.00 91.81 202 PHE A CA 1
ATOM 1604 C C . PHE A 1 202 ? 4.988 -14.039 -8.632 1.00 91.81 202 PHE A C 1
ATOM 1606 O O . PHE A 1 202 ? 4.183 -14.861 -9.081 1.00 91.81 202 PHE A O 1
ATOM 1613 N N . LEU A 1 203 ? 5.118 -13.832 -7.316 1.00 89.69 203 LEU A N 1
ATOM 1614 C CA . LEU A 1 203 ? 4.240 -14.444 -6.325 1.00 89.69 203 LEU A CA 1
ATOM 1615 C C . LEU A 1 203 ? 2.780 -14.196 -6.714 1.00 89.69 203 LEU A C 1
ATOM 1617 O O . LEU A 1 203 ? 2.409 -13.059 -6.993 1.00 89.69 203 LEU A O 1
ATOM 1621 N N . ARG A 1 204 ? 1.961 -15.257 -6.729 1.00 85.50 204 ARG A N 1
ATOM 1622 C CA . ARG A 1 204 ? 0.538 -15.201 -7.120 1.00 85.50 204 ARG A CA 1
ATOM 1623 C C . ARG A 1 204 ? 0.266 -14.751 -8.567 1.00 85.50 204 ARG A C 1
ATOM 1625 O O . ARG A 1 204 ? -0.886 -14.507 -8.918 1.00 85.50 204 ARG A O 1
ATOM 1632 N N . GLY A 1 205 ? 1.299 -14.675 -9.402 1.00 88.38 205 GLY A N 1
ATOM 1633 C CA . GLY A 1 205 ? 1.176 -14.372 -10.821 1.00 88.38 205 GLY A CA 1
ATOM 1634 C C . GLY A 1 205 ? 0.725 -15.559 -11.670 1.00 88.38 205 GLY A C 1
ATOM 1635 O O . GLY A 1 205 ? 0.525 -16.678 -11.191 1.00 88.38 205 GLY A O 1
ATOM 1636 N N . ASP A 1 206 ? 0.549 -15.292 -12.957 1.00 90.06 206 ASP A N 1
ATOM 1637 C CA . ASP A 1 206 ? 0.295 -16.299 -13.984 1.00 90.06 206 ASP A CA 1
ATOM 1638 C C . ASP A 1 206 ? 1.474 -17.284 -14.106 1.00 90.06 206 ASP A C 1
ATOM 1640 O O . ASP A 1 206 ? 2.641 -16.879 -14.176 1.00 90.06 206 ASP A O 1
ATOM 1644 N N . SER A 1 207 ? 1.177 -18.585 -14.154 1.00 89.06 207 SER A N 1
ATOM 1645 C CA . SER A 1 207 ? 2.203 -19.628 -14.268 1.00 89.06 207 SER A CA 1
ATOM 1646 C C . SER A 1 207 ? 3.016 -19.494 -15.555 1.00 89.06 207 SER A C 1
ATOM 1648 O O . SER A 1 207 ? 4.228 -19.687 -15.525 1.00 89.06 207 SER A O 1
ATOM 1650 N N . ARG A 1 208 ? 2.408 -19.019 -16.651 1.00 88.00 208 ARG A N 1
ATOM 1651 C CA . ARG A 1 208 ? 3.081 -18.797 -17.944 1.00 88.00 208 ARG A CA 1
ATOM 1652 C C . ARG A 1 208 ? 4.179 -17.738 -17.878 1.00 88.00 208 ARG A C 1
ATOM 1654 O O . ARG A 1 208 ? 5.050 -17.718 -18.747 1.00 88.00 208 ARG A O 1
ATOM 1661 N N . VAL A 1 209 ? 4.120 -16.844 -16.889 1.00 89.25 209 VAL A N 1
ATOM 1662 C CA . VAL A 1 209 ? 5.167 -15.849 -16.623 1.00 89.25 209 VAL A CA 1
ATOM 1663 C C . VAL A 1 209 ? 6.232 -16.451 -15.715 1.00 89.25 209 VAL A C 1
ATOM 1665 O O . VAL A 1 209 ? 7.418 -16.380 -16.030 1.00 89.25 209 VAL A O 1
ATOM 1668 N N . LYS A 1 210 ? 5.811 -17.077 -14.610 1.00 88.12 210 LYS A N 1
ATOM 1669 C CA . LYS A 1 210 ? 6.720 -17.611 -13.591 1.00 88.12 210 LYS A CA 1
ATOM 1670 C C . LYS A 1 210 ? 7.571 -18.780 -14.099 1.00 88.12 210 LYS A C 1
ATOM 1672 O O . LYS A 1 210 ? 8.763 -18.810 -13.832 1.00 88.12 210 LYS A O 1
ATOM 1677 N N . GLU A 1 211 ? 6.982 -19.716 -14.838 1.00 87.81 211 GLU A N 1
ATOM 1678 C CA . GLU A 1 211 ? 7.634 -20.958 -15.294 1.00 87.81 211 GLU A CA 1
ATOM 1679 C C . GLU A 1 211 ? 8.682 -20.733 -16.394 1.00 87.81 211 GLU A C 1
ATOM 1681 O O . GLU A 1 211 ? 9.439 -21.640 -16.725 1.00 87.81 211 GLU A O 1
ATOM 1686 N N . ARG A 1 212 ? 8.767 -19.518 -16.948 1.00 86.69 212 ARG A N 1
ATOM 1687 C CA . ARG A 1 212 ? 9.805 -19.149 -17.923 1.00 86.69 212 ARG A CA 1
ATOM 1688 C C . ARG A 1 212 ? 11.149 -18.814 -17.285 1.00 86.69 212 ARG A C 1
ATOM 1690 O O . ARG A 1 212 ? 12.118 -18.603 -18.011 1.00 86.69 212 ARG A O 1
ATOM 1697 N N . LEU A 1 213 ? 11.199 -18.709 -15.959 1.00 85.44 213 LEU A N 1
ATOM 1698 C CA . LEU A 1 213 ? 12.371 -18.277 -15.216 1.00 85.44 213 LEU A CA 1
ATOM 1699 C C . LEU A 1 213 ? 12.691 -19.279 -14.114 1.00 85.44 213 LEU A C 1
ATOM 1701 O O . LEU A 1 213 ? 11.818 -19.707 -13.362 1.00 85.44 213 LEU A O 1
ATOM 1705 N N . GLU A 1 214 ? 13.970 -19.605 -14.000 1.00 83.88 214 GLU A N 1
ATOM 1706 C CA . GLU A 1 214 ? 14.499 -20.366 -12.879 1.00 83.88 214 GLU A CA 1
ATOM 1707 C C . GLU A 1 214 ? 15.014 -19.390 -11.818 1.00 83.88 214 GLU A C 1
ATOM 1709 O O . GLU A 1 214 ? 15.822 -18.503 -12.103 1.00 83.88 214 GLU A O 1
ATOM 1714 N N . PHE A 1 215 ? 14.517 -19.530 -10.591 1.00 82.69 215 PHE A N 1
ATOM 1715 C CA . PHE A 1 215 ? 14.945 -18.721 -9.455 1.00 82.69 215 PHE A CA 1
ATOM 1716 C C . PHE A 1 215 ? 15.879 -19.542 -8.574 1.00 82.69 215 PHE A C 1
ATOM 1718 O O . PHE A 1 215 ? 15.573 -20.683 -8.244 1.00 82.69 215 PHE A O 1
ATOM 1725 N N . LEU A 1 216 ? 17.003 -18.942 -8.179 1.00 76.75 216 LEU A N 1
ATOM 1726 C CA . LEU A 1 216 ? 17.992 -19.596 -7.318 1.00 76.75 216 LEU A CA 1
ATOM 1727 C C . LEU A 1 216 ? 17.462 -19.824 -5.895 1.00 76.75 216 LEU A C 1
ATOM 1729 O O . LEU A 1 216 ? 17.818 -20.810 -5.256 1.00 76.75 216 LEU A O 1
ATOM 1733 N N . ASP A 1 217 ? 16.605 -18.919 -5.418 1.00 75.06 217 ASP A N 1
ATOM 1734 C CA . ASP A 1 217 ? 16.032 -18.967 -4.078 1.00 75.06 217 ASP A CA 1
ATOM 1735 C C . ASP A 1 217 ? 14.584 -19.481 -4.101 1.00 75.06 217 ASP A C 1
ATOM 1737 O O . ASP A 1 217 ? 13.812 -19.147 -5.010 1.00 75.06 217 ASP A O 1
ATOM 1741 N N . PRO A 1 218 ? 14.163 -20.250 -3.078 1.00 73.69 218 PRO A N 1
ATOM 1742 C CA . PRO A 1 218 ? 12.788 -20.705 -2.972 1.00 73.69 218 PRO A CA 1
ATOM 1743 C C . PRO A 1 218 ? 11.838 -19.526 -2.737 1.00 73.69 218 PRO A C 1
ATOM 1745 O O . PRO A 1 218 ? 12.048 -18.664 -1.880 1.00 73.69 218 PRO A O 1
ATOM 1748 N N . VAL A 1 219 ? 10.729 -19.524 -3.474 1.00 76.06 219 VAL A N 1
ATOM 1749 C CA . VAL A 1 219 ? 9.674 -18.521 -3.321 1.00 76.06 219 VAL A CA 1
ATOM 1750 C C . VAL A 1 219 ? 8.878 -18.798 -2.043 1.00 76.06 219 VAL A C 1
ATOM 1752 O O . VAL A 1 219 ? 8.036 -19.690 -2.005 1.00 76.06 219 VAL A O 1
ATOM 1755 N N . ASP A 1 220 ? 9.120 -18.005 -1.002 1.00 79.12 220 ASP A N 1
ATOM 1756 C CA . ASP A 1 220 ? 8.401 -18.062 0.274 1.00 79.12 220 ASP A CA 1
ATOM 1757 C C . ASP A 1 220 ? 7.224 -17.068 0.293 1.00 79.12 220 ASP A C 1
ATOM 1759 O O . ASP A 1 220 ? 7.406 -15.855 0.176 1.00 79.12 220 ASP A O 1
ATOM 1763 N N . LEU A 1 221 ? 6.000 -17.586 0.446 1.00 72.62 221 LEU A N 1
ATOM 1764 C CA . LEU A 1 221 ? 4.773 -16.783 0.480 1.00 72.62 221 LEU A CA 1
ATOM 1765 C C . LEU A 1 221 ? 4.754 -15.771 1.628 1.00 72.62 221 LEU A C 1
ATOM 1767 O O . LEU A 1 221 ? 4.248 -14.675 1.439 1.00 72.62 221 LEU A O 1
ATOM 1771 N N . VAL A 1 222 ? 5.272 -16.110 2.807 1.00 75.56 222 VAL A N 1
ATOM 1772 C CA . VAL A 1 222 ? 5.221 -15.224 3.981 1.00 75.56 222 VAL A CA 1
ATOM 1773 C C . VAL A 1 222 ? 6.280 -14.130 3.868 1.00 75.56 222 VAL A C 1
ATOM 1775 O O . VAL A 1 222 ? 6.030 -12.975 4.213 1.00 75.56 222 VAL A O 1
ATOM 1778 N N . LYS A 1 223 ? 7.462 -14.469 3.345 1.00 77.56 223 LYS A N 1
ATOM 1779 C CA . LYS A 1 223 ? 8.569 -13.510 3.207 1.00 77.56 223 LYS A CA 1
ATOM 1780 C C . LYS A 1 223 ? 8.414 -12.555 2.034 1.00 77.56 223 LYS A C 1
ATOM 1782 O O . LYS A 1 223 ? 9.010 -11.485 2.064 1.00 77.56 223 LYS A O 1
ATOM 1787 N N . HIS A 1 224 ? 7.669 -12.930 1.000 1.00 84.50 224 HIS A N 1
ATOM 1788 C CA . HIS A 1 224 ? 7.601 -12.150 -0.237 1.00 84.50 224 HIS A CA 1
ATOM 1789 C C . HIS A 1 224 ? 6.278 -11.404 -0.429 1.00 84.50 224 HIS A C 1
ATOM 1791 O O . HIS A 1 224 ? 6.172 -10.599 -1.350 1.00 84.50 224 HIS A O 1
ATOM 1797 N N . ASP A 1 225 ? 5.285 -11.616 0.435 1.00 89.81 225 ASP A N 1
ATOM 1798 C CA . ASP A 1 225 ? 4.013 -10.899 0.347 1.00 89.81 225 ASP A CA 1
ATOM 1799 C C . ASP A 1 225 ? 4.114 -9.450 0.835 1.00 89.81 225 ASP A C 1
ATOM 1801 O O . ASP A 1 225 ? 4.968 -9.119 1.662 1.00 89.81 225 ASP A O 1
ATOM 1805 N N . THR A 1 226 ? 3.211 -8.597 0.351 1.00 92.31 226 THR A N 1
ATOM 1806 C CA . THR A 1 226 ? 2.993 -7.279 0.953 1.00 92.31 226 THR A CA 1
ATOM 1807 C C . THR A 1 226 ? 1.984 -7.403 2.089 1.00 92.31 226 THR A C 1
ATOM 1809 O O . THR A 1 226 ? 0.866 -7.875 1.886 1.00 92.31 226 THR A O 1
ATOM 1812 N N . GLU A 1 227 ? 2.375 -6.946 3.276 1.00 93.94 227 GLU A N 1
ATOM 1813 C CA . GLU A 1 227 ? 1.531 -6.930 4.470 1.00 93.94 227 GLU A CA 1
ATOM 1814 C C . GLU A 1 227 ? 1.425 -5.513 5.026 1.00 93.94 227 GLU A C 1
ATOM 1816 O O . GLU A 1 227 ? 2.427 -4.813 5.192 1.00 93.94 227 GLU A O 1
ATOM 1821 N N . ILE A 1 228 ? 0.202 -5.102 5.336 1.00 96.50 228 ILE A N 1
ATOM 1822 C CA . ILE A 1 228 ? -0.089 -3.828 5.985 1.00 96.50 228 ILE A CA 1
ATOM 1823 C C . ILE A 1 228 ? -0.893 -4.166 7.240 1.00 96.50 228 ILE A C 1
ATOM 1825 O O . ILE A 1 228 ? -2.024 -4.636 7.137 1.00 96.50 228 ILE A O 1
ATOM 1829 N N . ASN A 1 229 ? -0.317 -3.961 8.420 1.00 97.00 229 ASN A N 1
ATOM 1830 C CA . ASN A 1 229 ? -0.989 -4.223 9.688 1.00 97.00 229 ASN A CA 1
ATOM 1831 C C . ASN A 1 229 ? -1.460 -2.901 10.288 1.00 97.00 229 ASN A C 1
ATOM 1833 O O . ASN A 1 229 ? -0.664 -2.021 10.634 1.00 97.00 229 ASN A O 1
ATOM 1837 N N . VAL A 1 230 ? -2.776 -2.773 10.381 1.00 97.25 230 VAL A N 1
ATOM 1838 C CA . VAL A 1 230 ? -3.469 -1.543 10.750 1.00 97.25 230 VAL A CA 1
ATOM 1839 C C . VAL A 1 230 ? -4.156 -1.737 12.085 1.00 97.25 230 VAL A C 1
ATOM 1841 O O . VAL A 1 230 ? -4.802 -2.758 12.304 1.00 97.25 230 VAL A O 1
ATOM 1844 N N . GLU A 1 231 ? -4.042 -0.768 12.981 1.00 96.25 231 GLU A N 1
ATOM 1845 C CA . GLU A 1 231 ? -4.806 -0.816 14.216 1.00 96.25 231 GLU A CA 1
ATOM 1846 C C . GLU A 1 231 ? -6.293 -0.510 13.926 1.00 96.25 231 GLU A C 1
ATOM 1848 O O . GLU A 1 231 ? -6.588 0.541 13.348 1.00 96.25 231 GLU A O 1
ATOM 1853 N N . PRO A 1 232 ? -7.233 -1.420 14.257 1.00 94.69 232 PRO A N 1
ATOM 1854 C CA . PRO A 1 232 ? -8.622 -1.331 13.805 1.00 94.69 232 PRO A CA 1
ATOM 1855 C C . PRO A 1 232 ? -9.366 -0.073 14.249 1.00 94.69 232 PRO A C 1
ATOM 1857 O O . PRO A 1 232 ? -10.157 0.471 13.479 1.00 94.69 232 PRO A O 1
ATOM 1860 N N . LEU A 1 233 ? -9.163 0.377 15.488 1.00 92.62 233 LEU A N 1
ATOM 1861 C CA . LEU A 1 233 ? -9.912 1.490 16.055 1.00 92.62 233 LEU A CA 1
ATOM 1862 C C . LEU A 1 233 ? -9.557 2.799 15.353 1.00 92.62 233 LEU A C 1
ATOM 1864 O O . LEU A 1 233 ? -10.445 3.520 14.905 1.00 92.62 233 LEU A O 1
ATOM 1868 N N . THR A 1 234 ? -8.266 3.091 15.251 1.00 92.12 234 THR A N 1
ATOM 1869 C CA . THR A 1 234 ? -7.744 4.354 14.719 1.00 92.12 234 THR A CA 1
ATOM 1870 C C . THR A 1 234 ? -7.608 4.347 13.202 1.00 92.12 234 THR A C 1
ATOM 1872 O O . THR A 1 234 ? -7.655 5.407 12.583 1.00 92.12 234 THR A O 1
ATOM 1875 N N . GLY A 1 235 ? -7.440 3.171 12.593 1.00 93.31 235 GLY A N 1
ATOM 1876 C CA . GLY A 1 235 ? -7.145 3.025 11.170 1.00 93.31 235 GLY A CA 1
ATOM 1877 C C . GLY A 1 235 ? -5.684 3.321 10.804 1.00 93.31 235 GLY A C 1
ATOM 1878 O O . GLY A 1 235 ? -5.352 3.359 9.615 1.00 93.31 235 GLY A O 1
ATOM 1879 N N . VAL A 1 236 ? -4.799 3.503 11.792 1.00 93.88 236 VAL A N 1
ATOM 1880 C CA . VAL A 1 236 ? -3.377 3.828 11.593 1.00 93.88 236 VAL A CA 1
ATOM 1881 C C . VAL A 1 236 ? -2.551 2.568 11.330 1.00 93.88 236 VAL A C 1
ATOM 1883 O O . VAL A 1 236 ? -2.662 1.567 12.038 1.00 93.88 236 VAL A O 1
ATOM 1886 N N . THR A 1 237 ? -1.685 2.611 10.314 1.00 96.06 237 THR A N 1
ATOM 1887 C CA . THR A 1 237 ? -0.718 1.540 10.037 1.00 96.06 237 THR A CA 1
ATOM 1888 C C . THR A 1 237 ? 0.364 1.500 11.111 1.00 96.06 237 THR A C 1
ATOM 1890 O O . THR A 1 237 ? 1.125 2.457 11.249 1.00 96.06 237 THR A O 1
ATOM 1893 N N . MET A 1 238 ? 0.482 0.378 11.817 1.00 96.31 238 MET A N 1
ATOM 1894 C CA . MET A 1 238 ? 1.520 0.171 12.836 1.00 96.31 238 MET A CA 1
ATOM 1895 C C . MET A 1 238 ? 2.694 -0.645 12.296 1.00 96.31 238 MET A C 1
ATOM 1897 O O . MET A 1 238 ? 3.836 -0.454 12.709 1.00 96.31 238 MET A O 1
ATOM 1901 N N . GLU A 1 239 ? 2.434 -1.534 11.337 1.00 96.75 239 GLU A N 1
ATOM 1902 C CA . GLU A 1 239 ? 3.474 -2.317 10.677 1.00 96.75 239 GLU A CA 1
ATOM 1903 C C . GLU A 1 239 ? 3.216 -2.366 9.173 1.00 96.75 239 GLU A C 1
ATOM 1905 O O . GLU A 1 239 ? 2.093 -2.571 8.715 1.00 96.75 239 GLU A O 1
ATOM 1910 N N . LEU A 1 240 ? 4.270 -2.186 8.390 1.00 95.44 240 LEU A N 1
ATOM 1911 C CA . LEU A 1 240 ? 4.231 -2.192 6.938 1.00 95.44 240 LEU A CA 1
ATOM 1912 C C . LEU A 1 240 ? 5.400 -3.016 6.422 1.00 95.44 240 LEU A C 1
ATOM 1914 O O . LEU A 1 240 ? 6.553 -2.712 6.718 1.00 95.44 240 LEU A O 1
ATOM 1918 N N . GLN A 1 241 ? 5.103 -4.003 5.588 1.00 94.94 241 GLN A N 1
ATOM 1919 C CA . GLN A 1 241 ? 6.070 -4.730 4.776 1.00 94.94 241 GLN A CA 1
ATOM 1920 C C . GLN A 1 241 ? 5.644 -4.587 3.323 1.00 94.94 241 GLN A C 1
ATOM 1922 O O . GLN A 1 241 ? 4.863 -5.381 2.810 1.00 94.94 241 GLN A O 1
ATOM 1927 N N . HIS A 1 242 ? 6.121 -3.534 2.665 1.00 92.69 242 HIS A N 1
ATOM 1928 C CA . HIS A 1 242 ? 5.794 -3.256 1.273 1.00 92.69 242 HIS A CA 1
ATOM 1929 C C . HIS A 1 242 ? 6.863 -3.861 0.362 1.00 92.69 242 HIS A C 1
ATOM 1931 O O . HIS A 1 242 ? 8.020 -3.428 0.386 1.00 92.69 242 HIS A O 1
ATOM 1937 N N . ARG A 1 243 ? 6.473 -4.862 -0.432 1.00 93.00 243 ARG A N 1
ATOM 1938 C CA . ARG A 1 243 ? 7.376 -5.645 -1.283 1.00 93.00 243 ARG A CA 1
ATOM 1939 C C . ARG A 1 243 ? 6.913 -5.612 -2.726 1.00 93.00 243 ARG A C 1
ATOM 1941 O O . ARG A 1 243 ? 5.790 -6.002 -3.040 1.00 93.00 243 ARG A O 1
ATOM 1948 N N . ILE A 1 244 ? 7.803 -5.158 -3.596 1.00 92.25 244 ILE A N 1
ATOM 1949 C CA . ILE A 1 244 ? 7.503 -4.880 -4.998 1.00 92.25 244 ILE A CA 1
ATOM 1950 C C . ILE A 1 244 ? 8.678 -5.311 -5.871 1.00 92.25 244 ILE A C 1
ATOM 1952 O O . ILE A 1 244 ? 9.839 -5.145 -5.489 1.00 92.25 244 ILE A O 1
ATOM 1956 N N . GLN A 1 245 ? 8.370 -5.858 -7.040 1.00 93.62 245 GLN A N 1
ATOM 1957 C CA . GLN A 1 245 ? 9.327 -6.245 -8.067 1.00 93.62 245 GLN A CA 1
ATOM 1958 C C . GLN A 1 245 ? 9.085 -5.435 -9.333 1.00 93.62 245 GLN A C 1
ATOM 1960 O O . GLN A 1 245 ? 7.951 -5.332 -9.797 1.00 93.62 245 GLN A O 1
ATOM 1965 N N . TYR A 1 246 ? 10.163 -4.897 -9.895 1.00 92.25 246 TYR A N 1
ATOM 1966 C CA . TYR A 1 246 ? 10.162 -4.259 -11.203 1.00 92.25 246 TYR A CA 1
ATOM 1967 C C . TYR A 1 246 ? 10.611 -5.260 -12.254 1.00 92.25 246 TYR A C 1
ATOM 1969 O O . TYR A 1 246 ? 11.624 -5.946 -12.102 1.00 92.25 246 TYR A O 1
ATOM 1977 N N . ASN A 1 247 ? 9.857 -5.303 -13.339 1.00 92.38 247 ASN A N 1
ATOM 1978 C CA . ASN A 1 247 ? 10.051 -6.197 -14.459 1.00 92.38 247 ASN A CA 1
ATOM 1979 C C . ASN A 1 247 ? 10.045 -5.388 -15.747 1.00 92.38 247 ASN A C 1
ATOM 1981 O O . ASN A 1 247 ? 9.416 -4.332 -15.834 1.00 92.38 247 ASN A O 1
ATOM 1985 N N . VAL A 1 248 ? 10.694 -5.921 -16.767 1.00 89.31 248 VAL A N 1
ATOM 1986 C CA . VAL A 1 248 ? 10.658 -5.364 -18.113 1.00 89.31 248 VAL A CA 1
ATOM 1987 C C . VAL A 1 248 ? 10.130 -6.393 -19.092 1.00 89.31 248 VAL A C 1
ATOM 1989 O O . VAL A 1 248 ? 10.444 -7.575 -18.976 1.00 89.31 248 VAL A O 1
ATOM 1992 N N . PHE A 1 249 ? 9.331 -5.958 -20.059 1.00 87.88 249 PHE A N 1
ATOM 1993 C CA . PHE A 1 249 ? 8.939 -6.832 -21.157 1.00 87.88 249 PHE A CA 1
ATOM 1994 C C . PHE A 1 249 ? 10.002 -6.821 -22.248 1.00 87.88 249 PHE A C 1
ATOM 1996 O O . PHE A 1 249 ? 10.300 -5.775 -22.832 1.00 87.88 249 PHE A O 1
ATOM 2003 N N . LEU A 1 250 ? 10.554 -7.998 -22.520 1.00 85.19 250 LEU A N 1
ATOM 2004 C CA . LEU A 1 250 ? 11.487 -8.224 -23.610 1.00 85.19 250 LEU A CA 1
ATOM 2005 C C . LEU A 1 250 ? 10.739 -8.804 -24.794 1.00 85.19 250 LEU A C 1
ATOM 2007 O O . LEU A 1 250 ? 10.012 -9.786 -24.663 1.00 85.19 250 LEU A O 1
ATOM 2011 N N . ASP A 1 251 ? 10.939 -8.174 -25.942 1.00 82.50 251 ASP A N 1
ATOM 2012 C CA . ASP A 1 251 ? 10.307 -8.552 -27.192 1.00 82.50 251 ASP A CA 1
ATOM 2013 C C . ASP A 1 251 ? 11.304 -9.317 -28.061 1.00 82.50 251 ASP A C 1
ATOM 2015 O O . ASP A 1 251 ? 12.403 -8.829 -28.331 1.00 82.50 251 ASP A O 1
ATOM 2019 N N . ASN A 1 252 ? 10.928 -10.508 -28.515 1.00 78.94 252 ASN A N 1
ATOM 2020 C CA . ASN A 1 252 ? 11.779 -11.343 -29.358 1.00 78.94 252 ASN A CA 1
ATOM 2021 C C . ASN A 1 252 ? 11.910 -10.811 -30.797 1.00 78.94 252 ASN A C 1
ATOM 2023 O O . ASN A 1 252 ? 12.767 -11.289 -31.537 1.00 78.94 252 ASN A O 1
ATOM 2027 N N . HIS A 1 253 ? 11.128 -9.802 -31.196 1.00 78.62 253 HIS A N 1
ATOM 2028 C CA . HIS A 1 253 ? 11.339 -9.093 -32.464 1.00 78.62 253 HIS A CA 1
ATOM 2029 C C . HIS A 1 253 ? 12.635 -8.262 -32.471 1.00 78.62 253 HIS A C 1
ATOM 2031 O O . HIS A 1 253 ? 13.156 -7.926 -33.536 1.00 78.62 253 HIS A O 1
ATOM 2037 N N . ILE A 1 254 ? 13.177 -7.943 -31.293 1.00 72.94 254 ILE A N 1
ATOM 2038 C CA . ILE A 1 254 ? 14.455 -7.246 -31.136 1.00 72.94 254 ILE A CA 1
ATOM 2039 C C . ILE A 1 254 ? 15.587 -8.244 -31.399 1.00 72.94 254 ILE A C 1
ATOM 2041 O O . ILE A 1 254 ? 15.641 -9.296 -30.766 1.00 72.94 254 ILE A O 1
ATOM 2045 N N . GLU A 1 255 ? 16.511 -7.910 -32.306 1.00 73.88 255 GLU A N 1
ATOM 2046 C CA . GLU A 1 255 ? 17.592 -8.799 -32.774 1.00 73.88 255 GLU A CA 1
ATOM 2047 C C . GLU A 1 255 ? 18.378 -9.453 -31.622 1.00 73.88 255 GLU A C 1
ATOM 2049 O O . GLU A 1 255 ? 18.631 -10.657 -31.637 1.00 73.88 255 GLU A O 1
ATOM 2054 N N . GLN A 1 256 ? 18.684 -8.680 -30.578 1.00 73.75 256 GLN A N 1
ATOM 2055 C CA . GLN A 1 256 ? 19.390 -9.130 -29.376 1.00 73.75 256 GLN A CA 1
ATOM 2056 C C . GLN A 1 256 ? 18.640 -10.230 -28.600 1.00 73.75 256 GLN A C 1
ATOM 2058 O O . GLN A 1 256 ? 19.269 -11.046 -27.928 1.00 73.75 256 GLN A O 1
ATOM 2063 N N . PHE A 1 257 ? 17.309 -10.278 -28.704 1.00 75.88 257 PHE A N 1
ATOM 2064 C CA . PHE A 1 257 ? 16.440 -11.222 -27.997 1.00 75.88 257 PHE A CA 1
ATOM 2065 C C . PHE A 1 257 ? 15.793 -12.265 -28.921 1.00 75.88 257 PHE A C 1
ATOM 2067 O O . PHE A 1 257 ? 15.048 -13.117 -28.440 1.00 75.88 257 PHE A O 1
ATOM 2074 N N . GLN A 1 258 ? 16.111 -12.281 -30.221 1.00 78.50 258 GLN A N 1
ATOM 2075 C CA . GLN A 1 258 ? 15.551 -13.253 -31.176 1.00 78.50 258 GLN A CA 1
ATOM 2076 C C . GLN A 1 258 ? 15.831 -14.714 -30.803 1.00 78.50 258 GLN A C 1
ATOM 2078 O O . GLN A 1 258 ? 15.043 -15.596 -31.129 1.00 78.50 258 GLN A O 1
ATOM 2083 N N . LYS A 1 259 ? 16.943 -14.981 -30.105 1.00 77.94 259 LYS A N 1
ATOM 2084 C CA . LYS A 1 259 ? 17.330 -16.331 -29.656 1.00 77.94 259 LYS A CA 1
ATOM 2085 C C . LYS A 1 259 ? 16.644 -16.775 -28.359 1.00 77.94 259 LYS A C 1
ATOM 2087 O O . LYS A 1 259 ? 16.919 -17.868 -27.873 1.00 77.94 259 LYS A O 1
ATOM 2092 N N . THR A 1 260 ? 15.805 -15.929 -27.768 1.00 77.25 260 THR A N 1
ATOM 2093 C CA . THR A 1 260 ? 15.065 -16.264 -26.546 1.00 77.25 260 THR A CA 1
ATOM 2094 C C . THR A 1 260 ? 13.792 -17.046 -26.876 1.00 77.25 260 THR A C 1
ATOM 2096 O O . THR A 1 260 ? 13.298 -17.007 -28.001 1.00 77.25 260 THR A O 1
ATOM 2099 N N . SER A 1 261 ? 13.235 -17.766 -25.899 1.00 77.12 261 SER A N 1
ATOM 2100 C CA . SER A 1 261 ? 12.069 -18.653 -26.060 1.00 77.12 261 SER A CA 1
ATOM 2101 C C . SER A 1 261 ? 10.719 -17.929 -26.245 1.00 77.12 261 SER A C 1
ATOM 2103 O O . SER A 1 261 ? 9.659 -18.517 -26.032 1.00 77.12 261 SER A O 1
ATOM 2105 N N . GLY A 1 262 ? 10.735 -16.659 -26.656 1.00 78.06 262 GLY A N 1
ATOM 2106 C CA . GLY A 1 262 ? 9.558 -15.823 -26.894 1.00 78.06 262 GLY A CA 1
ATOM 2107 C C . GLY A 1 262 ? 9.639 -14.495 -26.144 1.00 78.06 262 GLY A C 1
ATOM 2108 O O . GLY A 1 262 ? 10.633 -14.240 -25.476 1.00 78.06 262 GLY A O 1
ATOM 2109 N N . PRO A 1 263 ? 8.607 -13.642 -26.218 1.00 81.94 263 PRO A N 1
ATOM 2110 C CA . PRO A 1 263 ? 8.557 -12.451 -25.383 1.00 81.94 263 PRO A CA 1
ATOM 2111 C C . PRO A 1 263 ? 8.324 -12.837 -23.918 1.00 81.94 263 PRO A C 1
ATOM 2113 O O . PRO A 1 263 ? 7.484 -13.696 -23.642 1.00 81.94 263 PRO A O 1
ATOM 2116 N N . PHE A 1 264 ? 9.039 -12.236 -22.969 1.00 86.44 264 PHE A N 1
ATOM 2117 C CA . PHE A 1 264 ? 8.891 -12.546 -21.539 1.00 86.44 264 PHE A CA 1
ATOM 2118 C C . PHE A 1 264 ? 9.076 -11.320 -20.647 1.00 86.44 264 PHE A C 1
ATOM 2120 O O . PHE A 1 264 ? 9.657 -10.311 -21.042 1.00 86.44 264 PHE A O 1
ATOM 2127 N N . TYR A 1 265 ? 8.581 -11.432 -19.415 1.00 90.69 265 TYR A N 1
ATOM 2128 C CA . TYR A 1 265 ? 8.753 -10.427 -18.373 1.00 90.69 265 TYR A CA 1
ATOM 2129 C C . TYR A 1 265 ? 10.001 -10.764 -17.565 1.00 90.69 265 TYR A C 1
ATOM 2131 O O . TYR A 1 265 ? 9.996 -11.710 -16.780 1.00 90.69 265 TYR A O 1
ATOM 2139 N N . PHE A 1 266 ? 11.080 -10.014 -17.764 1.00 89.81 266 PHE A N 1
ATOM 2140 C CA . PHE A 1 266 ? 12.319 -10.234 -17.033 1.00 89.81 266 PHE A CA 1
ATOM 2141 C C . PHE A 1 266 ? 12.349 -9.417 -15.734 1.00 89.81 266 PHE A C 1
ATOM 2143 O O . PHE A 1 266 ? 12.192 -8.192 -15.791 1.00 89.81 266 PHE A O 1
ATOM 2150 N N . PRO A 1 267 ? 12.572 -10.050 -14.570 1.00 91.69 267 PRO A N 1
ATOM 2151 C CA . PRO A 1 267 ? 12.684 -9.356 -13.296 1.00 91.69 267 PRO A CA 1
ATOM 2152 C C . PRO A 1 267 ? 14.017 -8.611 -13.215 1.00 91.69 267 PRO A C 1
ATOM 2154 O O . PRO A 1 267 ? 15.085 -9.203 -13.337 1.00 91.69 267 PRO A O 1
ATOM 2157 N N . LEU A 1 268 ? 13.961 -7.300 -12.987 1.00 88.50 268 LEU A N 1
ATOM 2158 C CA . LEU A 1 268 ? 15.154 -6.466 -12.834 1.00 88.50 268 LEU A CA 1
ATOM 2159 C C . LEU A 1 268 ? 15.644 -6.480 -11.388 1.00 88.50 268 LEU A C 1
ATOM 2161 O O . LEU A 1 268 ? 16.812 -6.750 -11.118 1.00 88.50 268 LEU A O 1
ATOM 2165 N N . LEU A 1 269 ? 14.740 -6.169 -10.460 1.00 89.06 269 LEU A N 1
ATOM 2166 C CA . LEU A 1 269 ? 14.982 -6.213 -9.024 1.00 89.06 269 LEU A CA 1
ATOM 2167 C C . LEU A 1 269 ? 13.664 -6.243 -8.265 1.00 89.06 269 LEU A C 1
ATOM 2169 O O . LEU A 1 269 ? 12.625 -5.811 -8.769 1.00 89.06 269 LEU A O 1
ATOM 2173 N N . TRP A 1 270 ? 13.736 -6.670 -7.014 1.00 91.44 270 TRP A N 1
ATOM 2174 C CA . TRP A 1 270 ? 12.695 -6.433 -6.030 1.00 91.44 270 TRP A CA 1
ATOM 2175 C C . TRP A 1 270 ? 13.312 -5.781 -4.797 1.00 91.44 270 TRP A C 1
ATOM 2177 O O . TRP A 1 270 ? 14.512 -5.911 -4.547 1.00 91.44 270 TRP A O 1
ATOM 2187 N N . TYR A 1 271 ? 12.504 -5.053 -4.035 1.00 90.19 271 TYR A N 1
ATOM 2188 C CA . TYR A 1 271 ? 12.929 -4.509 -2.750 1.00 90.19 271 TYR A CA 1
ATOM 2189 C C . TYR A 1 271 ? 11.842 -4.677 -1.691 1.00 90.19 271 TYR A C 1
ATOM 2191 O O . TYR A 1 271 ? 10.653 -4.771 -2.006 1.00 90.19 271 TYR A O 1
ATOM 2199 N N . SER A 1 272 ? 12.270 -4.681 -0.427 1.00 91.44 272 SER A N 1
ATOM 2200 C CA . SER A 1 272 ? 11.398 -4.620 0.745 1.00 91.44 272 SER A CA 1
ATOM 2201 C C . SER A 1 272 ? 11.545 -3.257 1.409 1.00 91.44 272 SER A C 1
ATOM 2203 O O . SER A 1 272 ? 12.660 -2.807 1.678 1.00 91.44 272 SER A O 1
ATOM 2205 N N . ARG A 1 273 ? 10.422 -2.592 1.676 1.00 90.88 273 ARG A N 1
ATOM 2206 C CA . ARG A 1 273 ? 10.360 -1.448 2.584 1.00 90.88 273 ARG A CA 1
ATOM 2207 C C . ARG A 1 273 ? 9.600 -1.879 3.822 1.00 90.88 273 ARG A C 1
ATOM 2209 O O . ARG A 1 273 ? 8.397 -2.125 3.749 1.00 90.88 273 ARG A O 1
ATOM 2216 N N . GLU A 1 274 ? 10.301 -1.902 4.945 1.00 93.38 274 GLU A N 1
ATOM 2217 C CA . GLU A 1 274 ? 9.730 -2.304 6.223 1.00 93.38 274 GLU A CA 1
ATOM 2218 C C . GLU A 1 274 ? 9.677 -1.112 7.177 1.00 93.38 274 GLU A C 1
ATOM 2220 O O . GLU A 1 274 ? 10.641 -0.355 7.303 1.00 93.38 274 GLU A O 1
ATOM 2225 N N . LYS A 1 275 ? 8.524 -0.918 7.813 1.00 94.94 275 LYS A N 1
ATOM 2226 C CA . LYS A 1 275 ? 8.331 0.023 8.916 1.00 94.94 275 LYS A CA 1
ATOM 2227 C C . LYS A 1 275 ? 7.574 -0.709 10.007 1.00 94.94 275 LYS A C 1
ATOM 2229 O O . LYS A 1 275 ? 6.517 -1.263 9.731 1.00 94.94 275 LYS A O 1
ATOM 2234 N N . MET A 1 276 ? 8.115 -0.714 11.213 1.00 95.25 276 MET A N 1
ATOM 2235 C CA . MET A 1 276 ? 7.535 -1.401 12.361 1.00 95.25 276 MET A CA 1
ATOM 2236 C C . MET A 1 276 ? 7.499 -0.415 13.518 1.00 95.25 276 MET A C 1
ATOM 2238 O O . MET A 1 276 ? 8.522 0.208 13.802 1.00 95.25 276 MET A O 1
ATOM 2242 N N . ALA A 1 277 ? 6.345 -0.268 14.162 1.00 96.25 277 ALA A N 1
ATOM 2243 C CA . ALA A 1 277 ? 6.264 0.419 15.440 1.00 96.25 277 ALA A CA 1
ATOM 2244 C C . ALA A 1 277 ? 7.045 -0.381 16.496 1.00 96.25 277 ALA A C 1
ATOM 2246 O O . ALA A 1 277 ? 6.941 -1.610 16.570 1.00 96.25 277 ALA A O 1
ATOM 2247 N N . ASP A 1 278 ? 7.875 0.308 17.268 1.00 96.88 278 ASP A N 1
ATOM 2248 C CA . ASP A 1 278 ? 8.624 -0.270 18.379 1.00 96.88 278 ASP A CA 1
ATOM 2249 C C . ASP A 1 278 ? 7.717 -0.526 19.595 1.00 96.88 278 ASP A C 1
ATOM 2251 O O . ASP A 1 278 ? 6.585 -0.041 19.663 1.00 96.88 278 ASP A O 1
ATOM 2255 N N . TYR A 1 279 ? 8.221 -1.313 20.550 1.00 97.19 279 TYR A N 1
ATOM 2256 C CA . TYR A 1 279 ? 7.474 -1.691 21.750 1.00 97.19 279 TYR A CA 1
ATOM 2257 C C . TYR A 1 279 ? 7.003 -0.469 22.548 1.00 97.19 279 TYR A C 1
ATOM 2259 O O . TYR A 1 279 ? 5.833 -0.411 22.921 1.00 97.19 279 TYR A O 1
ATOM 2267 N N . ASP A 1 280 ? 7.877 0.515 22.777 1.00 97.19 280 ASP A N 1
ATOM 2268 C CA . ASP A 1 280 ? 7.578 1.666 23.637 1.00 97.19 280 ASP A CA 1
ATOM 2269 C C . ASP A 1 280 ? 6.496 2.555 23.012 1.00 97.19 280 ASP A C 1
ATOM 2271 O O . ASP A 1 280 ? 5.557 2.976 23.694 1.00 97.19 280 ASP A O 1
ATOM 2275 N N . THR A 1 281 ? 6.569 2.779 21.695 1.00 95.94 281 THR A N 1
ATOM 2276 C CA . THR A 1 281 ? 5.511 3.469 20.941 1.00 95.94 281 THR A CA 1
ATOM 2277 C C . THR A 1 281 ? 4.178 2.724 21.048 1.00 95.94 281 THR A C 1
ATOM 2279 O O . THR A 1 281 ? 3.143 3.340 21.317 1.00 95.94 281 THR A O 1
ATOM 2282 N N . LEU A 1 282 ? 4.180 1.401 20.865 1.00 97.00 282 LEU A N 1
ATOM 2283 C CA . LEU A 1 282 ? 2.965 0.583 20.931 1.00 97.00 282 LEU A CA 1
ATOM 2284 C C . LEU A 1 282 ? 2.351 0.567 22.334 1.00 97.00 282 LEU A C 1
ATOM 2286 O O . LEU A 1 282 ? 1.133 0.706 22.461 1.00 97.00 282 LEU A O 1
ATOM 2290 N N . GLU A 1 283 ? 3.172 0.447 23.375 1.00 97.00 283 GLU A N 1
ATOM 2291 C CA . GLU A 1 283 ? 2.713 0.451 24.763 1.00 97.00 283 GLU A CA 1
ATOM 2292 C C . GLU A 1 283 ? 2.184 1.831 25.174 1.00 97.00 283 GLU A C 1
ATOM 2294 O O . GLU A 1 283 ? 1.133 1.941 25.812 1.00 97.00 283 GLU A O 1
ATOM 2299 N N . SER A 1 284 ? 2.841 2.910 24.740 1.00 96.12 284 SER A N 1
ATOM 2300 C CA . SER A 1 284 ? 2.360 4.275 24.976 1.00 96.12 284 SER A CA 1
ATOM 2301 C C . SER A 1 284 ? 0.986 4.510 24.344 1.00 96.12 284 SER A C 1
ATOM 2303 O O . SER A 1 284 ? 0.066 4.993 25.011 1.00 96.12 284 SER A O 1
ATOM 2305 N N . ILE A 1 285 ? 0.803 4.106 23.083 1.00 95.19 285 ILE A N 1
ATOM 2306 C CA . ILE A 1 285 ? -0.487 4.210 22.388 1.00 95.19 285 ILE A CA 1
ATOM 2307 C C . ILE A 1 285 ? -1.538 3.324 23.073 1.00 95.19 285 ILE A C 1
ATOM 2309 O O . ILE A 1 285 ? -2.673 3.758 23.292 1.00 95.19 285 ILE A O 1
ATOM 2313 N N . ARG A 1 286 ? -1.176 2.097 23.459 1.00 94.56 286 ARG A N 1
ATOM 2314 C CA . ARG A 1 286 ? -2.083 1.164 24.133 1.00 94.56 286 ARG A CA 1
ATOM 2315 C C . ARG A 1 286 ? -2.606 1.721 25.451 1.00 94.56 286 ARG A C 1
ATOM 2317 O O . ARG A 1 286 ? -3.815 1.701 25.683 1.00 94.56 286 ARG A O 1
ATOM 2324 N N . THR A 1 287 ? -1.710 2.215 26.292 1.00 95.50 287 THR A N 1
ATOM 2325 C CA . THR A 1 287 ? -2.041 2.746 27.620 1.00 95.50 287 THR A CA 1
ATOM 2326 C C . THR A 1 287 ? -2.771 4.081 27.548 1.00 95.50 287 THR A C 1
ATOM 2328 O O . THR A 1 287 ? -3.705 4.303 28.317 1.00 95.50 287 THR A O 1
ATOM 2331 N N . SER A 1 288 ? -2.404 4.942 26.598 1.00 94.50 288 SER A N 1
ATOM 2332 C CA . SER A 1 288 ? -2.955 6.299 26.501 1.00 94.50 288 SER A CA 1
ATOM 2333 C C . SER A 1 288 ? -4.249 6.382 25.693 1.00 94.50 288 SER A C 1
ATOM 2335 O O . SER A 1 288 ? -5.054 7.280 25.929 1.00 94.50 288 SER A O 1
ATOM 2337 N N . ILE A 1 289 ? -4.459 5.476 24.732 1.00 93.00 289 ILE A N 1
ATOM 2338 C CA . ILE A 1 289 ? -5.577 5.553 23.781 1.00 93.00 289 ILE A CA 1
ATOM 2339 C C . ILE A 1 289 ? -6.469 4.318 23.880 1.00 93.00 289 ILE A C 1
ATOM 2341 O O . ILE A 1 289 ? -7.664 4.450 24.145 1.00 93.00 289 ILE A O 1
ATOM 2345 N N . PHE A 1 290 ? -5.916 3.117 23.693 1.00 93.19 290 PHE A N 1
ATOM 2346 C CA . PHE A 1 290 ? -6.743 1.914 23.531 1.00 93.19 290 PHE A CA 1
ATOM 2347 C C . PHE A 1 290 ? -7.444 1.502 24.824 1.00 93.19 290 PHE A C 1
ATOM 2349 O O . PHE A 1 290 ? -8.660 1.327 24.822 1.00 93.19 290 PHE A O 1
ATOM 2356 N N . ILE A 1 291 ? -6.715 1.415 25.941 1.00 93.69 291 ILE A N 1
ATOM 2357 C CA . ILE A 1 291 ? -7.288 1.005 27.232 1.00 93.69 291 ILE A CA 1
ATOM 2358 C C . ILE A 1 291 ? -8.390 1.975 27.701 1.00 93.69 291 ILE A C 1
ATOM 2360 O O . ILE A 1 291 ? -9.493 1.506 27.996 1.00 93.69 291 ILE A O 1
ATOM 2364 N N . PRO A 1 292 ? -8.177 3.308 27.741 1.00 94.69 292 PRO A N 1
ATOM 2365 C CA . PRO A 1 292 ? -9.231 4.241 28.141 1.00 94.69 292 PRO A CA 1
ATOM 2366 C C . PRO A 1 292 ? -10.467 4.162 27.244 1.00 94.69 292 PRO A C 1
ATOM 2368 O O . PRO A 1 292 ? -11.598 4.213 27.732 1.00 94.69 292 PRO A O 1
ATOM 2371 N N . PHE A 1 293 ? -10.265 3.999 25.935 1.00 91.62 293 PHE A N 1
ATOM 2372 C CA . PHE A 1 293 ? -11.360 3.900 24.981 1.00 91.62 293 PHE A CA 1
ATOM 2373 C C . PHE A 1 293 ? -12.162 2.600 25.145 1.00 91.62 293 PHE A C 1
ATOM 2375 O O . PHE A 1 293 ? -13.393 2.639 25.154 1.00 91.62 293 PHE A O 1
ATOM 2382 N N . GLU A 1 294 ? -11.495 1.458 25.340 1.00 91.19 294 GLU A N 1
ATOM 2383 C CA . GLU A 1 294 ? -12.148 0.177 25.640 1.00 91.19 294 GLU A CA 1
ATOM 2384 C C . GLU A 1 294 ? -12.967 0.252 26.935 1.00 91.19 294 GLU A C 1
ATOM 2386 O O . GLU A 1 294 ? -14.121 -0.184 26.965 1.00 91.19 294 GLU A O 1
ATOM 2391 N N . LEU A 1 295 ? -12.409 0.853 27.992 1.00 93.62 295 LEU A N 1
ATOM 2392 C CA . LEU A 1 295 ? -13.109 1.057 29.263 1.00 93.62 295 LEU A CA 1
ATOM 2393 C C . LEU A 1 295 ? -14.359 1.925 29.087 1.00 93.62 295 LEU A C 1
ATOM 2395 O O . LEU A 1 295 ? -15.431 1.564 29.578 1.00 93.62 295 LEU A O 1
ATOM 2399 N N . LEU A 1 296 ? -14.246 3.031 28.345 1.00 94.12 296 LEU A N 1
ATOM 2400 C CA . LEU A 1 296 ? -15.373 3.912 28.048 1.00 94.12 296 LEU A CA 1
ATOM 2401 C C . LEU A 1 296 ? -16.462 3.181 27.252 1.00 94.12 296 LEU A C 1
ATOM 2403 O O . LEU A 1 296 ? -17.635 3.238 27.623 1.00 94.12 296 LEU A O 1
ATOM 2407 N N . GLN A 1 297 ? -16.092 2.459 26.190 1.00 91.19 297 GLN A N 1
ATOM 2408 C CA . GLN A 1 297 ? -17.050 1.693 25.392 1.00 91.19 297 GLN A CA 1
ATOM 2409 C C . GLN A 1 297 ? -17.749 0.609 26.210 1.00 91.19 297 GLN A C 1
ATOM 2411 O O . GLN A 1 297 ? -18.957 0.421 26.067 1.00 91.19 297 GLN A O 1
ATOM 2416 N N . ASN A 1 298 ? -17.009 -0.106 27.055 1.00 93.31 298 ASN A N 1
ATOM 2417 C CA . ASN A 1 298 ? -17.577 -1.147 27.901 1.00 93.31 298 ASN A CA 1
ATOM 2418 C C . ASN A 1 298 ? -18.541 -0.549 28.931 1.00 93.31 298 ASN A C 1
ATOM 2420 O O . ASN A 1 298 ? -19.634 -1.080 29.099 1.00 93.31 298 ASN A O 1
ATOM 2424 N N . CYS A 1 299 ? -18.192 0.588 29.540 1.00 96.00 299 CYS A N 1
ATOM 2425 C CA . CYS A 1 299 ? -19.067 1.314 30.462 1.00 96.00 299 CYS A CA 1
ATOM 2426 C C . CYS A 1 299 ? -20.359 1.805 29.781 1.00 96.00 299 CYS A C 1
ATOM 2428 O O . CYS A 1 299 ? -21.457 1.637 30.307 1.00 96.00 299 CYS A O 1
ATOM 2430 N N . LEU A 1 300 ? -20.262 2.360 28.569 1.00 95.12 300 LEU A N 1
ATOM 2431 C CA . LEU A 1 300 ? -21.444 2.779 27.812 1.00 95.12 300 LEU A CA 1
ATOM 2432 C C . LEU A 1 300 ? -22.335 1.585 27.453 1.00 95.12 300 LEU A C 1
ATOM 2434 O O . LEU A 1 300 ? -23.543 1.638 27.665 1.00 95.12 300 LEU A O 1
ATOM 2438 N N . LYS A 1 301 ? -21.748 0.480 26.975 1.00 94.56 301 LYS A N 1
ATOM 2439 C CA . LYS A 1 301 ? -22.492 -0.746 26.646 1.00 94.56 301 LYS A CA 1
ATOM 2440 C C . LYS A 1 301 ? -23.208 -1.329 27.866 1.00 94.56 301 LYS A C 1
ATOM 2442 O O . LYS A 1 301 ? -24.348 -1.768 27.726 1.00 94.56 301 LYS A O 1
ATOM 2447 N N . THR A 1 302 ? -22.587 -1.324 29.049 1.00 95.62 302 THR A N 1
ATOM 2448 C CA . THR A 1 302 ? -23.230 -1.825 30.277 1.00 95.62 302 THR A CA 1
ATOM 2449 C C . THR A 1 302 ? -24.371 -0.920 30.734 1.00 95.62 302 THR A C 1
ATOM 2451 O O . THR A 1 302 ? -25.438 -1.433 31.074 1.00 95.62 302 THR A O 1
ATOM 2454 N N . LEU A 1 303 ? -24.203 0.405 30.676 1.00 96.31 303 LEU A N 1
ATOM 2455 C CA . LEU A 1 303 ? -25.265 1.366 30.995 1.00 96.31 303 LEU A CA 1
ATOM 2456 C C . LEU A 1 303 ? -26.452 1.252 30.031 1.00 96.31 303 LEU A C 1
ATOM 2458 O O . LEU A 1 303 ? -27.598 1.168 30.475 1.00 96.31 303 LEU A O 1
ATOM 2462 N N . THR A 1 304 ? -26.194 1.195 28.720 1.00 95.75 304 THR A N 1
ATOM 2463 C CA . THR A 1 304 ? -27.246 0.986 27.716 1.00 95.75 304 THR A CA 1
ATOM 2464 C C . THR A 1 304 ? -27.930 -0.362 27.920 1.00 95.75 304 THR A C 1
ATOM 2466 O O . THR A 1 304 ? -29.155 -0.420 27.908 1.00 95.75 304 THR A O 1
ATOM 2469 N N . GLY A 1 305 ? -27.170 -1.427 28.192 1.00 96.38 305 GLY A N 1
ATOM 2470 C CA . GLY A 1 305 ? -27.715 -2.745 28.518 1.00 96.38 305 GLY A CA 1
ATOM 2471 C C . GLY A 1 305 ? -28.677 -2.697 29.707 1.00 96.38 305 GLY A C 1
ATOM 2472 O O . GLY A 1 305 ? -29.818 -3.142 29.592 1.00 96.38 305 GLY A O 1
ATOM 2473 N N . LEU A 1 306 ? -28.273 -2.071 30.817 1.00 96.31 306 LEU A N 1
ATOM 2474 C CA . LEU A 1 306 ? -29.125 -1.921 31.999 1.00 96.31 306 LEU A CA 1
ATOM 2475 C C . LEU A 1 306 ? -30.405 -1.132 31.688 1.00 96.31 306 LEU A C 1
ATOM 2477 O O . LEU A 1 306 ? -31.488 -1.553 32.089 1.00 96.31 306 LEU A O 1
ATOM 2481 N N . PHE A 1 307 ? -30.297 -0.036 30.933 1.00 96.88 307 PHE A N 1
ATOM 2482 C CA . PHE A 1 307 ? -31.449 0.767 30.514 1.00 96.88 307 PHE A CA 1
ATOM 2483 C C . PHE A 1 307 ? -32.410 -0.013 29.600 1.00 96.88 307 PHE A C 1
ATOM 2485 O O . PHE A 1 307 ? -33.630 0.069 29.746 1.00 96.88 307 PHE A O 1
ATOM 2492 N N . THR A 1 308 ? -31.886 -0.821 28.675 1.00 96.38 308 THR A N 1
ATOM 2493 C CA . THR A 1 308 ? -32.730 -1.681 27.830 1.00 96.38 308 THR A CA 1
ATOM 2494 C C . THR A 1 308 ? -33.444 -2.765 28.640 1.00 96.38 308 THR A C 1
ATOM 2496 O O . THR A 1 308 ? -34.623 -3.017 28.419 1.00 96.38 308 THR A O 1
ATOM 2499 N N . VAL A 1 309 ? -32.787 -3.365 29.637 1.00 96.75 309 VAL A N 1
ATOM 2500 C CA . VAL A 1 309 ? -33.421 -4.373 30.501 1.00 96.75 309 VAL A CA 1
ATOM 2501 C C . VAL A 1 309 ? -34.520 -3.746 31.360 1.00 96.75 309 VAL A C 1
ATOM 2503 O O . VAL A 1 309 ? -35.620 -4.292 31.436 1.00 96.75 309 VAL A O 1
ATOM 2506 N N . THR A 1 310 ? -34.267 -2.589 31.978 1.00 95.62 310 THR A N 1
ATOM 2507 C CA . THR A 1 310 ? -35.262 -1.926 32.839 1.00 95.62 310 THR A CA 1
ATOM 2508 C C . THR A 1 310 ? -36.493 -1.491 32.047 1.00 95.62 310 THR A C 1
ATOM 2510 O O . THR A 1 310 ? -37.616 -1.705 32.504 1.00 95.62 310 THR A O 1
ATOM 2513 N N . THR A 1 311 ? -36.308 -0.949 30.839 1.00 95.88 311 THR A N 1
ATOM 2514 C CA . THR A 1 311 ? -37.416 -0.558 29.951 1.00 95.88 311 THR A CA 1
ATOM 2515 C C . THR A 1 311 ? -38.244 -1.755 29.484 1.00 95.88 311 THR A C 1
ATOM 2517 O O . THR A 1 311 ? -39.472 -1.676 29.510 1.00 95.88 311 THR A O 1
ATOM 2520 N N . VAL A 1 312 ? -37.615 -2.885 29.144 1.00 96.81 312 VAL A N 1
ATOM 2521 C CA . VAL A 1 312 ? -38.332 -4.123 28.785 1.00 96.81 312 VAL A CA 1
ATOM 2522 C C . VAL A 1 312 ? -39.124 -4.675 29.973 1.00 96.81 312 VAL A C 1
ATOM 2524 O O . VAL A 1 312 ? -40.293 -5.022 29.813 1.00 96.81 312 VAL A O 1
ATOM 2527 N N . VAL A 1 313 ? -38.545 -4.705 31.179 1.00 96.62 313 VAL A N 1
ATOM 2528 C CA . VAL A 1 313 ? -39.250 -5.168 32.390 1.00 96.62 313 VAL A CA 1
ATOM 2529 C C . VAL A 1 313 ? -40.451 -4.277 32.707 1.00 96.62 313 VAL A C 1
ATOM 2531 O O . VAL A 1 313 ? -41.533 -4.789 32.993 1.00 96.62 313 VAL A O 1
ATOM 2534 N N . LEU A 1 314 ? -40.296 -2.953 32.612 1.00 95.88 314 LEU A N 1
ATOM 2535 C CA . LEU A 1 314 ? -41.394 -2.000 32.798 1.00 95.88 314 LEU A CA 1
ATOM 2536 C C . LEU A 1 314 ? -42.494 -2.178 31.745 1.00 95.88 314 LEU A C 1
ATOM 2538 O O . LEU A 1 314 ? -43.672 -2.153 32.097 1.00 95.88 314 LEU A O 1
ATOM 2542 N N . ALA A 1 315 ? -42.134 -2.401 30.479 1.00 95.31 315 ALA A N 1
ATOM 2543 C CA . ALA A 1 315 ? -43.095 -2.654 29.407 1.00 95.31 315 ALA A CA 1
ATOM 2544 C C . ALA A 1 315 ? -43.876 -3.958 29.634 1.00 95.31 315 ALA A C 1
ATOM 2546 O O . ALA A 1 315 ? -45.099 -3.972 29.503 1.00 95.31 315 ALA A O 1
ATOM 2547 N N . ILE A 1 316 ? -43.193 -5.033 30.043 1.00 96.06 316 ILE A N 1
ATOM 2548 C CA . ILE A 1 316 ? -43.829 -6.307 30.400 1.00 96.06 316 ILE A CA 1
ATOM 2549 C C . ILE A 1 316 ? -44.765 -6.112 31.597 1.00 96.06 316 ILE A C 1
ATOM 2551 O O . ILE A 1 316 ? -45.919 -6.533 31.545 1.00 96.06 316 ILE A O 1
ATOM 2555 N N . ALA A 1 317 ? -44.310 -5.431 32.652 1.00 94.31 317 ALA A N 1
ATOM 2556 C CA . ALA A 1 317 ? -45.133 -5.145 33.823 1.00 94.31 317 ALA A CA 1
ATOM 2557 C C . ALA A 1 317 ? -46.386 -4.335 33.452 1.00 94.31 317 ALA A C 1
ATOM 2559 O O . ALA A 1 317 ? -47.488 -4.694 33.862 1.00 94.31 317 ALA A O 1
ATOM 2560 N N . LEU A 1 318 ? -46.245 -3.295 32.625 1.00 94.75 318 LEU A N 1
ATOM 2561 C CA . LEU A 1 318 ? -47.369 -2.510 32.108 1.00 94.75 318 LEU A CA 1
ATOM 2562 C C . LEU A 1 318 ? -48.345 -3.371 31.302 1.00 94.75 318 LEU A C 1
ATOM 2564 O O . LEU A 1 318 ? -49.548 -3.278 31.530 1.00 94.75 318 LEU A O 1
ATOM 2568 N N . MET A 1 319 ? -47.851 -4.242 30.420 1.00 93.75 319 MET A N 1
ATOM 2569 C CA . MET A 1 319 ? -48.694 -5.176 29.668 1.00 93.75 319 MET A CA 1
ATOM 2570 C C . MET A 1 319 ? -49.473 -6.113 30.594 1.00 93.75 319 MET A C 1
ATOM 2572 O O . MET A 1 319 ? -50.681 -6.268 30.424 1.00 93.75 319 MET A O 1
ATOM 2576 N N . PHE A 1 320 ? -48.827 -6.675 31.620 1.00 93.81 320 PHE A N 1
ATOM 2577 C CA . PHE A 1 320 ? -49.513 -7.483 32.630 1.00 93.81 320 PHE A CA 1
ATOM 2578 C C . PHE A 1 320 ? -50.592 -6.687 33.373 1.00 93.81 320 PHE A C 1
ATOM 2580 O O . PHE A 1 320 ? -51.699 -7.193 33.553 1.00 93.81 320 PHE A O 1
ATOM 2587 N N . VAL A 1 321 ? -50.318 -5.435 33.762 1.00 92.81 321 VAL A N 1
ATOM 2588 C CA . VAL A 1 321 ? -51.323 -4.573 34.406 1.00 92.81 321 VAL A CA 1
ATOM 2589 C C . VAL A 1 321 ? -52.493 -4.280 33.464 1.00 92.81 321 VAL A C 1
ATOM 2591 O O . VAL A 1 321 ? -53.642 -4.329 33.901 1.00 92.81 321 VAL A O 1
ATOM 2594 N N . LEU A 1 322 ? -52.239 -4.000 32.185 1.00 91.00 322 LEU A N 1
ATOM 2595 C CA . LEU A 1 322 ? -53.291 -3.731 31.200 1.00 91.00 322 LEU A CA 1
ATOM 2596 C C . LEU A 1 322 ? -54.171 -4.963 30.956 1.00 91.00 322 LEU A C 1
ATOM 2598 O O . LEU A 1 322 ? -55.394 -4.840 30.997 1.00 91.00 322 LEU A O 1
ATOM 2602 N N . VAL A 1 323 ? -53.577 -6.151 30.795 1.00 90.69 323 VAL A N 1
ATOM 2603 C CA . VAL A 1 323 ? -54.325 -7.414 30.656 1.00 90.69 323 VAL A CA 1
ATOM 2604 C C . VAL A 1 323 ? -55.143 -7.701 31.915 1.00 90.69 323 VAL A C 1
ATOM 2606 O O 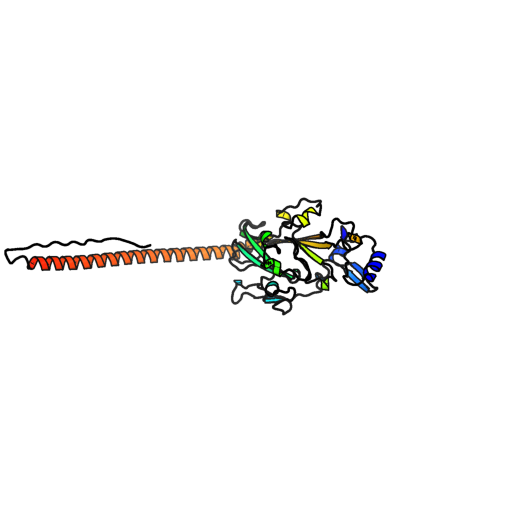. VAL A 1 323 ? -56.331 -8.005 31.811 1.00 90.69 323 VAL A O 1
ATOM 2609 N N . ALA A 1 324 ? -54.557 -7.534 33.104 1.00 87.25 324 ALA A N 1
ATOM 2610 C CA . ALA A 1 324 ? -55.265 -7.739 34.365 1.00 87.25 324 ALA A CA 1
ATOM 2611 C C . ALA A 1 324 ? -56.417 -6.737 34.566 1.00 87.25 324 ALA A C 1
ATOM 2613 O O . ALA A 1 324 ? -57.473 -7.115 35.075 1.00 87.25 324 ALA A O 1
ATOM 2614 N N . ARG A 1 325 ? -56.259 -5.468 34.155 1.00 82.94 325 ARG A N 1
ATOM 2615 C CA . ARG A 1 325 ? -57.358 -4.484 34.174 1.00 82.94 325 ARG A CA 1
ATOM 2616 C C . ARG A 1 325 ? -58.465 -4.867 33.198 1.00 82.94 325 ARG A C 1
ATOM 2618 O O . ARG A 1 325 ? -59.626 -4.790 33.584 1.00 82.94 325 ARG A O 1
ATOM 2625 N N . ASN A 1 326 ? -58.122 -5.312 31.990 1.00 81.12 326 ASN A N 1
ATOM 2626 C CA . ASN A 1 326 ? -59.114 -5.708 30.993 1.00 81.12 326 ASN A CA 1
ATOM 2627 C C . ASN A 1 326 ? -59.903 -6.950 31.445 1.00 81.12 326 ASN A C 1
ATOM 2629 O O . ASN A 1 326 ? -61.126 -6.959 31.373 1.00 81.12 326 ASN A O 1
ATOM 2633 N N . GLN A 1 327 ? -59.223 -7.954 32.014 1.00 75.81 327 GLN A N 1
ATOM 2634 C CA . GLN A 1 327 ? -59.881 -9.124 32.608 1.00 75.81 327 GLN A CA 1
ATOM 2635 C C . GLN A 1 327 ? -60.804 -8.743 33.771 1.00 75.81 327 GLN A C 1
ATOM 2637 O O . GLN A 1 327 ? -61.905 -9.277 33.860 1.00 75.81 327 GLN A O 1
ATOM 2642 N N . ARG A 1 328 ? -60.398 -7.791 34.629 1.00 70.88 328 ARG A N 1
ATOM 2643 C CA . ARG A 1 328 ? -61.257 -7.292 35.716 1.00 70.88 328 ARG A CA 1
ATOM 2644 C C . ARG A 1 328 ? -62.513 -6.591 35.196 1.00 70.88 328 ARG A C 1
ATOM 2646 O O . ARG A 1 328 ? -63.584 -6.862 35.721 1.00 70.88 328 ARG A O 1
ATOM 2653 N N . ILE A 1 329 ? -62.396 -5.733 34.180 1.00 68.38 329 ILE A N 1
ATOM 2654 C CA . ILE A 1 329 ? -63.547 -5.035 33.576 1.00 68.38 329 ILE A CA 1
ATOM 2655 C C . ILE A 1 329 ? -64.542 -6.045 32.991 1.00 68.38 329 ILE A C 1
ATOM 2657 O O . ILE A 1 329 ? -65.723 -5.976 33.319 1.00 68.38 329 ILE A O 1
ATOM 2661 N N . VAL A 1 330 ? -64.054 -7.033 32.230 1.00 65.69 330 VAL A N 1
ATOM 2662 C CA . VAL A 1 330 ? -64.895 -8.109 31.677 1.00 65.69 330 VAL A CA 1
ATOM 2663 C C . VAL A 1 330 ? -65.587 -8.897 32.791 1.00 65.69 330 VAL A C 1
ATOM 2665 O O . VAL A 1 330 ? -66.781 -9.158 32.695 1.00 65.69 330 VAL A O 1
ATOM 2668 N N . SER A 1 331 ? -64.881 -9.232 33.879 1.00 65.69 331 SER A N 1
ATOM 2669 C CA . SER A 1 331 ? -65.506 -9.945 34.999 1.00 65.69 331 SER A CA 1
ATOM 2670 C C . SER A 1 331 ? -66.595 -9.128 35.710 1.00 65.69 331 SER A C 1
ATOM 2672 O O . SER A 1 331 ? -67.612 -9.702 36.092 1.00 65.69 331 SER A O 1
ATOM 2674 N N . THR A 1 332 ? -66.438 -7.806 35.853 1.00 61.00 332 THR A N 1
ATOM 2675 C CA . THR A 1 332 ? -67.473 -6.945 36.451 1.00 61.00 332 THR A CA 1
ATOM 2676 C C . THR A 1 332 ? -68.709 -6.852 35.555 1.00 61.00 332 THR A C 1
ATOM 2678 O O . THR A 1 332 ? -69.811 -7.056 36.050 1.00 61.00 332 THR A O 1
ATOM 2681 N N . GLU A 1 333 ? -68.537 -6.662 34.240 1.00 60.88 333 GLU A N 1
ATOM 2682 C CA . GLU A 1 333 ? -69.660 -6.673 33.285 1.00 60.88 333 GLU A CA 1
ATOM 2683 C C . GLU A 1 333 ? -70.397 -8.018 33.276 1.00 60.88 333 GLU A C 1
ATOM 2685 O O . GLU A 1 333 ? -71.623 -8.041 33.250 1.00 60.88 333 GLU A O 1
ATOM 2690 N N . THR A 1 334 ? -69.686 -9.149 33.364 1.00 59.09 334 THR A N 1
ATOM 2691 C CA . THR A 1 334 ? -70.345 -10.464 33.453 1.00 59.09 334 THR A CA 1
ATOM 2692 C C . THR A 1 334 ? -71.088 -10.684 34.771 1.00 59.09 334 THR A C 1
ATOM 2694 O O . THR A 1 334 ? -72.102 -11.377 34.775 1.00 59.09 334 THR A O 1
ATOM 2697 N N . ILE A 1 335 ? -70.622 -10.105 35.885 1.00 59.44 335 ILE A N 1
ATOM 2698 C CA . ILE A 1 335 ? -71.328 -10.176 37.174 1.00 59.44 335 ILE A CA 1
ATOM 2699 C C . ILE A 1 335 ? -72.579 -9.295 37.139 1.00 59.44 335 ILE A C 1
ATOM 2701 O O . ILE A 1 335 ? -73.630 -9.736 37.596 1.00 59.44 335 ILE A O 1
ATOM 2705 N N . ASP A 1 336 ? -72.494 -8.093 36.568 1.00 57.69 336 ASP A N 1
ATOM 2706 C CA . ASP A 1 336 ? -73.650 -7.206 36.413 1.00 57.69 336 ASP A CA 1
ATOM 2707 C C . ASP A 1 336 ? -74.682 -7.789 35.431 1.00 57.69 336 ASP A C 1
ATOM 2709 O O . ASP A 1 336 ? -75.877 -7.736 35.710 1.00 57.69 336 ASP A O 1
ATOM 2713 N N . ALA A 1 337 ? -74.243 -8.443 34.349 1.00 57.22 337 ALA A N 1
ATOM 2714 C CA . ALA A 1 337 ? -75.123 -9.167 33.429 1.00 57.22 337 ALA A CA 1
ATOM 2715 C C . ALA A 1 337 ? -75.783 -10.397 34.080 1.00 57.22 337 ALA A C 1
ATOM 2717 O O . ALA A 1 337 ? -76.980 -10.607 33.913 1.00 57.22 337 ALA A O 1
ATOM 2718 N N . ALA A 1 338 ? -75.046 -11.182 34.874 1.00 55.94 338 ALA A N 1
ATOM 2719 C CA . ALA A 1 338 ? -75.614 -12.317 35.610 1.00 55.94 338 ALA A CA 1
ATOM 2720 C C . ALA A 1 338 ? -76.588 -11.877 36.718 1.00 55.94 338 ALA A C 1
ATOM 2722 O O . ALA A 1 338 ? -77.540 -12.588 37.030 1.00 55.94 338 ALA A O 1
ATOM 2723 N N . LYS A 1 339 ? -76.366 -10.699 37.310 1.00 52.22 339 LYS A N 1
ATOM 2724 C CA . LYS A 1 339 ? -77.269 -10.099 38.297 1.00 52.22 339 LYS A CA 1
ATOM 2725 C C . LYS A 1 339 ? -78.531 -9.527 37.643 1.00 52.22 339 LYS A C 1
ATOM 2727 O O . LYS A 1 339 ? -79.594 -9.616 38.240 1.00 52.22 339 LYS A O 1
ATOM 2732 N N . PHE A 1 340 ? -78.411 -9.007 36.420 1.00 50.44 340 PHE A N 1
ATOM 2733 C CA . PHE A 1 340 ? -79.542 -8.585 35.593 1.00 50.44 340 PHE A CA 1
ATOM 2734 C C . PHE A 1 340 ? -80.429 -9.778 35.186 1.00 50.44 340 PHE A C 1
ATOM 2736 O O . PHE A 1 340 ? -81.643 -9.698 35.320 1.00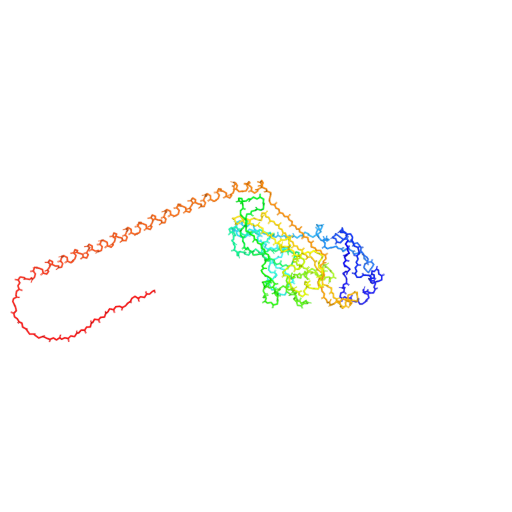 50.44 340 PHE A O 1
ATOM 2743 N N . ASP A 1 341 ? -79.837 -10.916 34.805 1.00 53.38 341 ASP A N 1
ATOM 2744 C CA . ASP A 1 341 ? -80.579 -12.146 34.458 1.00 53.38 341 ASP A CA 1
ATOM 2745 C C . ASP A 1 341 ? -81.295 -12.790 35.665 1.00 53.38 341 ASP A C 1
ATOM 2747 O O . ASP A 1 341 ? -82.309 -13.471 35.517 1.00 53.38 341 ASP A O 1
ATOM 2751 N N . GLN A 1 342 ? -80.779 -12.599 36.885 1.00 49.59 342 GLN A N 1
ATOM 2752 C CA . GLN A 1 342 ? -81.336 -13.229 38.085 1.00 49.59 342 GLN A CA 1
ATOM 2753 C C . GLN A 1 342 ? -82.565 -12.495 38.655 1.00 49.59 342 GLN A C 1
ATOM 2755 O O . GLN A 1 342 ? -83.369 -13.131 39.340 1.00 49.59 342 GLN A O 1
ATOM 2760 N N . ASP A 1 343 ? -82.751 -11.210 38.336 1.00 49.81 343 ASP A N 1
ATOM 2761 C CA . ASP A 1 343 ? -83.967 -10.457 38.684 1.00 49.81 343 ASP A CA 1
ATOM 2762 C C . ASP A 1 343 ? -85.141 -10.753 37.714 1.00 49.81 343 ASP A C 1
ATOM 2764 O O . ASP A 1 343 ? -86.300 -10.654 38.121 1.00 49.81 343 ASP A O 1
ATOM 2768 N N . ASP A 1 344 ? -84.873 -11.231 36.489 1.00 48.78 344 ASP A N 1
ATOM 2769 C CA . ASP A 1 344 ? -85.895 -11.557 35.468 1.00 48.78 344 ASP A CA 1
ATOM 2770 C C . ASP A 1 344 ? -86.414 -13.018 35.511 1.00 48.78 344 ASP A C 1
ATOM 2772 O O . ASP A 1 344 ? -87.337 -13.384 34.785 1.00 48.78 344 ASP A O 1
ATOM 2776 N N . LEU A 1 345 ? -85.890 -13.877 36.395 1.00 43.47 345 LEU A N 1
ATOM 2777 C CA . LEU A 1 345 ? -86.267 -15.304 36.491 1.00 43.47 345 LEU A CA 1
ATOM 2778 C C . LEU A 1 345 ? -87.359 -15.623 37.534 1.00 43.47 345 LEU A C 1
ATOM 2780 O O . LEU A 1 345 ? -87.570 -16.791 37.872 1.00 43.47 345 LEU A O 1
ATOM 2784 N N . SER A 1 346 ? -88.082 -14.614 38.034 1.00 39.34 346 SER A N 1
ATOM 2785 C CA . SER A 1 346 ? -89.200 -14.808 38.977 1.00 39.34 346 SER A CA 1
ATOM 2786 C C . SER A 1 346 ? -90.601 -14.754 38.362 1.00 39.34 346 SER A C 1
ATOM 2788 O O . SER A 1 346 ? -91.577 -14.890 39.100 1.00 39.34 346 SER A O 1
ATOM 2790 N N . GLU A 1 347 ? -90.741 -14.670 37.037 1.00 41.03 347 GLU A N 1
ATOM 2791 C CA . GLU A 1 347 ? -92.061 -14.741 36.412 1.00 41.03 347 GLU A CA 1
ATOM 2792 C C . GLU A 1 347 ? -92.093 -15.572 35.117 1.00 41.03 347 GLU A C 1
ATOM 2794 O O . GLU A 1 347 ? -91.446 -15.273 34.121 1.00 41.03 347 GLU A O 1
ATOM 2799 N N . ILE A 1 348 ? -92.978 -16.575 35.165 1.00 35.16 348 ILE A N 1
ATOM 2800 C CA . ILE A 1 348 ? -93.786 -17.132 34.071 1.00 35.16 348 ILE A CA 1
ATOM 2801 C C . ILE A 1 348 ? -93.420 -18.540 33.562 1.00 35.16 348 ILE A C 1
ATOM 2803 O O . ILE A 1 348 ? -92.378 -18.846 32.992 1.00 35.16 348 ILE 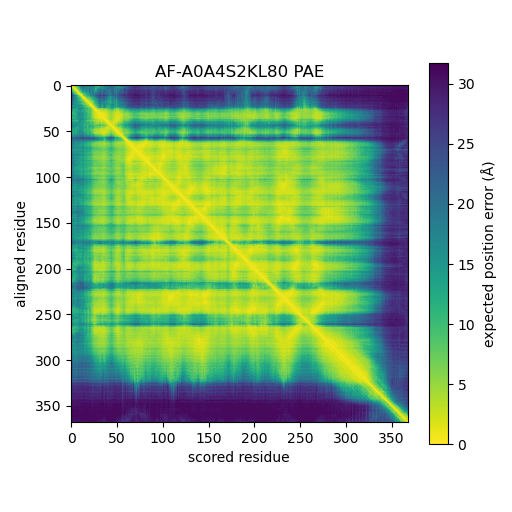A O 1
ATOM 2807 N N . SER A 1 349 ? -94.422 -19.393 33.776 1.00 32.12 349 SER A N 1
ATOM 2808 C CA . SER A 1 349 ? -94.661 -20.746 33.298 1.00 32.12 349 SER A CA 1
ATOM 2809 C C . SER A 1 349 ? -94.854 -20.860 31.777 1.00 32.12 349 SER A C 1
ATOM 2811 O O . SER A 1 349 ? -95.474 -20.006 31.152 1.00 32.12 349 SER A O 1
ATOM 2813 N N . SER A 1 350 ? -94.425 -22.010 31.248 1.00 33.12 350 SER A N 1
ATOM 2814 C CA . SER A 1 350 ? -94.688 -22.631 29.929 1.00 33.12 350 SER A CA 1
ATOM 2815 C C . SER A 1 350 ? -96.170 -22.639 29.462 1.00 33.12 350 SER A C 1
ATOM 2817 O O . SER A 1 350 ? -97.018 -22.391 30.322 1.00 33.12 350 SER A O 1
ATOM 2819 N N . PRO A 1 351 ? -96.546 -23.115 28.238 1.00 59.38 351 PRO A N 1
ATOM 2820 C CA . PRO A 1 351 ? -95.732 -23.777 27.194 1.00 59.38 351 PRO A CA 1
ATOM 2821 C C . PRO A 1 351 ? -96.018 -23.366 25.716 1.00 59.38 351 PRO A C 1
ATOM 2823 O O . PRO A 1 351 ? -97.043 -22.774 25.400 1.00 59.38 351 PRO A O 1
ATOM 2826 N N . ASP A 1 352 ? -95.131 -23.806 24.808 1.00 31.69 352 ASP A N 1
ATOM 2827 C CA . ASP A 1 352 ? -95.424 -24.670 23.635 1.00 31.69 352 ASP A CA 1
ATOM 2828 C C . ASP A 1 352 ? -94.859 -24.258 22.243 1.00 31.69 352 ASP A C 1
ATOM 2830 O O . ASP A 1 352 ? -94.948 -23.116 21.806 1.00 31.69 352 ASP A O 1
ATOM 2834 N N . LEU A 1 353 ? -94.364 -25.300 21.550 1.00 33.28 353 LEU A N 1
ATOM 2835 C CA . LEU A 1 353 ? -94.223 -25.555 20.099 1.00 33.28 353 LEU A CA 1
ATOM 2836 C C . LEU A 1 353 ? -93.144 -24.905 19.178 1.00 33.28 353 LEU A C 1
ATOM 2838 O O . LEU A 1 353 ? -93.147 -23.728 18.841 1.00 33.28 353 LEU A O 1
ATOM 2842 N N . THR A 1 354 ? -92.396 -25.843 18.560 1.00 32.44 354 THR A N 1
ATOM 2843 C CA . THR A 1 354 ? -91.827 -25.926 17.183 1.00 32.44 354 THR A CA 1
ATOM 2844 C C . THR A 1 354 ? -90.385 -25.485 16.857 1.00 32.44 354 THR A C 1
ATOM 2846 O O . THR A 1 354 ? -90.086 -24.332 16.589 1.00 32.44 354 THR A O 1
ATOM 2849 N N . VAL A 1 355 ? -89.505 -26.500 16.809 1.00 38.72 355 VAL A N 1
ATOM 2850 C CA . VAL A 1 355 ? -88.580 -26.908 15.718 1.00 38.72 355 VAL A CA 1
ATOM 2851 C C . VAL A 1 355 ? -88.275 -25.874 14.611 1.00 38.72 355 VAL A C 1
ATOM 2853 O O . VAL A 1 355 ? -89.159 -25.590 13.816 1.00 38.72 355 VAL A O 1
ATOM 2856 N N . ASP A 1 356 ? -87.001 -25.480 14.429 1.00 31.36 356 ASP A N 1
ATOM 2857 C CA . ASP A 1 356 ? -86.194 -25.998 13.303 1.00 31.36 356 ASP A CA 1
ATOM 2858 C C . ASP A 1 356 ? -84.672 -25.743 13.392 1.00 31.36 356 ASP A C 1
ATOM 2860 O O . ASP A 1 356 ? -84.178 -24.782 13.976 1.00 31.36 356 ASP A O 1
ATOM 2864 N N . ARG A 1 357 ? -83.929 -26.676 12.792 1.00 38.19 357 ARG A N 1
ATOM 2865 C CA . ARG A 1 357 ? -82.463 -26.816 12.735 1.00 38.19 357 ARG A CA 1
ATOM 2866 C C . ARG A 1 357 ? -81.859 -25.927 11.638 1.00 38.19 357 ARG A C 1
ATOM 2868 O O . ARG A 1 357 ? -82.315 -26.010 10.501 1.00 38.19 357 ARG A O 1
ATOM 2875 N N . LYS A 1 358 ? -80.708 -25.281 11.894 1.00 29.25 358 LYS A N 1
ATOM 2876 C CA . LYS A 1 358 ? -79.550 -25.271 10.961 1.00 29.25 358 LYS A CA 1
ATOM 2877 C C . LYS A 1 358 ? -78.275 -24.689 11.590 1.00 29.25 358 LYS A C 1
ATOM 2879 O O . LYS A 1 358 ? -78.261 -23.575 12.093 1.00 29.25 358 LYS A O 1
ATOM 2884 N N . TYR A 1 359 ? -77.210 -25.487 11.537 1.00 36.22 359 TYR A N 1
ATOM 2885 C CA . TYR A 1 359 ? -75.845 -25.184 11.976 1.00 36.22 359 TYR A CA 1
ATOM 2886 C C . TYR A 1 359 ? -75.120 -24.207 11.035 1.00 36.22 359 TYR A C 1
ATOM 2888 O O . TYR A 1 359 ? -75.350 -24.244 9.828 1.00 36.22 359 TYR A O 1
ATOM 2896 N N . SER A 1 360 ? -74.120 -23.494 11.566 1.00 29.36 360 SER A N 1
ATOM 2897 C CA . SER A 1 360 ? -72.773 -23.464 10.971 1.00 29.36 360 SER A CA 1
ATOM 2898 C C . SER A 1 360 ? -71.721 -23.085 12.021 1.00 29.36 360 SER A C 1
ATOM 2900 O O . SER A 1 360 ? -71.817 -22.043 12.664 1.00 29.36 360 SER A O 1
ATOM 2902 N N . THR A 1 361 ? -70.722 -23.951 12.177 1.00 39.25 361 THR A N 1
ATOM 2903 C CA . THR A 1 361 ? -69.483 -23.738 12.933 1.00 39.25 361 THR A CA 1
ATOM 2904 C C . THR A 1 361 ? -68.375 -23.475 11.921 1.00 39.25 361 THR A C 1
ATOM 2906 O O . THR A 1 361 ? -68.259 -24.244 10.967 1.00 39.25 361 THR A O 1
ATOM 2909 N N . THR A 1 362 ? -67.501 -22.486 12.127 1.00 27.38 362 THR A N 1
ATOM 2910 C CA . THR A 1 362 ? -66.149 -22.525 11.536 1.00 27.38 362 THR A CA 1
ATOM 2911 C C . THR A 1 362 ? -65.143 -21.750 12.389 1.00 27.38 362 THR A C 1
ATOM 2913 O O . THR A 1 362 ? -65.394 -20.625 12.810 1.00 27.38 362 THR A O 1
ATOM 2916 N N . THR A 1 363 ? -64.004 -22.396 12.623 1.00 31.98 363 THR A N 1
ATOM 2917 C CA . THR A 1 363 ? -62.778 -21.925 13.279 1.00 31.98 363 THR A CA 1
ATOM 2918 C C . THR A 1 363 ? -61.605 -21.936 12.282 1.00 31.98 363 THR A C 1
ATOM 2920 O O . THR A 1 363 ? -61.682 -22.607 11.253 1.00 31.98 363 THR A O 1
ATOM 2923 N N . VAL A 1 364 ? -60.486 -21.325 12.719 1.00 35.28 364 VAL A N 1
ATOM 2924 C CA . VAL A 1 364 ? -59.074 -21.424 12.244 1.00 35.28 364 VAL A CA 1
ATOM 2925 C C . VAL A 1 364 ? -58.749 -20.513 11.026 1.00 35.28 364 VAL A C 1
ATOM 2927 O O . VAL A 1 364 ? -59.593 -20.351 10.157 1.00 35.28 364 VAL A O 1
ATOM 2930 N N . SER A 1 365 ? -57.600 -19.832 10.863 1.00 29.39 365 SER A N 1
ATOM 2931 C CA . SER A 1 365 ? -56.238 -19.973 11.413 1.00 29.39 365 SER A CA 1
ATOM 2932 C C . SER A 1 365 ? -55.375 -18.715 11.223 1.00 29.39 365 SER A C 1
ATOM 2934 O O . SER A 1 365 ? -55.667 -17.874 10.380 1.00 29.39 365 SER A O 1
ATOM 2936 N N . GLU A 1 366 ? -54.276 -18.691 11.982 1.00 34.81 366 GLU A N 1
ATOM 2937 C CA . GLU A 1 366 ? -53.052 -17.881 11.902 1.00 34.81 366 GLU A CA 1
ATOM 2938 C C . GLU A 1 366 ? -52.522 -17.579 10.491 1.00 34.81 366 GLU A C 1
ATOM 2940 O O . GLU A 1 366 ? -52.634 -18.401 9.581 1.00 34.81 366 GLU A O 1
ATOM 2945 N N . THR A 1 367 ? -51.774 -16.475 10.374 1.00 33.34 367 THR A N 1
ATOM 2946 C CA . THR A 1 367 ? -50.658 -16.406 9.420 1.00 33.34 367 THR A CA 1
ATOM 2947 C C . THR A 1 367 ? -49.465 -15.642 9.993 1.00 33.34 367 THR A C 1
ATOM 2949 O O . THR A 1 367 ? -49.631 -14.699 10.765 1.00 33.34 367 THR A O 1
ATOM 2952 N N . ILE A 1 368 ? -48.306 -16.166 9.592 1.00 37.38 368 ILE A N 1
ATOM 2953 C CA . ILE A 1 368 ? -46.896 -15.867 9.886 1.00 37.38 368 ILE A CA 1
ATOM 2954 C C . ILE A 1 368 ? -46.483 -14.446 9.506 1.00 37.38 368 ILE A C 1
ATOM 2956 O O . ILE A 1 368 ? -46.958 -13.968 8.450 1.00 37.38 368 ILE A O 1
#

Solvent-accessible surface area (backbone atoms only — not comparable to full-atom values): 21266 Å² total; per-residue (Å²): 100,79,40,71,62,83,79,65,63,95,69,59,81,70,57,58,59,60,48,44,74,79,50,81,57,58,60,40,82,41,54,73,63,32,49,36,57,33,42,81,45,75,58,93,89,38,85,42,70,52,32,82,46,39,66,73,74,78,74,66,89,80,48,76,43,58,38,80,20,86,92,44,59,64,45,35,39,26,30,54,20,53,72,88,31,50,52,59,81,74,42,87,45,68,75,67,17,50,48,44,43,17,54,63,82,48,46,36,53,66,51,51,75,68,43,74,45,41,28,42,40,81,89,59,69,37,73,47,63,26,31,23,74,46,74,43,57,40,95,59,40,76,90,43,61,21,35,34,26,27,68,60,62,50,71,72,53,17,36,92,81,25,65,89,37,37,45,74,37,45,92,92,46,82,68,59,60,34,38,50,42,70,39,62,78,46,18,73,86,51,61,55,48,53,40,31,39,27,33,37,90,43,51,73,30,39,62,85,61,42,74,77,55,89,69,96,65,84,89,47,72,82,84,38,48,43,42,39,28,22,32,29,66,72,10,46,58,48,33,37,35,49,35,45,16,42,26,35,63,46,56,32,90,42,79,82,35,49,89,47,102,51,63,47,71,45,77,78,49,64,54,78,48,75,49,70,58,50,48,66,62,51,50,50,47,39,66,72,47,50,50,57,50,51,53,51,51,52,51,49,52,51,53,51,49,52,52,53,51,52,53,51,51,52,51,51,52,50,50,53,52,51,51,53,50,52,53,50,53,53,52,50,52,52,50,54,50,55,54,56,55,62,72,64,72,82,72,86,81,85,90,87,90,82,90,87,88,83,89,85,86,90,82,89,80,90,84,134

Nearest PDB structures (foldseek):
  5lgd-assembly1_A  TM=8.579E-01  e=7.262E-19  Homo sapiens
  4f7b-assembly3_C  TM=8.756E-01  e=1.599E-16  Homo sapiens
  4f7b-assembly3_D  TM=8.472E-01  e=1.277E-16  Homo sapiens
  4f7b-assembly4_F  TM=8.591E-01  e=6.158E-16  Homo sapiens
  4tw0-assembly2_B  TM=8.450E-01  e=1.352E-15  Homo sapiens

Foldseek 3Di:
DKFFDDDDQVDDPVQQVVVCVVDVARIHDDDPCCQAQWDWDARPNDIDTDHPNNVVPPPDDKDWDADCCPVHQQRHQWTCDIPPHQFADLFPDGVFRGRTFGDPQFGRFQDDAQDKGWYDDVQLSGTFIWGFHDWAAAPAGNLAIWTKTFHDQQQCCALVRHVVNVRQDHPVDDRDFTQKRWSVSCCVVVSNWTKIKGFPCNVNTDCVQNVLDDDPDDDDPVLGTWIFTARRRNRHTQKTWDKMWMWTWDACVRVSNVPPPGIHTHTRDMDIDIDHHHNVRSVCCCVVPVVVVVVVVVVVVVVVVVVVVVVVVVVVVVVVVVVVVVVVVVVVVVVVVVVVVVVVPPDDDDDDDDDDDDDDDDDDDDDD

InterPro domains:
  IPR002159 CD36 family [PF01130] (14-316)
  IPR002159 CD36 family [PTHR11923] (20-351)